Protein AF-0000000080408851 (afdb_homodimer)

pLDDT: mean 90.51, std 8.47, range [29.48, 98.62]

Solvent-accessible surface area (backbone atoms only — not comparable to full-atom values): 31169 Å² total; per-residue (Å²): 127,78,79,66,82,74,48,71,65,56,51,51,48,35,40,33,38,10,41,21,51,18,46,44,50,17,39,25,28,25,28,37,57,20,35,49,39,61,72,44,28,89,83,41,63,85,49,50,60,51,36,51,45,19,50,50,29,30,42,42,25,24,31,31,23,9,30,24,24,28,48,62,71,68,48,50,56,67,54,14,44,27,22,7,44,11,3,32,53,5,15,56,16,59,42,77,56,96,90,39,43,29,56,69,39,52,38,39,53,49,32,15,50,52,14,22,46,47,21,46,53,48,48,69,63,43,47,78,73,42,58,55,34,30,72,62,47,45,37,38,50,38,29,47,50,27,7,45,52,11,44,58,46,34,68,56,53,52,47,52,48,50,52,54,33,52,56,54,54,59,40,64,74,46,57,49,39,63,22,8,18,52,41,0,31,49,31,30,52,34,40,30,40,61,50,55,39,38,56,31,24,47,75,63,59,32,46,42,39,55,9,21,2,15,10,37,1,28,30,15,28,8,42,18,51,20,62,52,12,44,87,59,33,48,67,28,59,27,50,32,16,35,40,36,42,39,34,57,46,25,44,41,36,74,75,38,61,66,67,43,53,36,26,39,56,31,3,29,53,45,0,27,47,17,28,72,68,57,35,30,27,36,22,66,28,18,40,47,8,50,15,41,41,41,22,52,50,45,30,28,64,67,34,90,74,27,81,34,67,67,49,47,50,49,42,48,38,64,70,42,53,47,35,46,52,37,23,53,50,33,39,57,60,42,47,72,39,90,76,34,58,53,72,62,48,46,74,70,91,124,128,79,79,65,82,73,48,72,65,57,51,52,47,34,40,32,39,11,42,22,51,17,47,45,51,16,39,27,29,25,27,37,55,20,35,49,39,60,71,43,29,90,82,40,65,84,48,52,60,50,36,50,45,17,50,50,30,29,42,41,26,24,31,30,22,10,31,24,24,27,48,62,70,68,46,51,57,66,54,15,44,29,20,7,43,11,3,33,54,4,15,56,16,58,41,78,54,96,88,40,42,30,56,68,40,51,38,41,53,50,32,15,50,52,15,22,48,48,23,47,53,48,47,68,64,43,48,79,73,42,58,54,35,30,72,61,47,46,35,38,50,38,29,46,51,27,8,45,52,11,43,59,47,33,67,57,54,53,46,52,49,51,51,52,32,52,55,54,55,59,40,65,74,45,58,50,39,64,22,8,17,51,40,0,31,50,31,30,50,34,41,29,40,62,50,56,39,38,57,32,24,47,74,63,58,31,44,42,38,55,9,20,3,16,10,38,1,28,31,14,28,9,42,20,51,19,61,51,10,43,87,59,32,48,67,30,59,24,49,31,17,35,40,36,42,39,34,56,46,24,42,42,35,74,75,38,63,66,67,43,52,37,27,40,55,32,4,30,51,45,0,26,48,17,26,71,68,57,34,29,28,36,22,66,27,17,41,47,8,50,16,42,40,41,22,52,50,46,28,30,65,68,36,90,74,27,80,35,68,67,50,47,51,49,42,48,37,65,71,41,52,47,37,47,52,37,22,54,51,33,38,57,60,41,47,72,38,91,75,35,56,52,74,62,48,46,73,70,92,124

InterPro domains:
  IPR003352 Phosphotransferase system, EIIC [PF13303] (13-344)

Secondary structure (DSSP, 8-state):
-------HHHHHHHHHHHHHHHHHHHHHHIIIIIHHHHHHTTT-GGGHHHHHHHHHHHHTHHHHHHHHHHHHTT--HHHHHHHHHHHHHHHT-EEEETTEEEE-SS--HHHHHHHHHHHHHHHHHHHHHHGGGHHHHHHHHHHHHHHHHHHHHHHHHHHHHHHHHHHHHHHTTS-HHHHHHHHHHHHHHHTTSSS-HHHHHHHTT--HHHHHHHHHHHHHHHHHHHHHHTTTS-HHHHHHHHHT-GGGGHHHHHH-GGGGHHHHHHHHHHHHHHHHHT--B-TTGGGTTTGGGHHHHHHHHHSTTTT-HHHHHHHHIIIIIHHHHHHHHHHHHHHTSTT--GGGG-----/-------HHHHHHHHHHHHHHHHHHHHHHIIIIIHHHHHHTTT-GGGHHHHHHHHHHHHTHHHHHHHHHHHHTT--HHHHHHHHHHHHHHHT-EEEETTEEEE-SS--HHHHHHHHHHHHHHHHHHHHHHGGGHHHHHHHHHHHHHHHHHHHHHHHHHHHHHHHHHHHHHHTTS-HHHHHHHHHHHHHHHTTSSS-HHHHHHHTT--HHHHHHHHHHHHHHHHHHHHHHTTTS-HHHHHHHHHT-GGGGHHHHHH-GGGGHHHHHHHHHHHHHHHHHT--B-TTGGGTTTGGGHHHHHHHHHSTTTT-HHHHHHHHIIIIIHHHHHHHHHHHHHHTSTT--GGGG-----

Sequence (700 aa):
MTEEKLTGKQFLMNVLNGLSLAILIALIPSALLGELTKAILPYFPSLQFILDATTIAMRLLPVIIGVAVAMQFGRSALEAGTIGIATQVGSGAIRVEEGTFLMAGIGDVITAGVTAALATFLVMQLSPRLKTYTVLVLPMTVIVVAGGIGAFLLTYISQITTYVGTIIMTMTELQPIVMGMLIAMAFSLIIVSPISTVGIATAISLSGVAAGAANLGVVAAGFGLAIAGWQMNATGTSIAHFLGSPKIQMANFVRRPIMMLPVLANAAILGALAGILRIEGTPISAGFGVSGLIGPVNALHLMPGGFALWNVMLVVVLFGLIPIALGILFYRLFNRTSLIQPDHYRLDFDMTEEKLTGKQFLMNVLNGLSLAILIALIPSALLGELTKAILPYFPSLQFILDATTIAMRLLPVIIGVAVAMQFGRSALEAGTIGIATQVGSGAIRVEEGTFLMAGIGDVITAGVTAALATFLVMQLSPRLKTYTVLVLPMTVIVVAGGIGAFLLTYISQITTYVGTIIMTMTELQPIVMGMLIAMAFSLIIVSPISTVGIATAISLSGVAAGAANLGVVAAGFGLAIAGWQMNATGTSIAHFLGSPKIQMANFVRRPIMMLPVLANAAILGALAGILRIEGTPISAGFGVSGLIGPVNALHLMPGGFALWNVMLVVVLFGLIPIALGILFYRLFNRTSLIQPDHYRLDFD

Radius of gyration: 27.61 Å; Cα contacts (8 Å, |Δi|>4): 1544; chains: 2; bounding box: 53×86×70 Å

Structure (mmCIF, N/CA/C/O backbone):
data_AF-0000000080408851-model_v1
#
loop_
_entity.id
_entity.type
_entity.pdbx_description
1 polymer 'Membrane protein'
#
loop_
_atom_site.group_PDB
_atom_site.id
_atom_site.type_symbol
_atom_site.label_atom_id
_atom_site.label_alt_id
_atom_site.label_comp_id
_atom_site.label_asym_id
_atom_site.label_entity_id
_atom_site.label_seq_id
_atom_site.pdbx_PDB_ins_code
_atom_site.Cartn_x
_atom_site.Cartn_y
_atom_site.Cartn_z
_atom_site.occupancy
_atom_site.B_iso_or_equiv
_atom_site.auth_seq_id
_atom_site.auth_comp_id
_atom_site.auth_asym_id
_atom_site.auth_atom_id
_atom_site.pdbx_PDB_model_num
ATOM 1 N N . MET A 1 1 ? 20.5 -7.258 19.922 1 29.8 1 MET A N 1
ATOM 2 C CA . MET A 1 1 ? 20.828 -8.398 19.078 1 29.8 1 MET A CA 1
ATOM 3 C C . MET A 1 1 ? 21.953 -8.055 18.109 1 29.8 1 MET A C 1
ATOM 5 O O . MET A 1 1 ? 21.875 -7.055 17.391 1 29.8 1 MET A O 1
ATOM 9 N N . THR A 1 2 ? 23.016 -8.477 18.172 1 34.62 2 THR A N 1
ATOM 10 C CA . THR A 1 2 ? 24.172 -8.336 17.297 1 34.62 2 THR A CA 1
ATOM 11 C C . THR A 1 2 ? 23.781 -8.547 15.844 1 34.62 2 THR A C 1
ATOM 13 O O . THR A 1 2 ? 23.156 -9.555 15.5 1 34.62 2 THR A O 1
ATOM 16 N N . GLU A 1 3 ? 23.594 -7.461 15.102 1 45.28 3 GLU A N 1
ATOM 17 C CA . GLU A 1 3 ? 23.328 -7.582 13.672 1 45.28 3 GLU A CA 1
ATOM 18 C C . GLU A 1 3 ? 24.156 -8.711 13.047 1 45.28 3 GLU A C 1
ATOM 20 O O . GLU A 1 3 ? 25.359 -8.578 12.883 1 45.28 3 GLU A O 1
ATOM 25 N N . GLU A 1 4 ? 24.172 -9.805 13.609 1 48.09 4 GLU A N 1
ATOM 26 C CA . GLU A 1 4 ? 24.844 -10.883 12.875 1 48.09 4 GLU A CA 1
ATOM 27 C C . GLU A 1 4 ? 24.734 -10.664 11.367 1 48.09 4 GLU A C 1
ATOM 29 O O . GLU A 1 4 ? 23.656 -10.344 10.859 1 48.09 4 GLU A O 1
ATOM 34 N N . LYS A 1 5 ? 25.875 -10.359 10.789 1 61.88 5 LYS A N 1
ATOM 35 C CA . LYS A 1 5 ? 26.125 -10.117 9.367 1 61.88 5 LYS A CA 1
ATOM 36 C C . LYS A 1 5 ? 25.344 -11.086 8.492 1 61.88 5 LYS A C 1
ATOM 38 O O . LYS A 1 5 ? 25.578 -12.297 8.531 1 61.88 5 LYS A O 1
ATOM 43 N N . LEU A 1 6 ? 24.031 -10.719 8.023 1 80.94 6 LEU A N 1
ATOM 44 C CA . LEU A 1 6 ? 23.219 -11.508 7.105 1 80.94 6 LEU A CA 1
ATOM 45 C C . LEU A 1 6 ? 24.047 -11.945 5.898 1 80.94 6 LEU A C 1
ATOM 47 O O . LEU A 1 6 ? 24.734 -11.133 5.281 1 80.94 6 LEU A O 1
ATOM 51 N N . THR A 1 7 ? 24.188 -13.227 5.676 1 86 7 THR A N 1
ATOM 52 C CA . THR A 1 7 ? 24.844 -13.711 4.461 1 86 7 THR A CA 1
ATOM 53 C C . THR A 1 7 ? 24.016 -13.344 3.227 1 86 7 THR A C 1
ATOM 55 O O . THR A 1 7 ? 22.828 -13.031 3.332 1 86 7 THR A O 1
ATOM 58 N N . GLY A 1 8 ? 24.625 -13.219 2.146 1 87.69 8 GLY A N 1
ATOM 59 C CA . GLY A 1 8 ? 23.938 -12.938 0.896 1 87.69 8 GLY A CA 1
ATOM 60 C C . GLY A 1 8 ? 22.797 -13.883 0.616 1 87.69 8 GLY A C 1
ATOM 61 O O . GLY A 1 8 ? 21.734 -13.469 0.162 1 87.69 8 GLY A O 1
ATOM 62 N N . LYS A 1 9 ? 23.016 -15.094 0.896 1 84.38 9 LYS A N 1
ATOM 63 C CA . LYS A 1 9 ? 22 -16.109 0.692 1 84.38 9 LYS A CA 1
ATOM 64 C C . LYS A 1 9 ? 20.797 -15.883 1.601 1 84.38 9 LYS A C 1
ATOM 66 O O . LYS A 1 9 ? 19.641 -16 1.164 1 84.38 9 LYS A O 1
ATOM 71 N N . GLN A 1 10 ? 21.062 -15.617 2.816 1 87.5 10 GLN A N 1
ATOM 72 C CA . GLN A 1 10 ? 19.984 -15.359 3.758 1 87.5 10 GLN A CA 1
ATOM 73 C C . GLN A 1 10 ? 19.188 -14.109 3.363 1 87.5 10 GLN A C 1
ATOM 75 O O . GLN A 1 10 ? 17.969 -14.07 3.502 1 87.5 10 GLN A O 1
ATOM 80 N N . PHE A 1 11 ? 19.953 -13.125 2.949 1 92.81 11 PHE A N 1
ATOM 81 C CA . PHE A 1 11 ? 19.312 -11.898 2.488 1 92.81 11 PHE A CA 1
ATOM 82 C C . PHE A 1 11 ? 18.359 -12.18 1.344 1 92.81 11 PHE A C 1
ATOM 84 O O . PHE A 1 11 ? 17.203 -11.742 1.369 1 92.81 11 PHE A O 1
ATOM 91 N N . LEU A 1 12 ? 18.797 -12.945 0.408 1 88.88 12 LEU A N 1
ATOM 92 C CA . LEU A 1 12 ? 17.984 -13.281 -0.755 1 88.88 12 LEU A CA 1
ATOM 93 C C . LEU A 1 12 ? 16.766 -14.102 -0.346 1 88.88 12 LEU A C 1
ATOM 95 O O . LEU A 1 12 ? 15.664 -13.883 -0.854 1 88.88 12 LEU A O 1
ATOM 99 N N . MET A 1 13 ? 16.938 -15 0.567 1 85.62 13 MET A N 1
ATOM 100 C CA . MET A 1 13 ? 15.828 -15.844 1.001 1 85.62 13 MET A CA 1
ATOM 101 C C . MET A 1 13 ? 14.766 -15.023 1.729 1 85.62 13 MET A C 1
ATOM 103 O O . MET A 1 13 ? 13.57 -15.266 1.565 1 85.62 13 MET A O 1
ATOM 107 N N . ASN A 1 14 ? 15.227 -14.086 2.51 1 91.5 14 ASN A N 1
ATOM 108 C CA . ASN A 1 14 ? 14.273 -13.219 3.197 1 91.5 14 ASN A CA 1
ATOM 109 C C . ASN A 1 14 ? 13.43 -12.414 2.209 1 91.5 14 ASN A C 1
ATOM 111 O O . ASN A 1 14 ? 12.227 -12.25 2.406 1 91.5 14 ASN A O 1
ATOM 115 N N . VAL A 1 15 ? 14.094 -11.961 1.21 1 92.62 15 VAL A N 1
ATOM 116 C CA . VAL A 1 15 ? 13.398 -11.188 0.186 1 92.62 15 VAL A CA 1
ATOM 117 C C . VAL A 1 15 ? 12.383 -12.078 -0.526 1 92.62 15 VAL A C 1
ATOM 119 O O . VAL A 1 15 ? 11.227 -11.688 -0.703 1 92.62 15 VAL A O 1
ATOM 122 N N . LEU A 1 16 ? 12.812 -13.273 -0.844 1 86.44 16 LEU A N 1
ATOM 123 C CA . LEU A 1 16 ? 11.945 -14.188 -1.578 1 86.44 16 LEU A CA 1
ATOM 124 C C . LEU A 1 16 ? 10.773 -14.641 -0.713 1 86.44 16 LEU A C 1
ATOM 126 O O . LEU A 1 16 ? 9.648 -14.781 -1.204 1 86.44 16 LEU A O 1
ATOM 130 N N . ASN A 1 17 ? 10.992 -14.852 0.534 1 86.56 17 ASN A N 1
ATOM 131 C CA . ASN A 1 17 ? 9.922 -15.242 1.447 1 86.56 17 ASN A CA 1
ATOM 132 C C . ASN A 1 17 ? 8.891 -14.125 1.595 1 86.56 17 ASN A C 1
ATOM 134 O O . ASN A 1 17 ? 7.684 -14.398 1.641 1 86.56 17 ASN A O 1
ATOM 138 N N . GLY A 1 18 ? 9.406 -12.938 1.699 1 92.12 18 GLY A N 1
ATOM 139 C CA . GLY A 1 18 ? 8.5 -11.805 1.731 1 92.12 18 GLY A CA 1
ATOM 140 C C . GLY A 1 18 ? 7.652 -11.68 0.478 1 92.12 18 GLY A C 1
ATOM 141 O O . GLY A 1 18 ? 6.453 -11.398 0.556 1 92.12 18 GLY A O 1
ATOM 142 N N . LEU A 1 19 ? 8.32 -11.898 -0.604 1 89.19 19 LEU A N 1
ATOM 143 C CA . LEU A 1 19 ? 7.645 -11.844 -1.896 1 89.19 19 LEU A CA 1
ATOM 144 C C . LEU A 1 19 ? 6.543 -12.891 -1.979 1 89.19 19 LEU A C 1
ATOM 146 O O . LEU A 1 19 ? 5.422 -12.594 -2.4 1 89.19 19 LEU A O 1
ATOM 150 N N . SER A 1 20 ? 6.812 -14.086 -1.538 1 83.19 20 SER A N 1
ATOM 151 C CA . SER A 1 20 ? 5.848 -15.188 -1.572 1 83.19 20 SER A CA 1
ATOM 152 C C . SER A 1 20 ? 4.637 -14.883 -0.695 1 83.19 20 SER A C 1
ATOM 154 O O . SER A 1 20 ? 3.498 -15.133 -1.093 1 83.19 20 SER A O 1
ATOM 156 N N . LEU A 1 21 ? 4.926 -14.383 0.418 1 88.75 21 LEU A N 1
ATOM 157 C CA . LEU A 1 21 ? 3.844 -14.055 1.342 1 88.75 21 LEU A CA 1
ATOM 158 C C . LEU A 1 21 ? 2.951 -12.961 0.768 1 88.75 21 LEU A C 1
ATOM 160 O O . LEU A 1 21 ? 1.727 -13.016 0.899 1 88.75 21 LEU A O 1
ATOM 164 N N . ALA A 1 22 ? 3.57 -11.961 0.173 1 92.62 22 ALA A N 1
ATOM 165 C CA . ALA A 1 22 ? 2.82 -10.859 -0.422 1 92.62 22 ALA A CA 1
ATOM 166 C C . ALA A 1 22 ? 1.885 -11.359 -1.52 1 92.62 22 ALA A C 1
ATOM 168 O O . ALA A 1 22 ? 0.777 -10.844 -1.685 1 92.62 22 ALA A O 1
ATOM 169 N N . ILE A 1 23 ? 2.324 -12.305 -2.227 1 84 23 ILE A N 1
ATOM 170 C CA . ILE A 1 23 ? 1.522 -12.883 -3.301 1 84 23 ILE A CA 1
ATOM 171 C C . ILE A 1 23 ? 0.276 -13.547 -2.719 1 84 23 ILE A C 1
ATOM 173 O O . ILE A 1 23 ? -0.825 -13.383 -3.25 1 84 23 ILE A O 1
ATOM 177 N N . LEU A 1 24 ? 0.43 -14.188 -1.629 1 83.25 24 LEU A N 1
ATOM 178 C CA . LEU A 1 24 ? -0.711 -14.812 -0.971 1 83.25 24 LEU A CA 1
ATOM 179 C C . LEU A 1 24 ? -1.714 -13.766 -0.504 1 83.25 24 LEU A C 1
ATOM 181 O O . LEU A 1 24 ? -2.92 -13.922 -0.706 1 83.25 24 LEU A O 1
ATOM 185 N N . ILE A 1 25 ? -1.226 -12.758 0.026 1 91.44 25 ILE A N 1
ATOM 186 C CA . ILE A 1 25 ? -2.059 -11.727 0.64 1 91.44 25 ILE A CA 1
ATOM 187 C C . ILE A 1 25 ? -2.84 -10.984 -0.44 1 91.44 25 ILE A C 1
ATOM 189 O O . ILE A 1 25 ? -4.043 -10.758 -0.3 1 91.44 25 ILE A O 1
ATOM 193 N N . ALA A 1 26 ? -2.137 -10.625 -1.531 1 91.44 26 ALA A N 1
ATOM 194 C CA . ALA A 1 26 ? -2.697 -9.68 -2.486 1 91.44 26 ALA A CA 1
ATOM 195 C C . ALA A 1 26 ? -3.426 -10.398 -3.615 1 91.44 26 ALA A C 1
ATOM 197 O O . ALA A 1 26 ? -4.398 -9.883 -4.168 1 91.44 26 ALA A O 1
ATOM 198 N N . LEU A 1 27 ? -3.037 -11.609 -3.92 1 83.5 27 LEU A N 1
ATOM 199 C CA . LEU A 1 27 ? -3.551 -12.234 -5.137 1 83.5 27 LEU A CA 1
ATOM 200 C C . LEU A 1 27 ? -4.652 -13.234 -4.812 1 83.5 27 LEU A C 1
ATOM 202 O O . LEU A 1 27 ? -5.547 -13.469 -5.633 1 83.5 27 LEU A O 1
ATOM 206 N N . ILE A 1 28 ? -4.688 -13.805 -3.676 1 83.81 28 ILE A N 1
ATOM 207 C CA . ILE A 1 28 ? -5.66 -14.844 -3.348 1 83.81 28 ILE A CA 1
ATOM 208 C C . ILE A 1 28 ? -7.07 -14.258 -3.377 1 83.81 28 ILE A C 1
ATOM 210 O O . ILE A 1 28 ? -7.984 -14.852 -3.943 1 83.81 28 ILE A O 1
ATOM 214 N N . PRO A 1 29 ? -7.309 -13.117 -2.74 1 90.06 29 PRO A N 1
ATOM 215 C CA . PRO A 1 29 ? -8.664 -12.562 -2.76 1 90.06 29 PRO A CA 1
ATOM 216 C C . PRO A 1 29 ? -9.211 -12.391 -4.176 1 90.06 29 PRO A C 1
ATOM 218 O O . PRO A 1 29 ? -10.375 -12.695 -4.434 1 90.06 29 PRO A O 1
ATOM 221 N N . SER A 1 30 ? -8.43 -11.883 -5.074 1 86.06 30 SER A N 1
ATOM 222 C CA . SER A 1 30 ? -8.867 -11.688 -6.449 1 86.06 30 SER A CA 1
ATOM 223 C C . SER A 1 30 ? -9.047 -13.023 -7.168 1 86.06 30 SER A C 1
ATOM 225 O O . SER A 1 30 ? -10.016 -13.219 -7.895 1 86.06 30 SER A O 1
ATOM 227 N N . ALA A 1 31 ? -8.125 -13.898 -6.922 1 76.88 31 ALA A N 1
ATOM 228 C CA . ALA A 1 31 ? -8.133 -15.188 -7.617 1 76.88 31 ALA A CA 1
ATOM 229 C C . ALA A 1 31 ? -9.328 -16.031 -7.195 1 76.88 31 ALA A C 1
ATOM 231 O O . ALA A 1 31 ? -9.875 -16.781 -8 1 76.88 31 ALA A O 1
ATOM 232 N N . LEU A 1 32 ? -9.727 -15.914 -5.98 1 82.44 32 LEU A N 1
ATOM 233 C CA . LEU A 1 32 ? -10.805 -16.75 -5.473 1 82.44 32 LEU A CA 1
ATOM 234 C C . LEU A 1 32 ? -12.125 -15.992 -5.473 1 82.44 32 LEU A C 1
ATOM 236 O O . LEU A 1 32 ? -13.016 -16.281 -6.277 1 82.44 32 LEU A O 1
ATOM 240 N N . LEU A 1 33 ? -12.172 -15.008 -4.668 1 86.31 33 LEU A N 1
ATOM 241 C CA . LEU A 1 33 ? -13.414 -14.266 -4.492 1 86.31 33 LEU A CA 1
ATOM 242 C C . LEU A 1 33 ? -13.703 -13.391 -5.711 1 86.31 33 LEU A C 1
ATOM 244 O O . LEU A 1 33 ? -14.852 -13.266 -6.133 1 86.31 33 LEU A O 1
ATOM 248 N N . GLY A 1 34 ? -12.695 -12.758 -6.246 1 86.38 34 GLY A N 1
ATOM 249 C CA . GLY A 1 34 ? -12.867 -11.914 -7.418 1 86.38 34 GLY A CA 1
ATOM 250 C C . GLY A 1 34 ? -13.422 -12.664 -8.617 1 86.38 34 GLY A C 1
ATOM 251 O O . GLY A 1 34 ? -14.367 -12.211 -9.258 1 86.38 34 GLY A O 1
ATOM 252 N N . GLU A 1 35 ? -12.836 -13.781 -8.805 1 74.25 35 GLU A N 1
ATOM 253 C CA . GLU A 1 35 ? -13.266 -14.57 -9.961 1 74.25 35 GLU A CA 1
ATOM 254 C C . GLU A 1 35 ? -14.656 -15.148 -9.75 1 74.25 35 GLU A C 1
ATOM 256 O O . GLU A 1 35 ? -15.461 -15.211 -10.688 1 74.25 35 GLU A O 1
ATOM 261 N N . LEU A 1 36 ? -14.914 -15.625 -8.578 1 77.62 36 LEU A N 1
ATOM 262 C CA . LEU A 1 36 ? -16.25 -16.109 -8.266 1 77.62 36 LEU A CA 1
ATOM 263 C C . LEU A 1 36 ? -17.281 -15 -8.438 1 77.62 36 LEU A C 1
ATOM 265 O O . LEU A 1 36 ? -18.375 -15.234 -8.953 1 77.62 36 LEU A O 1
ATOM 269 N N . THR A 1 37 ? -16.969 -13.898 -7.996 1 86.69 37 THR A N 1
ATOM 270 C CA . THR A 1 37 ? -17.875 -12.758 -8.094 1 86.69 37 THR A CA 1
ATOM 271 C C . THR A 1 37 ? -18.109 -12.375 -9.555 1 86.69 37 THR A C 1
ATOM 273 O O . THR A 1 37 ? -19.219 -12.016 -9.938 1 86.69 37 THR A O 1
ATOM 276 N N . LYS A 1 38 ? -17.078 -12.406 -10.359 1 79.62 38 LYS A N 1
ATOM 277 C CA . LYS A 1 38 ? -17.203 -12.109 -11.781 1 79.62 38 LYS A CA 1
ATOM 278 C C . LYS A 1 38 ? -18.203 -13.039 -12.445 1 79.62 38 LYS A C 1
ATOM 280 O O . LYS A 1 38 ? -18.969 -12.609 -13.312 1 79.62 38 LYS A O 1
ATOM 285 N N . ALA A 1 39 ? -18.203 -14.242 -11.992 1 72.88 39 ALA A N 1
ATOM 286 C CA . ALA A 1 39 ? -19.109 -15.242 -12.57 1 72.88 39 ALA A CA 1
ATOM 287 C C . ALA A 1 39 ? -20.547 -14.984 -12.156 1 72.88 39 ALA A C 1
ATOM 289 O O . ALA A 1 39 ? -21.484 -15.266 -12.922 1 72.88 39 ALA A O 1
ATOM 290 N N . ILE A 1 40 ? -20.703 -14.406 -11.047 1 82 40 ILE A N 1
ATOM 291 C CA . ILE A 1 40 ? -22.047 -14.266 -10.516 1 82 40 ILE A CA 1
ATOM 292 C C . ILE A 1 40 ? -22.547 -12.844 -10.75 1 82 40 ILE A C 1
ATOM 294 O O . ILE A 1 40 ? -23.75 -12.57 -10.641 1 82 40 ILE A O 1
ATOM 298 N N . LEU A 1 41 ? -21.703 -11.992 -11.148 1 83.88 41 LEU A N 1
ATOM 299 C CA . LEU A 1 41 ? -21.969 -10.562 -11.242 1 83.88 41 LEU A CA 1
ATOM 300 C C . LEU A 1 41 ? -23.141 -10.297 -12.18 1 83.88 41 LEU A C 1
ATOM 302 O O . LEU A 1 41 ? -23.969 -9.43 -11.906 1 83.88 41 LEU A O 1
ATOM 306 N N . PRO A 1 42 ? -23.297 -11 -13.336 1 82.12 42 PRO A N 1
ATOM 307 C CA . PRO A 1 42 ? -24.422 -10.75 -14.227 1 82.12 42 PRO A CA 1
ATOM 308 C C . PRO A 1 42 ? -25.766 -10.969 -13.539 1 82.12 42 PRO A C 1
ATOM 310 O O . PRO A 1 42 ? -26.766 -10.328 -13.891 1 82.12 42 PRO A O 1
ATOM 313 N N . TYR A 1 43 ? -25.828 -11.766 -12.555 1 86.56 43 TYR A N 1
ATOM 314 C CA . TYR A 1 43 ? -27.062 -12.078 -11.844 1 86.56 43 TYR A CA 1
ATOM 315 C C . TYR A 1 43 ? -27.234 -11.188 -10.617 1 86.56 43 TYR A C 1
ATOM 317 O O . TYR A 1 43 ? -28.359 -10.906 -10.188 1 86.56 43 TYR A O 1
ATOM 325 N N . PHE A 1 44 ? -26.094 -10.742 -10 1 90.06 44 PHE A N 1
ATOM 326 C CA . PHE A 1 44 ? -26.109 -9.914 -8.797 1 90.06 44 PHE A CA 1
ATOM 327 C C . PHE A 1 44 ? -25.156 -8.727 -8.953 1 90.06 44 PHE A C 1
ATOM 329 O O . PHE A 1 44 ? -24.094 -8.695 -8.344 1 90.06 44 PHE A O 1
ATOM 336 N N . PRO A 1 45 ? -25.562 -7.668 -9.516 1 86 45 PRO A N 1
ATOM 337 C CA . PRO A 1 45 ? -24.703 -6.512 -9.797 1 86 45 PRO A CA 1
ATOM 338 C C . PRO A 1 45 ? -24.25 -5.805 -8.523 1 86 45 PRO A C 1
ATOM 340 O O . PRO A 1 45 ? -23.234 -5.09 -8.539 1 86 45 PRO A O 1
ATOM 343 N N . SER A 1 46 ? -24.938 -5.996 -7.457 1 87.44 46 SER A N 1
ATOM 344 C CA . SER A 1 46 ? -24.609 -5.352 -6.191 1 87.44 46 SER A CA 1
ATOM 345 C C . SER A 1 46 ? -23.266 -5.848 -5.652 1 87.44 46 SER A C 1
ATOM 347 O O . SER A 1 46 ? -22.672 -5.207 -4.785 1 87.44 46 SER A O 1
ATOM 349 N N . LEU A 1 47 ? -22.766 -6.887 -6.254 1 91.75 47 LEU A N 1
ATOM 350 C CA . LEU A 1 47 ? -21.516 -7.48 -5.762 1 91.75 47 LEU A CA 1
ATOM 351 C C . LEU A 1 47 ? -20.312 -6.859 -6.449 1 91.75 47 LEU A C 1
ATOM 353 O O . LEU A 1 47 ? -19.188 -7.32 -6.266 1 91.75 47 LEU A O 1
ATOM 357 N N . GLN A 1 48 ? -20.531 -5.809 -7.211 1 92.38 48 GLN A N 1
ATOM 358 C CA . GLN A 1 48 ? -19.469 -5.133 -7.93 1 92.38 48 GLN A CA 1
ATOM 359 C C . GLN A 1 48 ? -18.375 -4.645 -6.973 1 92.38 48 GLN A C 1
ATOM 361 O O . GLN A 1 48 ? -17.203 -4.645 -7.316 1 92.38 48 GLN A O 1
ATOM 366 N N . PHE A 1 49 ? -18.812 -4.223 -5.832 1 94.25 49 PHE A N 1
ATOM 367 C CA . PHE A 1 49 ? -17.844 -3.754 -4.844 1 94.25 49 PHE A CA 1
ATOM 368 C C . PHE A 1 49 ? -16.812 -4.836 -4.539 1 94.25 49 PHE A C 1
ATOM 370 O O . PHE A 1 49 ? -15.633 -4.539 -4.355 1 94.25 49 PHE A O 1
ATOM 377 N N . ILE A 1 50 ? -17.25 -6.051 -4.43 1 94.81 50 ILE A N 1
ATOM 378 C CA . ILE A 1 50 ? -16.359 -7.156 -4.098 1 94.81 50 ILE A CA 1
ATOM 379 C C . ILE A 1 50 ? -15.305 -7.32 -5.195 1 94.81 50 ILE A C 1
ATOM 381 O O . ILE A 1 50 ? -14.125 -7.508 -4.906 1 94.81 50 ILE A O 1
ATOM 385 N N . LEU A 1 51 ? -15.742 -7.25 -6.402 1 92.12 51 LEU A N 1
ATOM 386 C CA . LEU A 1 51 ? -14.812 -7.355 -7.523 1 92.12 51 LEU A CA 1
ATOM 387 C C . LEU A 1 51 ? -13.812 -6.203 -7.508 1 92.12 51 LEU A C 1
ATOM 389 O O . LEU A 1 51 ? -12.617 -6.41 -7.746 1 92.12 51 LEU A O 1
ATOM 393 N N . ASP A 1 52 ? -14.266 -5.023 -7.266 1 94.5 52 ASP A N 1
ATOM 394 C CA . ASP A 1 52 ? -13.383 -3.859 -7.203 1 94.5 52 ASP A CA 1
ATOM 395 C C . ASP A 1 52 ? -12.383 -3.99 -6.062 1 94.5 52 ASP A C 1
ATOM 397 O O . ASP A 1 52 ? -11.188 -3.717 -6.242 1 94.5 52 ASP A O 1
ATOM 401 N N . ALA A 1 53 ? -12.867 -4.363 -4.914 1 95.94 53 ALA A N 1
ATOM 402 C CA . ALA A 1 53 ? -12.016 -4.492 -3.732 1 95.94 53 ALA A CA 1
ATOM 403 C C . ALA A 1 53 ? -10.922 -5.531 -3.959 1 95.94 53 ALA A C 1
ATOM 405 O O . ALA A 1 53 ? -9.766 -5.312 -3.59 1 95.94 53 ALA A O 1
ATOM 406 N N . THR A 1 54 ? -11.281 -6.617 -4.531 1 93.5 54 THR A N 1
ATOM 407 C CA . THR A 1 54 ? -10.312 -7.68 -4.766 1 93.5 54 THR A CA 1
ATOM 408 C C . THR A 1 54 ? -9.32 -7.273 -5.855 1 93.5 54 THR A C 1
ATOM 410 O O . THR A 1 54 ? -8.148 -7.66 -5.816 1 93.5 54 THR A O 1
ATOM 413 N N . THR A 1 55 ? -9.758 -6.5 -6.867 1 91.06 55 THR A N 1
ATOM 414 C CA . THR A 1 55 ? -8.867 -5.984 -7.898 1 91.06 55 THR A CA 1
ATOM 415 C C . THR A 1 55 ? -7.871 -4.992 -7.309 1 91.06 55 THR A C 1
ATOM 417 O O . THR A 1 55 ? -6.688 -5 -7.664 1 91.06 55 THR A O 1
ATOM 420 N N . ILE A 1 56 ? -8.344 -4.172 -6.41 1 95.38 56 ILE A N 1
ATOM 421 C CA . ILE A 1 56 ? -7.469 -3.229 -5.723 1 95.38 56 ILE A CA 1
ATOM 422 C C . ILE A 1 56 ? -6.41 -3.992 -4.926 1 95.38 56 ILE A C 1
ATOM 424 O O . ILE A 1 56 ? -5.238 -3.611 -4.918 1 95.38 56 ILE A O 1
ATOM 428 N N . ALA A 1 57 ? -6.848 -5.035 -4.285 1 95.31 57 ALA A N 1
ATOM 429 C CA . ALA A 1 57 ? -5.922 -5.863 -3.521 1 95.31 57 ALA A CA 1
ATOM 430 C C . ALA A 1 57 ? -4.777 -6.363 -4.402 1 95.31 57 ALA A C 1
ATOM 432 O O . ALA A 1 57 ? -3.609 -6.285 -4.02 1 95.31 57 ALA A O 1
ATOM 433 N N . MET A 1 58 ? -5.129 -6.809 -5.527 1 90.75 58 MET A N 1
ATOM 434 C CA . MET A 1 58 ? -4.145 -7.348 -6.461 1 90.75 58 MET A CA 1
ATOM 435 C C . MET A 1 58 ? -3.188 -6.254 -6.93 1 90.75 58 MET A C 1
ATOM 437 O O . MET A 1 58 ? -1.985 -6.492 -7.059 1 90.75 58 MET A O 1
ATOM 441 N N . ARG A 1 59 ? -3.641 -5.113 -7.16 1 92.88 59 ARG A N 1
ATOM 442 C CA . ARG A 1 59 ? -2.848 -4.023 -7.719 1 92.88 59 ARG A CA 1
ATOM 443 C C . ARG A 1 59 ? -1.954 -3.395 -6.656 1 92.88 59 ARG A C 1
ATOM 445 O O . ARG A 1 59 ? -1.021 -2.656 -6.98 1 92.88 59 ARG A O 1
ATOM 452 N N . LEU A 1 60 ? -2.178 -3.723 -5.383 1 96.81 60 LEU A N 1
ATOM 453 C CA . LEU A 1 60 ? -1.338 -3.258 -4.285 1 96.81 60 LEU A CA 1
ATOM 454 C C . LEU A 1 60 ? -0.245 -4.273 -3.971 1 96.81 60 LEU A C 1
ATOM 456 O O . LEU A 1 60 ? 0.464 -4.141 -2.971 1 96.81 60 LEU A O 1
ATOM 460 N N . LEU A 1 61 ? -0.068 -5.277 -4.809 1 93.88 61 LEU A N 1
ATOM 461 C CA . LEU A 1 61 ? 0.902 -6.344 -4.59 1 93.88 61 LEU A CA 1
ATOM 462 C C . LEU A 1 61 ? 2.293 -5.773 -4.344 1 93.88 61 LEU A C 1
ATOM 464 O O . LEU A 1 61 ? 2.971 -6.164 -3.391 1 93.88 61 LEU A O 1
ATOM 468 N N . PRO A 1 62 ? 2.775 -4.797 -5.125 1 96.38 62 PRO A N 1
ATOM 469 C CA . PRO A 1 62 ? 4.152 -4.34 -4.934 1 96.38 62 PRO A CA 1
ATOM 470 C C . PRO A 1 62 ? 4.375 -3.693 -3.566 1 96.38 62 PRO A C 1
ATOM 472 O O . PRO A 1 62 ? 5.395 -3.947 -2.92 1 96.38 62 PRO A O 1
ATOM 475 N N . VAL A 1 63 ? 3.422 -2.83 -3.119 1 98.25 63 VAL A N 1
ATOM 476 C CA . VAL A 1 63 ? 3.584 -2.213 -1.807 1 98.25 63 VAL A CA 1
ATOM 477 C C . VAL A 1 63 ? 3.596 -3.293 -0.727 1 98.25 63 VAL A C 1
ATOM 479 O O . VAL A 1 63 ? 4.379 -3.221 0.223 1 98.25 63 VAL A O 1
ATOM 482 N N . ILE A 1 64 ? 2.777 -4.32 -0.869 1 97.69 64 ILE A N 1
ATOM 483 C CA . ILE A 1 64 ? 2.701 -5.398 0.113 1 97.69 64 ILE A CA 1
ATOM 484 C C . ILE A 1 64 ? 3.979 -6.234 0.061 1 97.69 64 ILE A C 1
ATOM 486 O O . ILE A 1 64 ? 4.449 -6.723 1.091 1 97.69 64 ILE A O 1
ATOM 490 N N . ILE A 1 65 ? 4.57 -6.414 -1.154 1 95.75 65 ILE A N 1
ATOM 491 C CA . ILE A 1 65 ? 5.863 -7.078 -1.272 1 95.75 65 ILE A CA 1
ATOM 492 C C . ILE A 1 65 ? 6.902 -6.328 -0.44 1 95.75 65 ILE A C 1
ATOM 494 O O . ILE A 1 65 ? 7.613 -6.934 0.368 1 95.75 65 ILE A O 1
ATOM 498 N N . GLY A 1 66 ? 6.965 -5.043 -0.614 1 98.44 66 GLY A N 1
ATOM 499 C CA . GLY A 1 66 ? 7.914 -4.246 0.153 1 98.44 66 GLY A CA 1
ATOM 500 C C . GLY A 1 66 ? 7.723 -4.375 1.652 1 98.44 66 GLY A C 1
ATOM 501 O O . GLY A 1 66 ? 8.688 -4.559 2.393 1 98.44 66 GLY A O 1
ATOM 502 N N . VAL A 1 67 ? 6.484 -4.297 2.102 1 98.25 67 VAL A N 1
ATOM 503 C CA . VAL A 1 67 ? 6.16 -4.367 3.523 1 98.25 67 VAL A CA 1
ATOM 504 C C . VAL A 1 67 ? 6.52 -5.75 4.066 1 98.25 67 VAL A C 1
ATOM 506 O O . VAL A 1 67 ? 7.133 -5.867 5.129 1 98.25 67 VAL A O 1
ATOM 509 N N . ALA A 1 68 ? 6.098 -6.781 3.346 1 96.5 68 ALA A N 1
ATOM 510 C CA . ALA A 1 68 ? 6.371 -8.148 3.785 1 96.5 68 ALA A CA 1
ATOM 511 C C . ALA A 1 68 ? 7.871 -8.414 3.846 1 96.5 68 ALA A C 1
ATOM 513 O O . ALA A 1 68 ? 8.352 -9.07 4.773 1 96.5 68 ALA A O 1
ATOM 514 N N . VAL A 1 69 ? 8.602 -7.973 2.859 1 96.44 69 VAL A N 1
ATOM 515 C CA . VAL A 1 69 ? 10.055 -8.133 2.855 1 96.44 69 VAL A CA 1
ATOM 516 C C . VAL A 1 69 ? 10.656 -7.406 4.055 1 96.44 69 VAL A C 1
ATOM 518 O O . VAL A 1 69 ? 11.508 -7.957 4.758 1 96.44 69 VAL A O 1
ATOM 521 N N . ALA A 1 70 ? 10.242 -6.156 4.297 1 97.88 70 ALA A N 1
ATOM 522 C CA . ALA A 1 70 ? 10.742 -5.391 5.434 1 97.88 70 ALA A CA 1
ATOM 523 C C . ALA A 1 70 ? 10.508 -6.137 6.742 1 97.88 70 ALA A C 1
ATOM 525 O O . ALA A 1 70 ? 11.375 -6.156 7.617 1 97.88 70 ALA A O 1
ATOM 526 N N . MET A 1 71 ? 9.359 -6.719 6.836 1 96.25 71 MET A N 1
ATOM 527 C CA . MET A 1 71 ? 9 -7.395 8.078 1 96.25 71 MET A CA 1
ATOM 528 C C . MET A 1 71 ? 9.797 -8.688 8.25 1 96.25 71 MET A C 1
ATOM 530 O O . MET A 1 71 ? 10.055 -9.117 9.375 1 96.25 71 MET A O 1
ATOM 534 N N . GLN A 1 72 ? 10.25 -9.336 7.121 1 93.94 72 GLN A N 1
ATOM 535 C CA . GLN A 1 72 ? 11.141 -10.484 7.199 1 93.94 72 GLN A CA 1
ATOM 536 C C . GLN A 1 72 ? 12.484 -10.094 7.816 1 93.94 72 GLN A C 1
ATOM 538 O O . GLN A 1 72 ? 13.172 -10.938 8.398 1 93.94 72 GLN A O 1
ATOM 543 N N . PHE A 1 73 ? 12.836 -8.859 7.699 1 95.81 73 PHE A N 1
ATOM 544 C CA . PHE A 1 73 ? 14.094 -8.359 8.234 1 95.81 73 PHE A CA 1
ATOM 545 C C . PHE A 1 73 ? 13.898 -7.727 9.602 1 95.81 73 PHE A C 1
ATOM 547 O O . PHE A 1 73 ? 14.82 -7.125 10.156 1 95.81 73 PHE A O 1
ATOM 554 N N . GLY A 1 74 ? 12.656 -7.773 10.109 1 94.56 74 GLY A N 1
ATOM 555 C CA . GLY A 1 74 ? 12.367 -7.219 11.422 1 94.56 74 GLY A CA 1
ATOM 556 C C . GLY A 1 74 ? 12.477 -5.707 11.469 1 94.56 74 GLY A C 1
ATOM 557 O O . GLY A 1 74 ? 12.938 -5.141 12.461 1 94.56 74 GLY A O 1
ATOM 558 N N . ARG A 1 75 ? 12.094 -5.082 10.406 1 94.81 75 ARG A N 1
ATOM 559 C CA . ARG A 1 75 ? 12.227 -3.631 10.336 1 94.81 75 ARG A CA 1
ATOM 560 C C . ARG A 1 75 ? 11.047 -2.939 11.008 1 94.81 75 ARG A C 1
ATOM 562 O O . ARG A 1 75 ? 9.992 -3.545 11.203 1 94.81 75 ARG A O 1
ATOM 569 N N . SER A 1 76 ? 11.227 -1.751 11.398 1 94.94 76 SER A N 1
ATOM 570 C CA . SER A 1 76 ? 10.195 -0.956 12.062 1 94.94 76 SER A CA 1
ATOM 571 C C . SER A 1 76 ? 9.102 -0.545 11.086 1 94.94 76 SER A C 1
ATOM 573 O O . SER A 1 76 ? 9.25 -0.713 9.867 1 94.94 76 SER A O 1
ATOM 575 N N . ALA A 1 77 ? 8.039 -0.001 11.672 1 95.38 77 ALA A N 1
ATOM 576 C CA . ALA A 1 77 ? 6.91 0.435 10.859 1 95.38 77 ALA A CA 1
ATOM 577 C C . ALA A 1 77 ? 7.324 1.545 9.898 1 95.38 77 ALA A C 1
ATOM 579 O O . ALA A 1 77 ? 6.879 1.579 8.75 1 95.38 77 ALA A O 1
ATOM 580 N N . LEU A 1 78 ? 8.156 2.42 10.375 1 94.38 78 LEU A N 1
ATOM 581 C CA . LEU A 1 78 ? 8.672 3.502 9.539 1 94.38 78 LEU A CA 1
ATOM 582 C C . LEU A 1 78 ? 9.422 2.949 8.336 1 94.38 78 LEU A C 1
ATOM 584 O O . LEU A 1 78 ? 9.188 3.375 7.199 1 94.38 78 LEU A O 1
ATOM 588 N N . GLU A 1 79 ? 10.234 2.018 8.594 1 97.12 79 GLU A N 1
ATOM 589 C CA . GLU A 1 79 ? 11.055 1.433 7.543 1 97.12 79 GLU A CA 1
ATOM 590 C C . GLU A 1 79 ? 10.227 0.562 6.609 1 97.12 79 GLU A C 1
ATOM 592 O O . GLU A 1 79 ? 10.422 0.577 5.391 1 97.12 79 GLU A O 1
ATOM 597 N N . ALA A 1 80 ? 9.273 -0.172 7.156 1 98.12 80 ALA A N 1
ATOM 598 C CA . ALA A 1 80 ? 8.414 -1.042 6.359 1 98.12 80 ALA A CA 1
ATOM 599 C C . ALA A 1 80 ? 7.547 -0.227 5.402 1 98.12 80 ALA A C 1
ATOM 601 O O . ALA A 1 80 ? 7.402 -0.581 4.23 1 98.12 80 ALA A O 1
ATOM 602 N N . GLY A 1 81 ? 6.988 0.808 5.957 1 98 81 GLY A N 1
ATOM 603 C CA . GLY A 1 81 ? 6.203 1.682 5.102 1 98 81 GLY A CA 1
ATOM 604 C C . GLY A 1 81 ? 7.02 2.314 3.988 1 98 81 GLY A C 1
ATOM 605 O O . GLY A 1 81 ? 6.559 2.408 2.85 1 98 81 GLY A O 1
ATOM 606 N N . THR A 1 82 ? 8.227 2.736 4.301 1 98 82 THR A N 1
ATOM 607 C CA . THR A 1 82 ? 9.125 3.365 3.342 1 98 82 THR A CA 1
ATOM 608 C C . THR A 1 82 ? 9.5 2.389 2.232 1 98 82 THR A C 1
ATOM 610 O O . THR A 1 82 ? 9.438 2.73 1.05 1 98 82 THR A O 1
ATOM 613 N N . ILE A 1 83 ? 9.836 1.192 2.621 1 98.62 83 ILE A N 1
ATOM 614 C CA . ILE A 1 83 ? 10.227 0.162 1.662 1 98.62 83 ILE A CA 1
ATOM 615 C C . ILE A 1 83 ? 9.023 -0.206 0.792 1 98.62 83 ILE A C 1
ATOM 617 O O . ILE A 1 83 ? 9.164 -0.425 -0.413 1 98.62 83 ILE A O 1
ATOM 621 N N . GLY A 1 84 ? 7.855 -0.31 1.418 1 98.62 84 GLY A N 1
ATOM 622 C CA . GLY A 1 84 ? 6.641 -0.583 0.668 1 98.62 84 GLY A CA 1
ATOM 623 C C . GLY A 1 84 ? 6.367 0.435 -0.423 1 98.62 84 GLY A C 1
ATOM 624 O O . GLY A 1 84 ? 6.129 0.069 -1.576 1 98.62 84 GLY A O 1
ATOM 625 N N . ILE A 1 85 ? 6.461 1.698 -0.069 1 98.5 85 ILE A N 1
ATOM 626 C CA . ILE A 1 85 ? 6.195 2.768 -1.025 1 98.5 85 ILE A CA 1
ATOM 627 C C . ILE A 1 85 ? 7.227 2.725 -2.15 1 98.5 85 ILE A C 1
ATOM 629 O O . ILE A 1 85 ? 6.875 2.832 -3.328 1 98.5 85 ILE A O 1
ATOM 633 N N . ALA A 1 86 ? 8.484 2.592 -1.785 1 98.56 86 ALA A N 1
ATOM 634 C CA . ALA A 1 86 ? 9.547 2.533 -2.785 1 98.56 86 ALA A CA 1
ATOM 635 C C . ALA A 1 86 ? 9.305 1.403 -3.781 1 98.56 86 ALA A C 1
ATOM 637 O O . ALA A 1 86 ? 9.531 1.564 -4.98 1 98.56 86 ALA A O 1
ATOM 638 N N . THR A 1 87 ? 8.867 0.299 -3.248 1 98.38 87 THR A N 1
ATOM 639 C CA . THR A 1 87 ? 8.633 -0.873 -4.086 1 98.38 87 THR A CA 1
ATOM 640 C C . THR A 1 87 ? 7.492 -0.617 -5.066 1 98.38 87 THR A C 1
ATOM 642 O O . THR A 1 87 ? 7.566 -1.02 -6.23 1 98.38 87 THR A O 1
ATOM 645 N N . GLN A 1 88 ? 6.441 -0.002 -4.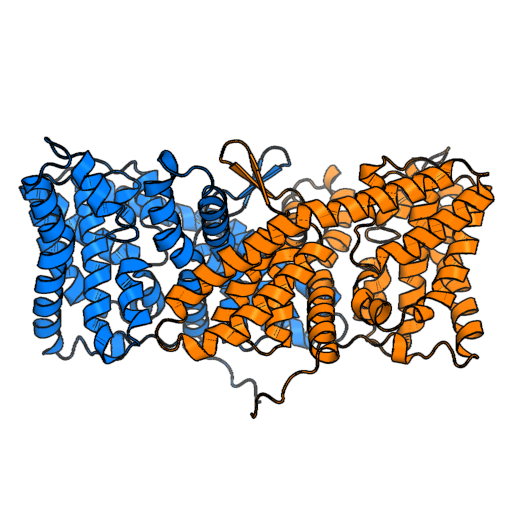59 1 97.81 88 GLN A N 1
ATOM 646 C CA . GLN A 1 88 ? 5.336 0.351 -5.473 1 97.81 88 GLN A CA 1
ATOM 647 C C . GLN A 1 88 ? 5.793 1.301 -6.574 1 97.81 88 GLN A C 1
ATOM 649 O O . GLN A 1 88 ? 5.402 1.145 -7.734 1 97.81 88 GLN A O 1
ATOM 654 N N . VAL A 1 89 ? 6.59 2.242 -6.25 1 97.12 89 VAL A N 1
ATOM 655 C CA . VAL A 1 89 ? 7.086 3.254 -7.18 1 97.12 89 VAL A CA 1
ATOM 656 C C . VAL A 1 89 ? 7.926 2.59 -8.266 1 97.12 89 VAL A C 1
ATOM 658 O O . VAL A 1 89 ? 7.82 2.945 -9.445 1 97.12 89 VAL A O 1
ATOM 661 N N . GLY A 1 90 ? 8.711 1.657 -7.891 1 96.38 90 GLY A N 1
ATOM 662 C CA . GLY A 1 90 ? 9.656 1.056 -8.82 1 96.38 90 GLY A CA 1
ATOM 663 C C . GLY A 1 90 ? 9.062 -0.099 -9.602 1 96.38 90 GLY A C 1
ATOM 664 O O . GLY A 1 90 ? 9.648 -0.543 -10.602 1 96.38 90 GLY A O 1
ATOM 665 N N . SER A 1 91 ? 7.918 -0.553 -9.25 1 93.75 91 SER A N 1
ATOM 666 C CA . SER A 1 91 ? 7.391 -1.811 -9.766 1 93.75 91 SER A CA 1
ATOM 667 C C . SER A 1 91 ? 6.762 -1.62 -11.148 1 93.75 91 SER A C 1
ATOM 669 O O . SER A 1 91 ? 6.578 -2.586 -11.891 1 93.75 91 SER A O 1
ATOM 671 N N . GLY A 1 92 ? 6.297 -0.4 -11.469 1 90.94 92 GLY A N 1
ATOM 672 C CA . GLY A 1 92 ? 5.59 -0.154 -12.719 1 90.94 92 GLY A CA 1
ATOM 673 C C . GLY A 1 92 ? 4.098 -0.394 -12.617 1 90.94 92 GLY A C 1
ATOM 674 O O . GLY A 1 92 ? 3.385 -0.343 -13.625 1 90.94 92 GLY A O 1
ATOM 675 N N . ALA A 1 93 ? 3.641 -0.6 -11.422 1 91.94 93 ALA A N 1
ATOM 676 C CA . ALA A 1 93 ? 2.219 -0.86 -11.219 1 91.94 93 ALA A CA 1
ATOM 677 C C . ALA A 1 93 ? 1.397 0.413 -11.398 1 91.94 93 ALA A C 1
ATOM 679 O O . ALA A 1 93 ? 0.181 0.352 -11.594 1 91.94 93 ALA A O 1
ATOM 680 N N . ILE A 1 94 ? 2.057 1.541 -11.266 1 94.62 94 ILE A N 1
ATOM 681 C CA . ILE A 1 94 ? 1.394 2.83 -11.43 1 94.62 94 ILE A CA 1
ATOM 682 C C . ILE A 1 94 ? 1.86 3.484 -12.727 1 94.62 94 ILE A C 1
ATOM 684 O O . ILE A 1 94 ? 3.062 3.592 -12.977 1 94.62 94 ILE A O 1
ATOM 688 N N . ARG A 1 95 ? 0.938 3.852 -13.609 1 92.19 95 ARG A N 1
ATOM 689 C CA . ARG A 1 95 ? 1.236 4.594 -14.828 1 92.19 95 ARG A CA 1
ATOM 690 C C . ARG A 1 95 ? 0.709 6.023 -14.742 1 92.19 95 ARG A C 1
ATOM 692 O O . ARG A 1 95 ? -0.407 6.25 -14.273 1 92.19 95 ARG A O 1
ATOM 699 N N . VAL A 1 96 ? 1.557 6.895 -15.07 1 91.81 96 VAL A N 1
ATOM 700 C CA . VAL A 1 96 ? 1.161 8.297 -15.039 1 91.81 96 VAL A CA 1
ATOM 701 C C . VAL A 1 96 ? 0.849 8.781 -16.453 1 91.81 96 VAL A C 1
ATOM 703 O O . VAL A 1 96 ? 1.723 8.773 -17.328 1 91.81 96 VAL A O 1
ATOM 706 N N . GLU A 1 97 ? -0.418 9.055 -16.703 1 90.12 97 GLU A N 1
ATOM 707 C CA . GLU A 1 97 ? -0.863 9.555 -18 1 90.12 97 GLU A CA 1
ATOM 708 C C . GLU A 1 97 ? -1.558 10.906 -17.859 1 90.12 97 GLU A C 1
ATOM 710 O O . GLU A 1 97 ? -2.619 11.008 -17.25 1 90.12 97 GLU A O 1
ATOM 715 N N . GLU A 1 98 ? -1.053 11.93 -18.5 1 85.12 98 GLU A N 1
ATOM 716 C CA . GLU A 1 98 ? -1.621 13.273 -18.484 1 85.12 98 GLU A CA 1
ATOM 717 C C . GLU A 1 98 ? -1.928 13.742 -17.078 1 85.12 98 GLU A C 1
ATOM 719 O O . GLU A 1 98 ? -3.039 14.195 -16.781 1 85.12 98 GLU A O 1
ATOM 724 N N . GLY A 1 99 ? -1.1 13.422 -16.156 1 83.38 99 GLY A N 1
ATOM 725 C CA . GLY A 1 99 ? -1.231 13.914 -14.797 1 83.38 99 GLY A CA 1
ATOM 726 C C . GLY A 1 99 ? -2.088 13.023 -13.914 1 83.38 99 GLY A C 1
ATOM 727 O O . GLY A 1 99 ? -2.201 13.258 -12.711 1 83.38 99 GLY A O 1
ATOM 728 N N . THR A 1 100 ? -2.656 12.031 -14.516 1 88.81 100 THR A N 1
ATOM 729 C CA . THR A 1 100 ? -3.482 11.102 -13.75 1 88.81 100 THR A CA 1
ATOM 730 C C . THR A 1 100 ? -2.693 9.844 -13.398 1 88.81 100 THR A C 1
ATOM 732 O O . THR A 1 100 ? -1.927 9.328 -14.219 1 88.81 100 THR A O 1
ATOM 735 N N . PHE A 1 101 ? -2.818 9.414 -12.203 1 94.12 101 PHE A N 1
ATOM 736 C CA . PHE A 1 101 ? -2.135 8.227 -11.719 1 94.12 101 PHE A CA 1
ATOM 737 C C . PHE A 1 101 ? -3.047 7.004 -11.797 1 94.12 101 PHE A C 1
ATOM 739 O O . PHE A 1 101 ? -4.004 6.887 -11.031 1 94.12 101 PHE A O 1
ATOM 746 N N . LEU A 1 102 ? -2.73 6.148 -12.695 1 94.25 102 LEU A N 1
ATOM 747 C CA . LEU A 1 102 ? -3.549 4.969 -12.969 1 94.25 102 LEU A CA 1
ATOM 748 C C . LEU A 1 102 ? -2.924 3.723 -12.352 1 94.25 102 LEU A C 1
ATOM 750 O O . LEU A 1 102 ? -1.722 3.488 -12.5 1 94.25 102 LEU A O 1
ATOM 754 N N . MET A 1 103 ? -3.74 2.982 -11.617 1 93.44 103 MET A N 1
ATOM 755 C CA . MET A 1 103 ? -3.301 1.643 -11.242 1 93.44 103 MET A CA 1
ATOM 756 C C . MET A 1 103 ? -3.393 0.686 -12.422 1 93.44 103 MET A C 1
ATOM 758 O O . MET A 1 103 ? -4.465 0.147 -12.711 1 93.44 103 MET A O 1
ATOM 762 N N . ALA A 1 104 ? -2.244 0.38 -13.117 1 84.94 104 ALA A N 1
ATOM 763 C CA . ALA A 1 104 ? -2.221 -0.27 -14.422 1 84.94 104 ALA A CA 1
ATOM 764 C C . ALA A 1 104 ? -1.894 -1.755 -14.289 1 84.94 104 ALA A C 1
ATOM 766 O O . ALA A 1 104 ? -1.374 -2.367 -15.227 1 84.94 104 ALA A O 1
ATOM 767 N N . GLY A 1 105 ? -2.209 -2.379 -13.203 1 82.25 105 GLY A N 1
ATOM 768 C CA . GLY A 1 105 ? -1.93 -3.799 -13.055 1 82.25 105 GLY A CA 1
ATOM 769 C C . GLY A 1 105 ? -1.171 -4.133 -11.789 1 82.25 105 GLY A C 1
ATOM 770 O O . GLY A 1 105 ? -1.258 -3.402 -10.797 1 82.25 105 GLY A O 1
ATOM 771 N N . ILE A 1 106 ? -0.522 -5.281 -11.844 1 84.06 106 ILE A N 1
ATOM 772 C CA . ILE A 1 106 ? 0.123 -5.773 -10.633 1 84.06 106 ILE A CA 1
ATOM 773 C C . ILE A 1 106 ? 1.593 -5.359 -10.625 1 84.06 106 ILE A C 1
ATOM 775 O O . ILE A 1 106 ? 2.318 -5.633 -9.664 1 84.06 106 ILE A O 1
ATOM 779 N N . GLY A 1 107 ? 2.062 -4.652 -11.68 1 84.06 107 GLY A N 1
ATOM 780 C CA . GLY A 1 107 ? 3.479 -4.344 -11.812 1 84.06 107 GLY A CA 1
ATOM 781 C C . GLY A 1 107 ? 4.32 -5.559 -12.156 1 84.06 107 GLY A C 1
ATOM 782 O O . GLY A 1 107 ? 3.787 -6.641 -12.398 1 84.06 107 GLY A O 1
ATOM 783 N N . ASP A 1 108 ? 5.605 -5.344 -12.289 1 85.38 108 ASP A N 1
ATOM 784 C CA . ASP A 1 108 ? 6.559 -6.418 -12.539 1 85.38 108 ASP A CA 1
ATOM 785 C C . ASP A 1 108 ? 7.102 -6.988 -11.234 1 85.38 108 ASP A C 1
ATOM 787 O O . ASP A 1 108 ? 7.801 -6.297 -10.492 1 85.38 108 ASP A O 1
ATOM 791 N N . VAL A 1 109 ? 6.773 -8.258 -11.023 1 85.44 109 VAL A N 1
ATOM 792 C CA . VAL A 1 109 ? 7.074 -8.891 -9.742 1 85.44 109 VAL A CA 1
ATOM 793 C C . VAL A 1 109 ? 8.586 -8.961 -9.547 1 85.44 109 VAL A C 1
ATOM 795 O O . VAL A 1 109 ? 9.078 -8.82 -8.422 1 85.44 109 VAL A O 1
ATOM 798 N N . ILE A 1 110 ? 9.328 -9.18 -10.578 1 87.81 110 ILE A N 1
ATOM 799 C CA . ILE A 1 110 ? 10.789 -9.234 -10.484 1 87.81 110 ILE A CA 1
ATOM 800 C C . ILE A 1 110 ? 11.328 -7.863 -10.07 1 87.81 110 ILE A C 1
ATOM 802 O O . ILE A 1 110 ? 12.141 -7.762 -9.148 1 87.81 110 ILE A O 1
ATOM 806 N N . THR A 1 111 ? 10.875 -6.879 -10.805 1 92.5 111 THR A N 1
ATOM 807 C CA . THR A 1 111 ? 11.336 -5.527 -10.492 1 92.5 111 THR A CA 1
ATOM 808 C C . THR A 1 111 ? 10.93 -5.129 -9.078 1 92.5 111 THR A C 1
ATOM 810 O O . THR A 1 111 ? 11.688 -4.469 -8.375 1 92.5 111 THR A O 1
ATOM 813 N N . ALA A 1 112 ? 9.695 -5.535 -8.688 1 94 112 ALA A N 1
ATOM 814 C CA . ALA A 1 112 ? 9.242 -5.254 -7.332 1 94 112 ALA A CA 1
ATOM 815 C C . ALA A 1 112 ? 10.148 -5.914 -6.297 1 94 112 ALA A C 1
ATOM 817 O O . ALA A 1 112 ? 10.516 -5.297 -5.293 1 94 112 ALA A O 1
ATOM 818 N N . GLY A 1 113 ? 10.508 -7.172 -6.531 1 93.38 113 GLY A N 1
ATOM 819 C CA . GLY A 1 113 ? 11.406 -7.879 -5.629 1 93.38 113 GLY A CA 1
ATOM 820 C C . GLY A 1 113 ? 12.781 -7.246 -5.527 1 93.38 113 GLY A C 1
ATOM 821 O O . GLY A 1 113 ? 13.312 -7.082 -4.43 1 93.38 113 GLY A O 1
ATOM 822 N N . VAL A 1 114 ? 13.305 -6.902 -6.641 1 94.81 114 VAL A N 1
ATOM 823 C CA . VAL A 1 114 ? 14.625 -6.277 -6.68 1 94.81 114 VAL A CA 1
ATOM 824 C C . VAL A 1 114 ? 14.57 -4.914 -5.988 1 94.81 114 VAL A C 1
ATOM 826 O O . VAL A 1 114 ? 15.477 -4.559 -5.234 1 94.81 114 VAL A O 1
ATOM 829 N N . THR A 1 115 ? 13.57 -4.141 -6.27 1 97.62 115 THR A N 1
ATOM 830 C CA . THR A 1 115 ? 13.414 -2.832 -5.641 1 97.62 115 THR A CA 1
ATOM 831 C C . THR A 1 115 ? 13.266 -2.969 -4.129 1 97.62 115 THR A C 1
ATOM 833 O O . THR A 1 115 ? 13.852 -2.195 -3.371 1 97.62 115 THR A O 1
ATOM 836 N N . ALA A 1 116 ? 12.43 -3.938 -3.709 1 97.94 116 ALA A N 1
ATOM 837 C CA . ALA A 1 116 ? 12.273 -4.18 -2.277 1 97.94 116 ALA A CA 1
ATOM 838 C C . ALA A 1 116 ? 13.602 -4.543 -1.631 1 97.94 116 ALA A C 1
ATOM 840 O O . ALA A 1 116 ? 13.906 -4.086 -0.526 1 97.94 116 ALA A O 1
ATOM 841 N N . ALA A 1 117 ? 14.375 -5.375 -2.293 1 97.38 117 ALA A N 1
ATOM 842 C CA . ALA A 1 117 ? 15.688 -5.766 -1.795 1 97.38 117 ALA A CA 1
ATOM 843 C C . ALA A 1 117 ? 16.609 -4.555 -1.68 1 97.38 117 ALA A C 1
ATOM 845 O O . ALA A 1 117 ? 17.281 -4.375 -0.663 1 97.38 117 ALA A O 1
ATOM 846 N N . LEU A 1 118 ? 16.641 -3.793 -2.705 1 97.94 118 LEU A N 1
ATOM 847 C CA . LEU A 1 118 ? 17.484 -2.605 -2.717 1 97.94 118 LEU A CA 1
ATOM 848 C C . LEU A 1 118 ? 17.062 -1.622 -1.633 1 97.94 118 LEU A C 1
ATOM 850 O O . LEU A 1 118 ? 17.906 -1.049 -0.938 1 97.94 118 LEU A O 1
ATOM 854 N N . ALA A 1 119 ? 15.766 -1.363 -1.559 1 98.56 119 ALA A N 1
ATOM 855 C CA . ALA A 1 119 ? 15.234 -0.462 -0.538 1 98.56 119 ALA A CA 1
ATOM 856 C C . ALA A 1 119 ? 15.602 -0.945 0.863 1 98.56 1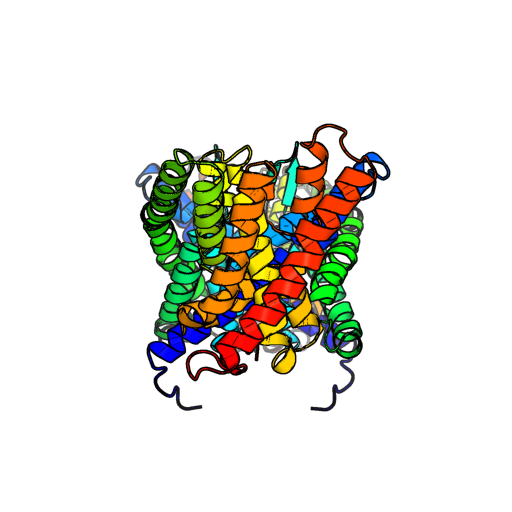19 ALA A C 1
ATOM 858 O O . ALA A 1 119 ? 15.977 -0.145 1.726 1 98.56 119 ALA A O 1
ATOM 859 N N . THR A 1 120 ? 15.461 -2.232 1.075 1 98 120 THR A N 1
ATOM 860 C CA . THR A 1 120 ? 15.805 -2.805 2.371 1 98 120 THR A CA 1
ATOM 861 C C . THR A 1 120 ? 17.297 -2.611 2.666 1 98 120 THR A C 1
ATOM 863 O O . THR A 1 120 ? 17.672 -2.246 3.783 1 98 120 THR A O 1
ATOM 866 N N . PHE A 1 121 ? 18.109 -2.875 1.711 1 97.19 121 PHE A N 1
ATOM 867 C CA . PHE A 1 121 ? 19.547 -2.684 1.856 1 97.19 121 PHE A CA 1
ATOM 868 C C . PHE A 1 121 ? 19.875 -1.236 2.209 1 97.19 121 PHE A C 1
ATOM 870 O O . PHE A 1 121 ? 20.656 -0.973 3.117 1 97.19 121 PHE A O 1
ATOM 877 N N . LEU A 1 122 ? 19.25 -0.31 1.516 1 97.38 122 LEU A N 1
ATOM 878 C CA . LEU A 1 122 ? 19.484 1.11 1.763 1 97.38 122 LEU A CA 1
ATOM 879 C C . LEU A 1 122 ? 19.031 1.496 3.168 1 97.38 122 LEU A C 1
ATOM 881 O O . LEU A 1 122 ? 19.719 2.258 3.854 1 97.38 122 LEU A O 1
ATOM 885 N N . VAL A 1 123 ? 17.859 1.04 3.527 1 96.81 123 VAL A N 1
ATOM 886 C CA . VAL A 1 123 ? 17.344 1.335 4.855 1 96.81 123 VAL A CA 1
ATOM 887 C C . VAL A 1 123 ? 18.297 0.807 5.922 1 96.81 123 VAL A C 1
ATOM 889 O O . VAL A 1 123 ? 18.562 1.485 6.918 1 96.81 123 VAL A O 1
ATOM 892 N N . MET A 1 124 ? 18.797 -0.379 5.762 1 95.38 124 MET A N 1
ATOM 893 C CA . MET A 1 124 ? 19.719 -0.989 6.727 1 95.38 124 MET A CA 1
ATOM 894 C C . MET A 1 124 ? 21.016 -0.193 6.828 1 95.38 124 MET A C 1
ATOM 896 O O . MET A 1 124 ? 21.609 -0.114 7.902 1 95.38 124 MET A O 1
ATOM 900 N N . GLN A 1 125 ? 21.438 0.442 5.789 1 95.19 125 GLN A N 1
ATOM 901 C CA . GLN A 1 125 ? 22.672 1.208 5.762 1 95.19 125 GLN A CA 1
ATOM 902 C C . GLN A 1 125 ? 22.469 2.623 6.289 1 95.19 125 GLN A C 1
ATOM 904 O O . GLN A 1 125 ? 23.344 3.182 6.957 1 95.19 125 GLN A O 1
ATOM 909 N N . LEU A 1 126 ? 21.312 3.203 6.004 1 95.12 126 LEU A N 1
ATOM 910 C CA . LEU A 1 126 ? 21.109 4.629 6.242 1 95.12 126 LEU A CA 1
ATOM 911 C C . LEU A 1 126 ? 20.484 4.867 7.613 1 95.12 126 LEU A C 1
ATOM 913 O O . LEU A 1 126 ? 20.766 5.879 8.258 1 95.12 126 LEU A O 1
ATOM 917 N N . SER A 1 127 ? 19.594 3.998 7.984 1 91.5 127 SER A N 1
ATOM 918 C CA . SER A 1 127 ? 18.797 4.219 9.188 1 91.5 127 SER A CA 1
ATOM 919 C C . SER A 1 127 ? 19.672 4.473 10.398 1 91.5 127 SER A C 1
ATOM 921 O O . SER A 1 127 ? 19.453 5.434 11.141 1 91.5 127 SER A O 1
ATOM 923 N N . PRO A 1 128 ? 20.75 3.619 10.648 1 90.19 128 PRO A N 1
ATOM 924 C CA . PRO A 1 128 ? 21.594 3.852 11.82 1 90.19 128 PRO A CA 1
ATOM 925 C C . PRO A 1 128 ? 22.391 5.152 11.727 1 90.19 128 PRO A C 1
ATOM 927 O O . PRO A 1 128 ? 22.781 5.719 12.75 1 90.19 128 PRO A O 1
ATOM 930 N N . ARG A 1 129 ? 22.609 5.688 10.586 1 91.44 129 ARG A N 1
ATOM 931 C CA . ARG A 1 129 ? 23.438 6.871 10.367 1 91.44 129 ARG A CA 1
ATOM 932 C C . ARG A 1 129 ? 22.625 8.148 10.516 1 91.44 129 ARG A C 1
ATOM 934 O O . ARG A 1 129 ? 23.156 9.203 10.867 1 91.44 129 ARG A O 1
ATOM 941 N N . LEU A 1 130 ? 21.328 8.102 10.258 1 89.31 130 LEU A N 1
ATOM 942 C CA . LEU A 1 130 ? 20.5 9.297 10.227 1 89.31 130 LEU A CA 1
ATOM 943 C C . LEU A 1 130 ? 20.031 9.672 11.625 1 89.31 130 LEU A C 1
ATOM 945 O O . LEU A 1 130 ? 19.781 10.844 11.906 1 89.31 130 LEU A O 1
ATOM 949 N N . LYS A 1 131 ? 19.906 8.719 12.508 1 83.75 131 LYS A N 1
ATOM 950 C CA . LYS A 1 131 ? 19.547 8.953 13.898 1 83.75 131 LYS A CA 1
ATOM 951 C C . LYS A 1 131 ? 18.234 9.734 14.008 1 83.75 131 LYS A C 1
ATOM 953 O O . LYS A 1 131 ? 17.203 9.312 13.477 1 83.75 131 LYS A O 1
ATOM 958 N N . THR A 1 132 ? 18.344 11.039 14.445 1 80 132 THR A N 1
ATOM 959 C CA . THR A 1 132 ? 17.156 11.836 14.727 1 80 132 THR A CA 1
ATOM 960 C C . THR A 1 132 ? 16.531 12.336 13.438 1 80 132 THR A C 1
ATOM 962 O O . THR A 1 132 ? 15.375 12.766 13.43 1 80 132 THR A O 1
ATOM 965 N N . TYR A 1 133 ? 17.172 12.195 12.375 1 85.62 133 TYR A N 1
ATOM 966 C CA . TYR A 1 133 ? 16.656 12.695 11.109 1 85.62 133 TYR A CA 1
ATOM 967 C C . TYR A 1 133 ? 16.062 11.57 10.273 1 85.62 133 TYR A C 1
ATOM 969 O O . TYR A 1 133 ? 15.641 11.781 9.141 1 85.62 133 TYR A O 1
ATOM 977 N N . THR A 1 134 ? 15.984 10.43 10.828 1 86.94 134 THR A N 1
ATOM 978 C CA . THR A 1 134 ? 15.508 9.242 10.133 1 86.94 134 THR A CA 1
ATOM 979 C C . THR A 1 134 ? 14.102 9.469 9.578 1 86.94 134 THR A C 1
ATOM 981 O O . THR A 1 134 ? 13.82 9.148 8.422 1 86.94 134 THR A O 1
ATOM 984 N N . VAL A 1 135 ? 13.281 10.094 10.336 1 84.19 135 VAL A N 1
ATOM 985 C CA . VAL A 1 135 ? 11.883 10.25 9.969 1 84.19 135 VAL A CA 1
ATOM 986 C C . VAL A 1 135 ? 11.766 11.203 8.773 1 84.19 135 VAL A C 1
ATOM 988 O O . VAL A 1 135 ? 10.875 11.039 7.93 1 84.19 135 VAL A O 1
ATOM 991 N N . LEU A 1 136 ? 12.688 12.094 8.664 1 84.88 136 LEU A N 1
ATOM 992 C CA . LEU A 1 136 ? 12.609 13.125 7.637 1 84.88 136 LEU A CA 1
ATOM 993 C C . LEU A 1 136 ? 13.312 12.68 6.359 1 84.88 136 LEU A C 1
ATOM 995 O O . LEU A 1 136 ? 12.805 12.891 5.258 1 84.88 136 LEU A O 1
ATOM 999 N N . VAL A 1 137 ? 14.422 12.055 6.504 1 90.38 137 VAL A N 1
ATOM 1000 C CA . VAL A 1 137 ? 15.312 11.875 5.367 1 90.38 137 VAL A CA 1
ATOM 1001 C C . VAL A 1 137 ? 15.125 10.477 4.773 1 90.38 137 VAL A C 1
ATOM 1003 O O . VAL A 1 137 ? 15.211 10.297 3.559 1 90.38 137 VAL A O 1
ATOM 1006 N N . LEU A 1 138 ? 14.836 9.562 5.598 1 93.94 138 LEU A N 1
ATOM 1007 C CA . LEU A 1 138 ? 14.852 8.164 5.172 1 93.94 138 LEU A CA 1
ATOM 1008 C C . LEU A 1 138 ? 13.781 7.906 4.109 1 93.94 138 LEU A C 1
ATOM 1010 O O . LEU A 1 138 ? 14.086 7.391 3.033 1 93.94 138 LEU A O 1
ATOM 1014 N N . PRO A 1 139 ? 12.5 8.289 4.363 1 94.62 139 PRO A N 1
ATOM 1015 C CA . PRO A 1 139 ? 11.484 7.996 3.348 1 94.62 139 PRO A CA 1
ATOM 1016 C C . PRO A 1 139 ? 11.766 8.695 2.02 1 94.62 139 PRO A C 1
ATOM 1018 O O . PRO A 1 139 ? 11.633 8.086 0.956 1 94.62 139 PRO A O 1
ATOM 1021 N N . MET A 1 140 ? 12.188 9.891 2.113 1 94.06 140 MET A N 1
ATOM 1022 C CA . MET A 1 140 ? 12.43 10.664 0.899 1 94.06 140 MET A CA 1
ATOM 1023 C C . MET A 1 140 ? 13.555 10.039 0.076 1 94.06 140 MET A C 1
ATOM 1025 O O . MET A 1 140 ? 13.422 9.875 -1.138 1 94.06 140 MET A O 1
ATOM 1029 N N . THR A 1 141 ? 14.609 9.68 0.726 1 95.81 141 THR A N 1
ATOM 1030 C CA . THR A 1 141 ? 15.789 9.164 0.046 1 95.81 141 THR A CA 1
ATOM 1031 C C . THR A 1 141 ? 15.523 7.766 -0.515 1 95.81 141 THR A C 1
ATOM 1033 O O . THR A 1 141 ? 15.82 7.492 -1.681 1 95.81 141 THR A O 1
ATOM 1036 N N . VAL A 1 142 ? 14.922 6.91 0.253 1 97.75 142 VAL A N 1
ATOM 1037 C CA . VAL A 1 142 ? 14.734 5.52 -0.146 1 97.75 142 VAL A CA 1
ATOM 1038 C C . VAL A 1 142 ? 13.695 5.438 -1.259 1 97.75 142 VAL A C 1
ATOM 1040 O O . VAL A 1 142 ? 13.859 4.676 -2.217 1 97.75 142 VAL A O 1
ATOM 1043 N N . ILE A 1 143 ? 12.602 6.184 -1.168 1 97.75 143 ILE A N 1
ATOM 1044 C CA . ILE A 1 143 ? 11.539 6.164 -2.164 1 97.75 143 ILE A CA 1
ATOM 1045 C C . ILE A 1 143 ? 12.086 6.637 -3.51 1 97.75 143 ILE A C 1
ATOM 1047 O O . ILE A 1 143 ? 11.836 6.012 -4.543 1 97.75 143 ILE A O 1
ATOM 1051 N N . VAL A 1 144 ? 12.906 7.668 -3.455 1 96.75 144 VAL A N 1
ATOM 1052 C CA . VAL A 1 144 ? 13.383 8.258 -4.699 1 96.75 144 VAL A CA 1
ATOM 1053 C C . VAL A 1 144 ? 14.523 7.414 -5.262 1 96.75 144 VAL A C 1
ATOM 1055 O O . VAL A 1 144 ? 14.555 7.113 -6.457 1 96.75 144 VAL A O 1
ATOM 1058 N N . VAL A 1 145 ? 15.453 7 -4.449 1 97.44 145 VAL A N 1
ATOM 1059 C CA . VAL A 1 145 ? 16.641 6.309 -4.938 1 97.44 145 VAL A CA 1
ATOM 1060 C C . VAL A 1 145 ? 16.281 4.867 -5.293 1 97.44 145 VAL A C 1
ATOM 1062 O O . VAL A 1 145 ? 16.484 4.441 -6.434 1 97.44 145 VAL A O 1
ATOM 1065 N N . ALA A 1 146 ? 15.781 4.121 -4.336 1 98.06 146 ALA A N 1
ATOM 1066 C CA . ALA A 1 146 ? 15.438 2.729 -4.617 1 98.06 146 ALA A CA 1
ATOM 1067 C C . ALA A 1 146 ? 14.297 2.641 -5.629 1 98.06 146 ALA A C 1
ATOM 1069 O O . ALA A 1 146 ? 14.32 1.792 -6.523 1 98.06 146 ALA A O 1
ATOM 1070 N N . GLY A 1 147 ? 13.242 3.475 -5.441 1 97.5 147 GLY A N 1
ATOM 1071 C CA . GLY A 1 147 ? 12.172 3.518 -6.426 1 97.5 147 GLY A CA 1
ATOM 1072 C C . GLY A 1 147 ? 12.656 3.893 -7.816 1 97.5 147 GLY A C 1
ATOM 1073 O O . GLY A 1 147 ? 12.195 3.326 -8.812 1 97.5 147 GLY A O 1
ATOM 1074 N N . GLY A 1 148 ? 13.531 4.836 -7.816 1 96.75 148 GLY A N 1
ATOM 1075 C CA . GLY A 1 148 ? 14.086 5.254 -9.094 1 96.75 148 GLY A CA 1
ATOM 1076 C C . GLY A 1 148 ? 14.906 4.172 -9.773 1 96.75 148 GLY A C 1
ATOM 1077 O O . GLY A 1 148 ? 14.781 3.961 -10.984 1 96.75 148 GLY A O 1
ATOM 1078 N N . ILE A 1 149 ? 15.766 3.51 -9.047 1 97.25 149 ILE A N 1
ATOM 1079 C CA . ILE A 1 149 ? 16.562 2.414 -9.594 1 97.25 149 ILE A CA 1
ATOM 1080 C C . ILE A 1 149 ? 15.625 1.303 -10.078 1 97.25 149 ILE A C 1
ATOM 1082 O O . ILE A 1 149 ? 15.852 0.719 -11.141 1 97.25 149 ILE A O 1
ATOM 1086 N N . GLY A 1 150 ? 14.617 1.02 -9.281 1 95.94 150 GLY A N 1
ATOM 1087 C CA . GLY A 1 150 ? 13.633 0.043 -9.719 1 95.94 150 GLY A CA 1
ATOM 1088 C C . GLY A 1 150 ? 12.961 0.419 -11.031 1 95.94 150 GLY A C 1
ATOM 1089 O O . GLY A 1 150 ? 12.836 -0.413 -11.93 1 95.94 150 GLY A O 1
ATOM 1090 N N . ALA A 1 151 ? 12.555 1.682 -11.062 1 94.31 151 ALA A N 1
ATOM 1091 C CA . ALA A 1 151 ? 11.898 2.17 -12.273 1 94.31 151 ALA A CA 1
ATOM 1092 C C . ALA A 1 151 ? 12.836 2.066 -13.477 1 94.31 151 ALA A C 1
ATOM 1094 O O . ALA A 1 151 ? 12.391 1.768 -14.586 1 94.31 151 ALA A O 1
ATOM 1095 N N . PHE A 1 152 ? 14.047 2.33 -13.25 1 94.62 152 PHE A N 1
ATOM 1096 C CA . PHE A 1 152 ? 15.047 2.225 -14.312 1 94.62 152 PHE A CA 1
ATOM 1097 C C . PHE A 1 152 ? 15.234 0.772 -14.734 1 94.62 152 PHE A C 1
ATOM 1099 O O . PHE A 1 152 ? 15.312 0.472 -15.93 1 94.62 152 PHE A O 1
ATOM 1106 N N . LEU A 1 153 ? 15.305 -0.13 -13.773 1 93.81 153 LEU A N 1
ATOM 1107 C CA . LEU A 1 153 ? 15.531 -1.546 -14.047 1 93.81 153 LEU A CA 1
ATOM 1108 C C . LEU A 1 153 ? 14.32 -2.166 -14.742 1 93.81 153 LEU A C 1
ATOM 1110 O O . LEU A 1 153 ? 14.445 -3.172 -15.438 1 93.81 153 LEU A O 1
ATOM 1114 N N . LEU A 1 154 ? 13.188 -1.593 -14.492 1 90.94 154 LEU A N 1
ATOM 1115 C CA . LEU A 1 154 ? 11.945 -2.094 -15.07 1 90.94 154 LEU A CA 1
ATOM 1116 C C . LEU A 1 154 ? 12.055 -2.176 -16.594 1 90.94 154 LEU A C 1
ATOM 1118 O O . LEU A 1 154 ? 11.555 -3.121 -17.203 1 90.94 154 LEU A O 1
ATOM 1122 N N . THR A 1 155 ? 12.727 -1.214 -17.266 1 87.88 155 THR A N 1
ATOM 1123 C CA . THR A 1 155 ? 12.859 -1.168 -18.719 1 87.88 155 THR A CA 1
ATOM 1124 C C . THR A 1 155 ? 13.648 -2.373 -19.219 1 87.88 155 THR A C 1
ATOM 1126 O O . THR A 1 155 ? 13.359 -2.895 -20.297 1 87.88 155 THR A O 1
ATOM 1129 N N . TYR A 1 156 ? 14.508 -2.852 -18.422 1 87.19 156 TYR A N 1
ATOM 1130 C CA . TYR A 1 156 ? 15.328 -3.988 -18.812 1 87.19 156 TYR A CA 1
ATOM 1131 C C . TYR A 1 156 ? 14.656 -5.305 -18.438 1 87.19 156 TYR A C 1
ATOM 1133 O O . TYR A 1 156 ? 14.68 -6.262 -19.219 1 87.19 156 TYR A O 1
ATOM 1141 N N . ILE A 1 157 ? 14.094 -5.309 -17.297 1 85.44 157 ILE A N 1
ATOM 1142 C CA . ILE A 1 157 ? 13.492 -6.539 -16.812 1 85.44 157 ILE A CA 1
ATOM 1143 C C . ILE A 1 157 ? 12.266 -6.887 -17.641 1 85.44 157 ILE A C 1
ATOM 1145 O O . ILE A 1 157 ? 11.992 -8.062 -17.906 1 85.44 157 ILE A O 1
ATOM 1149 N N . SER A 1 158 ? 11.539 -5.852 -18.016 1 79.75 158 SER A N 1
ATOM 1150 C CA . SER A 1 158 ? 10.375 -6.086 -18.875 1 79.75 158 SER A CA 1
ATOM 1151 C C . SER A 1 158 ? 10.773 -6.723 -20.188 1 79.75 158 SER A C 1
ATOM 1153 O O . SER A 1 158 ? 10 -7.488 -20.781 1 79.75 158 SER A O 1
ATOM 1155 N N . GLN A 1 159 ? 11.961 -6.449 -20.641 1 82.69 159 GLN A N 1
ATOM 1156 C CA . GLN A 1 159 ? 12.469 -7.047 -21.875 1 82.69 159 GLN A CA 1
ATOM 1157 C C . GLN A 1 159 ? 12.68 -8.547 -21.703 1 82.69 159 GLN A C 1
ATOM 1159 O O . GLN A 1 159 ? 12.539 -9.305 -22.672 1 82.69 159 GLN A O 1
ATOM 1164 N N . ILE A 1 160 ? 13.008 -8.906 -20.5 1 82.38 160 ILE A N 1
ATOM 1165 C CA . ILE A 1 160 ? 13.18 -10.328 -20.234 1 82.38 160 ILE A CA 1
ATOM 1166 C C . ILE A 1 160 ? 11.859 -11.062 -20.438 1 82.38 160 ILE A C 1
ATOM 1168 O O . ILE A 1 160 ? 11.82 -12.133 -21.062 1 82.38 160 ILE A O 1
ATOM 1172 N N . THR A 1 161 ? 10.828 -10.469 -20.031 1 77.88 161 THR A N 1
ATOM 1173 C CA . THR A 1 161 ? 9.5 -11.055 -20.172 1 77.88 161 THR A CA 1
ATOM 1174 C C . THR A 1 161 ? 9.125 -11.164 -21.656 1 77.88 161 THR A C 1
ATOM 1176 O O . THR A 1 161 ? 8.547 -12.164 -22.078 1 77.88 161 THR A O 1
ATOM 1179 N N . THR A 1 162 ? 9.484 -10.141 -22.312 1 78.75 162 THR A N 1
ATOM 1180 C CA . THR A 1 162 ? 9.211 -10.141 -23.75 1 78.75 162 THR A CA 1
ATOM 1181 C C . THR A 1 162 ? 9.992 -11.242 -24.453 1 78.75 162 THR A C 1
ATOM 1183 O O . THR A 1 162 ? 9.469 -11.914 -25.344 1 78.75 162 THR A O 1
ATOM 1186 N N . TYR A 1 163 ? 11.18 -11.414 -24.078 1 87 163 TYR A N 1
ATOM 1187 C CA . TYR A 1 163 ? 12.016 -12.445 -24.672 1 87 163 TYR A CA 1
ATOM 1188 C C . TYR A 1 163 ? 11.461 -13.836 -24.391 1 87 163 TYR A C 1
ATOM 1190 O O . TYR A 1 163 ? 11.445 -14.695 -25.266 1 87 163 TYR A O 1
ATOM 1198 N N . VAL A 1 164 ? 11.039 -14.023 -23.203 1 89 164 VAL A N 1
ATOM 1199 C CA . VAL A 1 164 ? 10.43 -15.305 -22.844 1 89 164 VAL A CA 1
ATOM 1200 C C . VAL A 1 164 ? 9.18 -15.531 -23.688 1 89 164 VAL A C 1
ATOM 1202 O O . VAL A 1 164 ? 8.945 -16.641 -24.172 1 89 164 VAL A O 1
ATOM 1205 N N . GLY A 1 165 ? 8.461 -14.484 -23.859 1 86.75 165 GLY A N 1
ATOM 1206 C CA . GLY A 1 165 ? 7.277 -14.562 -24.703 1 86.75 165 GLY A CA 1
ATOM 1207 C C . GLY A 1 165 ? 7.59 -14.977 -26.125 1 86.75 165 GLY A C 1
ATOM 1208 O O . GLY A 1 165 ? 6.863 -15.773 -26.719 1 86.75 165 GLY A O 1
ATOM 1209 N N . THR A 1 166 ? 8.664 -14.484 -26.641 1 88.44 166 THR A N 1
ATOM 1210 C CA . THR A 1 166 ? 9.055 -14.805 -28.016 1 88.44 166 THR A CA 1
ATOM 1211 C C . THR A 1 166 ? 9.445 -16.281 -28.125 1 88.44 166 THR A C 1
ATOM 1213 O O . THR A 1 166 ? 9.156 -16.922 -29.141 1 88.44 166 THR A O 1
ATOM 1216 N N . ILE A 1 167 ? 10.07 -16.766 -27.125 1 91.94 167 ILE A N 1
ATOM 1217 C CA . ILE A 1 167 ? 10.445 -18.188 -27.125 1 91.94 167 ILE A CA 1
ATOM 1218 C C . ILE A 1 167 ? 9.188 -19.047 -27.125 1 91.94 167 ILE A C 1
ATOM 1220 O O . ILE A 1 167 ? 9.117 -20.047 -27.859 1 91.94 167 ILE A O 1
ATOM 1224 N N . ILE A 1 168 ? 8.242 -18.672 -26.344 1 92.62 168 ILE A N 1
ATOM 1225 C CA . ILE A 1 168 ? 6.992 -19.422 -26.297 1 92.62 168 ILE A CA 1
ATOM 1226 C C . ILE A 1 168 ? 6.305 -19.375 -27.656 1 92.62 168 ILE A C 1
ATOM 1228 O O . ILE A 1 168 ? 5.746 -20.375 -28.109 1 92.62 168 ILE A O 1
ATOM 1232 N N . MET A 1 169 ? 6.375 -18.25 -28.312 1 91.12 169 MET A N 1
ATOM 1233 C CA . MET A 1 169 ? 5.73 -18.078 -29.609 1 91.12 169 MET A CA 1
ATOM 1234 C C . MET A 1 169 ? 6.305 -19.031 -30.641 1 91.12 169 MET A C 1
ATOM 1236 O O . MET A 1 169 ? 5.586 -19.516 -31.516 1 91.12 169 MET A O 1
ATOM 1240 N N . THR A 1 170 ? 7.566 -19.281 -30.547 1 92.69 170 THR A N 1
ATOM 1241 C CA . THR A 1 170 ? 8.195 -20.203 -31.484 1 92.69 170 THR A CA 1
ATOM 1242 C C . THR A 1 170 ? 7.668 -21.609 -31.281 1 92.69 170 THR A C 1
ATOM 1244 O O . THR A 1 170 ? 7.609 -22.406 -32.219 1 92.69 170 THR A O 1
ATOM 1247 N N . MET A 1 171 ? 7.262 -21.938 -30.109 1 93.81 171 MET A N 1
ATOM 1248 C CA . MET A 1 171 ? 6.742 -23.281 -29.812 1 93.81 171 MET A CA 1
ATOM 1249 C C . MET A 1 171 ? 5.367 -23.484 -30.438 1 93.81 171 MET A C 1
ATOM 1251 O O . MET A 1 171 ? 4.965 -24.609 -30.703 1 93.81 171 MET A O 1
ATOM 1255 N N . THR A 1 172 ? 4.676 -22.422 -30.609 1 92.75 172 THR A N 1
ATOM 1256 C CA . THR A 1 172 ? 3.32 -22.5 -31.156 1 92.75 172 THR A CA 1
ATOM 1257 C C . THR A 1 172 ? 3.336 -22.969 -32.594 1 92.75 172 THR A C 1
ATOM 1259 O O . THR A 1 172 ? 2.305 -23.391 -33.125 1 92.75 172 THR A O 1
ATOM 1262 N N . GLU A 1 173 ? 4.5 -22.906 -33.219 1 92.94 173 GLU A N 1
ATOM 1263 C CA . GLU A 1 173 ? 4.637 -23.297 -34.625 1 92.94 173 GLU A CA 1
ATOM 1264 C C . GLU A 1 173 ? 4.781 -24.812 -34.75 1 92.94 173 GLU A C 1
ATOM 1266 O O . GLU A 1 173 ? 4.645 -25.375 -35.844 1 92.94 173 GLU A O 1
ATOM 1271 N N . LEU A 1 174 ? 4.879 -25.516 -33.719 1 94.75 174 LEU A N 1
ATOM 1272 C CA . LEU A 1 174 ? 5.078 -26.969 -33.719 1 94.75 174 LEU A CA 1
ATOM 1273 C C . LEU A 1 174 ? 3.748 -27.703 -33.844 1 94.75 174 LEU A C 1
ATOM 1275 O O . LEU A 1 174 ? 2.686 -27.078 -33.844 1 94.75 174 LEU A O 1
ATOM 1279 N N . GLN A 1 175 ? 3.939 -29.016 -33.969 1 95.31 175 GLN A N 1
ATOM 1280 C CA . GLN A 1 175 ? 2.736 -29.844 -34 1 95.31 175 GLN A CA 1
ATOM 1281 C C . GLN A 1 175 ? 2.02 -29.797 -32.656 1 95.31 175 GLN A C 1
ATOM 1283 O O . GLN A 1 175 ? 2.662 -29.719 -31.594 1 95.31 175 GLN A O 1
ATOM 1288 N N . PRO A 1 176 ? 0.726 -29.906 -32.688 1 94.94 176 PRO A N 1
ATOM 1289 C CA . PRO A 1 176 ? -0.101 -29.625 -31.5 1 94.94 176 PRO A CA 1
ATOM 1290 C C . PRO A 1 176 ? 0.323 -30.438 -30.281 1 94.94 176 PRO A C 1
ATOM 1292 O O . PRO A 1 176 ? 0.326 -29.922 -29.172 1 94.94 176 PRO A O 1
ATOM 1295 N N . ILE A 1 177 ? 0.65 -31.625 -30.422 1 97.25 177 ILE A N 1
ATOM 1296 C CA . ILE A 1 177 ? 0.997 -32.469 -29.281 1 97.25 177 ILE A CA 1
ATOM 1297 C C . ILE A 1 177 ? 2.311 -32 -28.672 1 97.25 177 ILE A C 1
ATOM 1299 O O . ILE A 1 177 ? 2.4 -31.797 -27.453 1 97.25 177 ILE A O 1
ATOM 1303 N N . VAL A 1 178 ? 3.346 -31.812 -29.5 1 97.5 178 VAL A N 1
ATOM 1304 C CA . VAL A 1 178 ? 4.652 -31.359 -29.031 1 97.5 178 VAL A CA 1
ATOM 1305 C C . VAL A 1 178 ? 4.551 -29.922 -28.547 1 97.5 178 VAL A C 1
ATOM 1307 O O . VAL A 1 178 ? 5.152 -29.562 -27.516 1 97.5 178 VAL A O 1
ATOM 1310 N N . MET A 1 179 ? 3.781 -29.156 -29.297 1 96.81 179 MET A N 1
ATOM 1311 C CA . MET A 1 179 ? 3.521 -27.781 -28.875 1 96.81 179 MET A CA 1
ATOM 1312 C C . MET A 1 179 ? 2.914 -27.734 -27.484 1 96.81 179 MET A C 1
ATOM 1314 O O . MET A 1 179 ? 3.387 -27 -26.609 1 96.81 179 MET A O 1
ATOM 1318 N N . GLY A 1 180 ? 1.925 -28.562 -27.297 1 97.62 180 GLY A N 1
ATOM 1319 C CA . GLY A 1 180 ? 1.245 -28.594 -26.016 1 97.62 180 GLY A CA 1
ATOM 1320 C C . GLY A 1 180 ? 2.15 -29.031 -24.875 1 97.62 180 GLY A C 1
ATOM 1321 O O . GLY A 1 180 ? 2.113 -28.438 -23.781 1 97.62 180 GLY A O 1
ATOM 1322 N N . MET A 1 181 ? 2.951 -30 -25.156 1 98.12 181 MET A N 1
ATOM 1323 C CA . MET A 1 181 ? 3.875 -30.516 -24.141 1 98.12 181 MET A CA 1
ATOM 1324 C C . MET A 1 181 ? 4.848 -29.422 -23.703 1 98.12 181 MET A C 1
ATOM 1326 O O . MET A 1 181 ? 4.988 -29.156 -22.5 1 98.12 181 MET A O 1
ATOM 1330 N N . LEU A 1 182 ? 5.43 -28.766 -24.609 1 97.94 182 LEU A N 1
ATOM 1331 C CA . LEU A 1 182 ? 6.484 -27.797 -24.328 1 97.94 182 LEU A CA 1
ATOM 1332 C C . LEU A 1 182 ? 5.91 -26.547 -23.688 1 97.94 182 LEU A C 1
ATOM 1334 O O . LEU A 1 182 ? 6.484 -26 -22.734 1 97.94 182 LEU A O 1
ATOM 1338 N N . ILE A 1 183 ? 4.797 -26.094 -24.203 1 97.38 183 ILE A N 1
ATOM 1339 C CA . ILE A 1 183 ? 4.188 -24.875 -23.688 1 97.38 183 ILE A CA 1
ATOM 1340 C C . ILE A 1 183 ? 3.686 -25.125 -22.266 1 97.38 183 ILE A C 1
ATOM 1342 O O . ILE A 1 183 ? 3.854 -24.266 -21.391 1 97.38 183 ILE A O 1
ATOM 1346 N N . ALA A 1 184 ? 3.111 -26.281 -22.062 1 98.19 184 ALA A N 1
ATOM 1347 C CA . ALA A 1 184 ? 2.645 -26.609 -20.719 1 98.19 184 ALA A CA 1
ATOM 1348 C C . ALA A 1 184 ? 3.811 -26.672 -19.734 1 98.19 184 ALA A C 1
ATOM 1350 O O . ALA A 1 184 ? 3.707 -26.172 -18.609 1 98.19 184 ALA A O 1
ATOM 1351 N N . MET A 1 185 ? 4.879 -27.266 -20.141 1 98.06 185 MET A N 1
ATOM 1352 C CA . MET A 1 185 ? 6.066 -27.328 -19.297 1 98.06 185 MET A CA 1
ATOM 1353 C C . MET A 1 185 ? 6.617 -25.938 -19.016 1 98.06 185 MET A C 1
ATOM 1355 O O . MET A 1 185 ? 6.953 -25.609 -17.875 1 98.06 185 MET A O 1
ATOM 1359 N N . ALA A 1 186 ? 6.672 -25.172 -20.016 1 97.19 186 ALA A N 1
ATOM 1360 C CA . ALA A 1 186 ? 7.191 -23.812 -19.859 1 97.19 186 ALA A CA 1
ATOM 1361 C C . ALA A 1 186 ? 6.328 -23 -18.891 1 97.19 186 ALA A C 1
ATOM 1363 O O . ALA A 1 186 ? 6.852 -22.344 -18 1 97.19 186 ALA A O 1
ATOM 1364 N N . PHE A 1 187 ? 5.027 -23.094 -19.047 1 96.75 187 PHE A N 1
ATOM 1365 C CA . PHE A 1 187 ? 4.125 -22.297 -18.219 1 96.75 187 PHE A CA 1
ATOM 1366 C C . PHE A 1 187 ? 4.09 -22.828 -16.797 1 96.75 187 PHE A C 1
ATOM 1368 O O . PHE A 1 187 ? 3.848 -22.062 -15.852 1 96.75 187 PHE A O 1
ATOM 1375 N N . SER A 1 188 ? 4.367 -24.125 -16.641 1 97.31 188 SER A N 1
ATOM 1376 C CA . SER A 1 188 ? 4.469 -24.641 -15.281 1 97.31 188 SER A CA 1
ATOM 1377 C C . SER A 1 188 ? 5.688 -24.078 -14.555 1 97.31 188 SER A C 1
ATOM 1379 O O . SER A 1 188 ? 5.664 -23.906 -13.336 1 97.31 188 SER A O 1
ATOM 1381 N N . LEU A 1 189 ? 6.734 -23.766 -15.312 1 95.75 189 LEU A N 1
ATOM 1382 C CA . LEU A 1 189 ? 7.934 -23.172 -14.734 1 95.75 189 LEU A CA 1
ATOM 1383 C C . LEU A 1 189 ? 7.746 -21.672 -14.531 1 95.75 189 LEU A C 1
ATOM 1385 O O . LEU A 1 189 ? 8.125 -21.125 -13.492 1 95.75 189 LEU A O 1
ATOM 1389 N N . ILE A 1 190 ? 7.148 -21.047 -15.461 1 93.12 190 ILE A N 1
ATOM 1390 C CA . ILE A 1 190 ? 6.984 -19.594 -15.43 1 93.12 190 ILE A CA 1
ATOM 1391 C C . ILE A 1 190 ? 6.066 -19.203 -14.273 1 93.12 190 ILE A C 1
ATOM 1393 O O . ILE A 1 190 ? 6.328 -18.219 -13.57 1 93.12 190 ILE A O 1
ATOM 1397 N N . ILE A 1 191 ? 5.055 -19.969 -13.992 1 92.69 191 ILE A N 1
ATOM 1398 C CA . ILE A 1 191 ? 4.059 -19.625 -12.984 1 92.69 191 ILE A CA 1
ATOM 1399 C C . ILE A 1 191 ? 4.703 -19.609 -11.602 1 92.69 191 ILE A C 1
ATOM 1401 O O . ILE A 1 191 ? 4.262 -18.891 -10.711 1 92.69 191 ILE A O 1
ATOM 1405 N N . VAL A 1 192 ? 5.734 -20.406 -11.43 1 93.19 192 VAL A N 1
ATOM 1406 C CA . VAL A 1 192 ? 6.395 -20.453 -10.133 1 93.19 192 VAL A CA 1
ATOM 1407 C C . VAL A 1 192 ? 7.59 -19.5 -10.117 1 93.19 192 VAL A C 1
ATOM 1409 O O . VAL A 1 192 ? 8.234 -19.328 -9.086 1 93.19 192 VAL A O 1
ATOM 1412 N N . SER A 1 193 ? 7.879 -18.844 -11.203 1 87.88 193 SER A N 1
ATOM 1413 C CA . SER A 1 193 ? 8.93 -17.828 -11.312 1 87.88 193 SER A CA 1
ATOM 1414 C C . SER A 1 193 ? 8.383 -16.438 -11.047 1 87.88 193 SER A C 1
ATOM 1416 O O . SER A 1 193 ? 7.176 -16.25 -10.883 1 87.88 193 SER A O 1
ATOM 1418 N N . PRO A 1 194 ? 9.242 -15.469 -10.961 1 85 194 PRO A N 1
ATOM 1419 C CA . PRO A 1 194 ? 8.781 -14.094 -10.766 1 85 194 PRO A CA 1
ATOM 1420 C C . PRO A 1 194 ? 8.195 -13.484 -12.039 1 85 194 PRO A C 1
ATOM 1422 O O . PRO A 1 194 ? 7.75 -12.336 -12.023 1 85 194 PRO A O 1
ATOM 1425 N N . ILE A 1 195 ? 8.109 -14.203 -13.031 1 84.88 195 ILE A N 1
ATOM 1426 C CA . ILE A 1 195 ? 7.566 -13.742 -14.305 1 84.88 195 ILE A CA 1
ATOM 1427 C C . ILE A 1 195 ? 6.062 -14.008 -14.344 1 84.88 195 ILE A C 1
ATOM 1429 O O . ILE A 1 195 ? 5.598 -15.062 -13.922 1 84.88 195 ILE A O 1
ATOM 1433 N N . SER A 1 196 ? 5.332 -13.055 -14.867 1 80.06 196 SER A N 1
ATOM 1434 C CA . SER A 1 196 ? 3.881 -13.195 -14.945 1 80.06 196 SER A CA 1
ATOM 1435 C C . SER A 1 196 ? 3.467 -14.07 -16.125 1 80.06 196 SER A C 1
ATOM 1437 O O . SER A 1 196 ? 3.738 -13.734 -17.281 1 80.06 196 SER A O 1
ATOM 1439 N N . THR A 1 197 ? 2.801 -15.094 -15.758 1 87.5 197 THR A N 1
ATOM 1440 C CA . THR A 1 197 ? 2.283 -15.961 -16.812 1 87.5 197 THR A CA 1
ATOM 1441 C C . THR A 1 197 ? 1.203 -15.242 -17.625 1 87.5 197 THR A C 1
ATOM 1443 O O . THR A 1 197 ? 1.183 -15.32 -18.844 1 87.5 197 THR A O 1
ATOM 1446 N N . VAL A 1 198 ? 0.336 -14.555 -16.938 1 78.94 198 VAL A N 1
ATOM 1447 C CA . VAL A 1 198 ? -0.718 -13.797 -17.594 1 78.94 198 VAL A CA 1
ATOM 1448 C C . VAL A 1 198 ? -0.101 -12.672 -18.422 1 78.94 198 VAL A C 1
ATOM 1450 O O . VAL A 1 198 ? -0.557 -12.391 -19.531 1 78.94 198 VAL A O 1
ATOM 1453 N N . GLY A 1 199 ? 0.904 -12.07 -17.906 1 77.75 199 GLY A N 1
ATOM 1454 C CA . GLY A 1 199 ? 1.615 -11.039 -18.641 1 77.75 199 GLY A CA 1
ATOM 1455 C C . GLY A 1 199 ? 2.186 -11.531 -19.953 1 77.75 199 GLY A C 1
ATOM 1456 O O . GLY A 1 199 ? 2.016 -10.883 -20.984 1 77.75 199 GLY A O 1
ATOM 1457 N N . ILE A 1 200 ? 2.795 -12.641 -19.891 1 85.12 200 ILE A N 1
ATOM 1458 C CA . ILE A 1 200 ? 3.404 -13.211 -21.094 1 85.12 200 ILE A CA 1
ATOM 1459 C C . ILE A 1 200 ? 2.314 -13.609 -22.078 1 85.12 200 ILE A C 1
ATOM 1461 O O . ILE A 1 200 ? 2.391 -13.273 -23.266 1 85.12 200 ILE A O 1
ATOM 1465 N N . ALA A 1 201 ? 1.339 -14.297 -21.594 1 87.88 201 ALA A N 1
ATOM 1466 C CA . ALA A 1 201 ? 0.271 -14.781 -22.469 1 87.88 201 ALA A CA 1
ATOM 1467 C C . ALA A 1 201 ? -0.448 -13.625 -23.156 1 87.88 201 ALA A C 1
ATOM 1469 O O . ALA A 1 201 ? -0.782 -13.711 -24.344 1 87.88 201 ALA A O 1
ATOM 1470 N N . THR A 1 202 ? -0.643 -12.602 -22.469 1 78.38 202 THR A N 1
ATOM 1471 C CA . THR A 1 202 ? -1.319 -11.43 -23.016 1 78.38 202 THR A CA 1
ATOM 1472 C C . THR A 1 202 ? -0.399 -10.68 -23.984 1 78.38 202 THR A C 1
ATOM 1474 O O . THR A 1 202 ? -0.842 -10.203 -25.031 1 78.38 202 THR A O 1
ATOM 1477 N N . ALA A 1 203 ? 0.785 -10.523 -23.641 1 76.19 203 ALA A N 1
ATOM 1478 C CA . ALA A 1 203 ? 1.747 -9.805 -24.469 1 76.19 203 ALA A CA 1
ATOM 1479 C C . ALA A 1 203 ? 1.875 -10.438 -25.844 1 76.19 203 ALA A C 1
ATOM 1481 O O . ALA A 1 203 ? 2.035 -9.734 -26.859 1 76.19 203 ALA A O 1
ATOM 1482 N N . ILE A 1 204 ? 1.771 -11.703 -25.875 1 83.94 204 ILE A N 1
ATOM 1483 C CA . ILE A 1 204 ? 1.95 -12.383 -27.156 1 83.94 204 ILE A CA 1
ATOM 1484 C C . ILE A 1 204 ? 0.594 -12.828 -27.688 1 83.94 204 ILE A C 1
ATOM 1486 O O . ILE A 1 204 ? 0.525 -13.586 -28.672 1 83.94 204 ILE A O 1
ATOM 1490 N N . SER A 1 205 ? -0.426 -12.469 -27.062 1 83.25 205 SER A N 1
ATOM 1491 C CA . SER A 1 205 ? -1.79 -12.82 -27.438 1 83.25 205 SER A CA 1
ATOM 1492 C C . SER A 1 205 ? -1.931 -14.328 -27.656 1 83.25 205 SER A C 1
ATOM 1494 O O . SER A 1 205 ? -2.432 -14.766 -28.688 1 83.25 205 SER A O 1
ATOM 1496 N N . LEU A 1 206 ? -1.449 -15.055 -26.703 1 89.62 206 LEU A N 1
ATOM 1497 C CA . LEU A 1 206 ? -1.506 -16.5 -26.781 1 89.62 206 LEU A CA 1
ATOM 1498 C C . LEU A 1 206 ? -2.951 -17 -26.781 1 89.62 206 LEU A C 1
ATOM 1500 O O . LEU A 1 206 ? -3.705 -16.719 -25.844 1 89.62 206 LEU A O 1
ATOM 1504 N N . SER A 1 207 ? -3.32 -17.688 -27.891 1 89.94 207 SER A N 1
ATOM 1505 C CA . SER A 1 207 ? -4.699 -18.156 -28 1 89.94 207 SER A CA 1
ATOM 1506 C C . SER A 1 207 ? -4.762 -19.562 -28.578 1 89.94 207 SER A C 1
ATOM 1508 O O . SER A 1 207 ? -3.729 -20.188 -28.812 1 89.94 207 SER A O 1
ATOM 1510 N N . GLY A 1 208 ? -5.977 -20.109 -28.547 1 92.31 208 GLY A N 1
ATOM 1511 C CA . GLY A 1 208 ? -6.18 -21.422 -29.125 1 92.31 208 GLY A CA 1
ATOM 1512 C C . GLY A 1 208 ? -5.641 -22.547 -28.266 1 92.31 208 GLY A C 1
ATOM 1513 O O . GLY A 1 208 ? -5.734 -22.484 -27.031 1 92.31 208 GLY A O 1
ATOM 1514 N N . VAL A 1 209 ? -5.121 -23.531 -28.906 1 95.12 209 VAL A N 1
ATOM 1515 C CA . VAL A 1 209 ? -4.656 -24.734 -28.219 1 95.12 209 VAL A CA 1
ATOM 1516 C C . VAL A 1 209 ? -3.414 -24.422 -27.391 1 95.12 209 VAL A C 1
ATOM 1518 O O . VAL A 1 209 ? -3.211 -24.984 -26.312 1 95.12 209 VAL A O 1
ATOM 1521 N N . ALA A 1 210 ? -2.686 -23.469 -27.891 1 96.25 210 ALA A N 1
ATOM 1522 C CA . ALA A 1 210 ? -1.497 -23.047 -27.156 1 96.25 210 ALA A CA 1
ATOM 1523 C C . ALA A 1 210 ? -1.869 -22.484 -25.781 1 96.25 210 ALA A C 1
ATOM 1525 O O . ALA A 1 210 ? -1.232 -22.812 -24.781 1 96.25 210 ALA A O 1
ATOM 1526 N N . ALA A 1 211 ? -2.893 -21.688 -25.734 1 95.06 211 ALA A N 1
ATOM 1527 C CA . ALA A 1 211 ? -3.363 -21.109 -24.484 1 95.06 211 ALA A CA 1
ATOM 1528 C C . ALA A 1 211 ? -3.955 -22.172 -23.578 1 95.06 211 ALA A C 1
ATOM 1530 O O . ALA A 1 211 ? -3.807 -22.109 -22.344 1 95.06 211 ALA A O 1
ATOM 1531 N N . GLY A 1 212 ? -4.625 -23.047 -24.219 1 95.94 212 GLY A N 1
ATOM 1532 C CA . GLY A 1 212 ? -5.152 -24.156 -23.438 1 95.94 212 GLY A CA 1
ATOM 1533 C C . GLY A 1 212 ? -4.066 -25.016 -22.812 1 95.94 212 GLY A C 1
ATOM 1534 O O . GLY A 1 212 ? -4.184 -25.422 -21.656 1 95.94 212 GLY A O 1
ATOM 1535 N N . ALA A 1 213 ? -3.045 -25.281 -23.578 1 97.25 213 ALA A N 1
ATOM 1536 C CA . ALA A 1 213 ? -1.904 -26.047 -23.078 1 97.25 213 ALA A CA 1
ATOM 1537 C C . ALA A 1 213 ? -1.191 -25.297 -21.953 1 97.25 213 ALA A C 1
ATOM 1539 O O . ALA A 1 213 ? -0.786 -25.891 -20.953 1 97.25 213 ALA A O 1
ATOM 1540 N N . ALA A 1 214 ? -1.033 -24.031 -22.141 1 97.19 214 ALA A N 1
ATOM 1541 C CA . ALA A 1 214 ? -0.417 -23.188 -21.125 1 97.19 214 ALA A CA 1
ATOM 1542 C C . ALA A 1 214 ? -1.193 -23.266 -19.812 1 97.19 214 ALA A C 1
ATOM 1544 O O . ALA A 1 214 ? -0.602 -23.406 -18.734 1 97.19 214 ALA A O 1
ATOM 1545 N N . ASN A 1 215 ? -2.465 -23.188 -19.906 1 96.44 215 ASN A N 1
ATOM 1546 C CA . ASN A 1 215 ? -3.324 -23.25 -18.734 1 96.44 215 ASN A CA 1
ATOM 1547 C C . ASN A 1 215 ? -3.152 -24.578 -18 1 96.44 215 ASN A C 1
ATOM 1549 O O . ASN A 1 215 ? -3.055 -24.609 -16.766 1 96.44 215 ASN A O 1
ATOM 1553 N N . LEU A 1 216 ? -3.158 -25.625 -18.797 1 97.25 216 LEU A N 1
ATOM 1554 C CA . LEU A 1 216 ? -3.025 -26.953 -18.188 1 97.25 216 LEU A CA 1
ATOM 1555 C C . LEU A 1 216 ? -1.652 -27.109 -17.547 1 97.25 216 LEU A C 1
ATOM 1557 O O . LEU A 1 216 ? -1.504 -27.859 -16.578 1 97.25 216 LEU A O 1
ATOM 1561 N N . GLY A 1 217 ? -0.652 -26.453 -18.094 1 97.81 217 GLY A N 1
ATOM 1562 C CA . GLY A 1 217 ? 0.636 -26.391 -17.422 1 97.81 217 GLY A CA 1
ATOM 1563 C C . GLY A 1 217 ? 0.564 -25.75 -16.047 1 97.81 217 GLY A C 1
ATOM 1564 O O . GLY A 1 217 ? 1.183 -26.219 -15.102 1 97.81 217 GLY A O 1
ATOM 1565 N N . VAL A 1 218 ? -0.159 -24.672 -16 1 96.31 218 VAL A N 1
ATOM 1566 C CA . VAL A 1 218 ? -0.343 -23.969 -14.734 1 96.31 218 VAL A CA 1
ATOM 1567 C C . VAL A 1 218 ? -1.142 -24.844 -13.766 1 96.31 218 VAL A C 1
ATOM 1569 O O . VAL A 1 218 ? -0.872 -24.844 -12.562 1 96.31 218 VAL A O 1
ATOM 1572 N N . VAL A 1 219 ? -2.098 -25.578 -14.289 1 96.94 219 VAL A N 1
ATOM 1573 C CA . VAL A 1 219 ? -2.873 -26.516 -13.484 1 96.94 219 VAL A CA 1
ATOM 1574 C C . VAL A 1 219 ? -1.945 -27.578 -12.883 1 96.94 219 VAL A C 1
ATOM 1576 O O . VAL A 1 219 ? -2.043 -27.891 -11.695 1 96.94 219 VAL A O 1
ATOM 1579 N N . ALA A 1 220 ? -1.088 -28.078 -13.727 1 97.69 220 ALA A N 1
ATOM 1580 C CA . ALA A 1 220 ? -0.124 -29.062 -13.266 1 97.69 220 ALA A CA 1
ATOM 1581 C C . ALA A 1 220 ? 0.741 -28.516 -12.133 1 97.69 220 ALA A C 1
ATOM 1583 O O . ALA A 1 220 ? 1.038 -29.219 -11.172 1 97.69 220 ALA A O 1
ATOM 1584 N N . ALA A 1 221 ? 1.139 -27.312 -12.289 1 97.44 221 ALA A N 1
ATOM 1585 C CA . ALA A 1 221 ? 1.949 -26.672 -11.25 1 97.44 221 ALA A CA 1
ATOM 1586 C C . ALA A 1 221 ? 1.158 -26.531 -9.953 1 97.44 221 ALA A C 1
ATOM 1588 O O . ALA A 1 221 ? 1.669 -26.812 -8.875 1 97.44 221 ALA A O 1
ATOM 1589 N N . GLY A 1 222 ? -0.04 -26.062 -10.023 1 95.88 222 GLY A N 1
ATOM 1590 C CA . GLY A 1 222 ? -0.868 -25.875 -8.844 1 95.88 222 GLY A CA 1
ATOM 1591 C C . GLY A 1 222 ? -1.108 -27.156 -8.062 1 95.88 222 GLY A C 1
ATOM 1592 O O . GLY A 1 222 ? -0.766 -27.234 -6.883 1 95.88 222 GLY A O 1
ATOM 1593 N N . PHE A 1 223 ? -1.634 -28.172 -8.719 1 96.5 223 PHE A N 1
ATOM 1594 C CA . PHE A 1 223 ? -1.929 -29.438 -8.062 1 96.5 223 PHE A CA 1
ATOM 1595 C C . PHE A 1 223 ? -0.643 -30.156 -7.684 1 96.5 223 PHE A C 1
ATOM 1597 O O . PHE A 1 223 ? -0.551 -30.75 -6.605 1 96.5 223 PHE A O 1
ATOM 1604 N N . GLY A 1 224 ? 0.278 -30.125 -8.547 1 96.75 224 GLY A N 1
ATOM 1605 C CA . GLY A 1 224 ? 1.533 -30.812 -8.289 1 96.75 224 GLY A CA 1
ATOM 1606 C C . GLY A 1 224 ? 2.248 -30.312 -7.051 1 96.75 224 GLY A C 1
ATOM 1607 O O . GLY A 1 224 ? 2.699 -31.109 -6.223 1 96.75 224 GLY A O 1
ATOM 1608 N N . LEU A 1 225 ? 2.342 -29.031 -6.965 1 96.25 225 LEU A N 1
ATOM 1609 C CA . LEU A 1 225 ? 3.035 -28.438 -5.824 1 96.25 225 LEU A CA 1
ATOM 1610 C C . LEU A 1 225 ? 2.23 -28.625 -4.543 1 96.25 225 LEU A C 1
ATOM 1612 O O . LEU A 1 225 ? 2.803 -28.812 -3.465 1 96.25 225 LEU A O 1
ATOM 1616 N N . ALA A 1 226 ? 0.939 -28.547 -4.652 1 95.56 226 ALA A N 1
ATOM 1617 C CA . ALA A 1 226 ? 0.083 -28.812 -3.5 1 95.56 226 ALA A CA 1
ATOM 1618 C C . ALA A 1 226 ? 0.297 -30.234 -2.973 1 95.56 226 ALA A C 1
ATOM 1620 O O . ALA A 1 226 ? 0.419 -30.438 -1.763 1 95.56 226 ALA A O 1
ATOM 1621 N N . ILE A 1 227 ? 0.358 -31.141 -3.861 1 96 227 ILE A N 1
ATOM 1622 C CA . ILE A 1 227 ? 0.517 -32.531 -3.506 1 96 227 ILE A CA 1
ATOM 1623 C C . ILE A 1 227 ? 1.907 -32.781 -2.916 1 96 227 ILE A C 1
ATOM 1625 O O . ILE A 1 227 ? 2.051 -33.438 -1.886 1 96 227 ILE A O 1
ATOM 1629 N N . ALA A 1 228 ? 2.879 -32.219 -3.553 1 94.94 228 ALA A N 1
ATOM 1630 C CA . ALA A 1 228 ? 4.258 -32.406 -3.117 1 94.94 228 ALA A CA 1
ATOM 1631 C C . ALA A 1 228 ? 4.504 -31.781 -1.756 1 94.94 228 ALA A C 1
ATOM 1633 O O . ALA A 1 228 ? 5.277 -32.312 -0.948 1 94.94 228 ALA A O 1
ATOM 1634 N N . GLY A 1 229 ? 3.842 -30.703 -1.492 1 92.75 229 GLY A N 1
ATOM 1635 C CA . GLY A 1 229 ? 4.055 -29.984 -0.245 1 92.75 229 GLY A CA 1
ATOM 1636 C C . GLY A 1 229 ? 3.037 -30.328 0.825 1 92.75 229 GLY A C 1
ATOM 1637 O O . GLY A 1 229 ? 3.096 -29.812 1.939 1 92.75 229 GLY A O 1
ATOM 1638 N N . TRP A 1 230 ? 2.158 -31.266 0.586 1 92.5 230 TRP A N 1
ATOM 1639 C CA . TRP A 1 230 ? 0.992 -31.5 1.428 1 92.5 230 TRP A CA 1
ATOM 1640 C C . TRP A 1 230 ? 1.412 -31.938 2.826 1 92.5 230 TRP A C 1
ATOM 1642 O O . TRP A 1 230 ? 0.779 -31.578 3.816 1 92.5 230 TRP A O 1
ATOM 1652 N N . GLN A 1 231 ? 2.496 -32.625 2.936 1 90.06 231 GLN A N 1
ATOM 1653 C CA . GLN A 1 231 ? 2.943 -33.188 4.207 1 90.06 231 GLN A CA 1
ATOM 1654 C C . GLN A 1 231 ? 3.672 -32.156 5.043 1 90.06 231 GLN A C 1
ATOM 1656 O O . GLN A 1 231 ? 3.725 -32.25 6.27 1 90.06 231 GLN A O 1
ATOM 1661 N N . MET A 1 232 ? 4.152 -31.172 4.406 1 91.56 232 MET A N 1
ATOM 1662 C CA . MET A 1 232 ? 5.023 -30.234 5.102 1 91.56 232 MET A CA 1
ATOM 1663 C C . MET A 1 232 ? 4.301 -28.906 5.355 1 91.56 232 MET A C 1
ATOM 1665 O O . MET A 1 232 ? 4.73 -28.109 6.184 1 91.56 232 MET A O 1
ATOM 1669 N N . ASN A 1 233 ? 3.197 -28.703 4.648 1 91.44 233 ASN A N 1
ATOM 1670 C CA . ASN A 1 233 ? 2.49 -27.438 4.746 1 91.44 233 ASN A CA 1
ATOM 1671 C C . ASN A 1 233 ? 1.098 -27.609 5.34 1 91.44 233 ASN A C 1
ATOM 1673 O O . ASN A 1 233 ? 0.53 -28.703 5.293 1 91.44 233 ASN A O 1
ATOM 1677 N N . ALA A 1 234 ? 0.544 -26.531 5.918 1 89 234 ALA A N 1
ATOM 1678 C CA . ALA A 1 234 ? -0.826 -26.547 6.426 1 89 234 ALA A CA 1
ATOM 1679 C C . ALA A 1 234 ? -1.825 -26.75 5.289 1 89 234 ALA A C 1
ATOM 1681 O O . ALA A 1 234 ? -1.53 -26.453 4.133 1 89 234 ALA A O 1
ATOM 1682 N N . THR A 1 235 ? -2.951 -27.266 5.641 1 89.25 235 THR A N 1
ATOM 1683 C CA . THR A 1 235 ? -3.977 -27.578 4.652 1 89.25 235 THR A CA 1
ATOM 1684 C C . THR A 1 235 ? -4.355 -26.328 3.855 1 89.25 235 THR A C 1
ATOM 1686 O O . THR A 1 235 ? -4.469 -26.391 2.629 1 89.25 235 THR A O 1
ATOM 1689 N N . GLY A 1 236 ? -4.523 -25.25 4.496 1 85.56 236 GLY A N 1
ATOM 1690 C CA . GLY A 1 236 ? -4.867 -24.016 3.811 1 85.56 236 GLY A CA 1
ATOM 1691 C C . GLY A 1 236 ? -3.803 -23.562 2.826 1 85.56 236 GLY A C 1
ATOM 1692 O O . GLY A 1 236 ? -4.121 -23.109 1.722 1 85.56 236 GLY A O 1
ATOM 1693 N N . THR A 1 237 ? -2.613 -23.719 3.27 1 86.69 237 THR A N 1
ATOM 1694 C CA . THR A 1 237 ? -1.492 -23.328 2.418 1 86.69 237 THR A CA 1
ATOM 1695 C C . THR A 1 237 ? -1.391 -24.25 1.208 1 86.69 237 THR A C 1
ATOM 1697 O O . THR A 1 237 ? -1.045 -23.812 0.111 1 86.69 237 THR A O 1
ATOM 1700 N N . SER A 1 238 ? -1.69 -25.453 1.443 1 91.69 238 SER A N 1
ATOM 1701 C CA . SER A 1 238 ? -1.654 -26.422 0.351 1 91.69 238 SER A CA 1
ATOM 1702 C C . SER A 1 238 ? -2.74 -26.125 -0.68 1 91.69 238 SER A C 1
ATOM 1704 O O . SER A 1 238 ? -2.486 -26.172 -1.886 1 91.69 238 SER A O 1
ATOM 1706 N N . ILE A 1 239 ? -3.852 -25.797 -0.199 1 90.5 239 ILE A N 1
ATOM 1707 C CA . ILE A 1 239 ? -4.973 -25.484 -1.082 1 90.5 239 ILE A CA 1
ATOM 1708 C C . ILE A 1 239 ? -4.691 -24.188 -1.837 1 90.5 239 ILE A C 1
ATOM 1710 O O . ILE A 1 239 ? -5.078 -24.047 -2.998 1 90.5 239 ILE A O 1
ATOM 1714 N N . ALA A 1 240 ? -3.92 -23.359 -1.259 1 88.19 240 ALA A N 1
ATOM 1715 C CA . ALA A 1 240 ? -3.594 -22.062 -1.848 1 88.19 240 ALA A CA 1
ATOM 1716 C C . ALA A 1 240 ? -2.736 -22.234 -3.1 1 88.19 240 ALA A C 1
ATOM 1718 O O . ALA A 1 240 ? -2.68 -21.344 -3.945 1 88.19 240 ALA A O 1
ATOM 1719 N N . HIS A 1 241 ? -2.145 -23.406 -3.248 1 91.62 241 HIS A N 1
ATOM 1720 C CA . HIS A 1 241 ? -1.315 -23.641 -4.426 1 91.62 241 HIS A CA 1
ATOM 1721 C C . HIS A 1 241 ? -2.152 -23.625 -5.699 1 91.62 241 HIS A C 1
ATOM 1723 O O . HIS A 1 241 ? -1.683 -23.188 -6.754 1 91.62 241 HIS A O 1
ATOM 1729 N N . PHE A 1 242 ? -3.41 -24.125 -5.551 1 90.5 242 PHE A N 1
ATOM 1730 C CA . PHE A 1 242 ? -4.168 -24.25 -6.793 1 90.5 242 PHE A CA 1
ATOM 1731 C C . PHE A 1 242 ? -5.379 -23.328 -6.773 1 90.5 242 PHE A C 1
ATOM 1733 O O . PHE A 1 242 ? -5.93 -22.984 -7.824 1 90.5 242 PHE A O 1
ATOM 1740 N N . LEU A 1 243 ? -5.793 -22.844 -5.664 1 86.56 243 LEU A N 1
ATOM 1741 C CA . LEU A 1 243 ? -6.887 -21.891 -5.621 1 86.56 243 LEU A CA 1
ATOM 1742 C C . LEU A 1 243 ? -6.352 -20.453 -5.629 1 86.56 243 LEU A C 1
ATOM 1744 O O . LEU A 1 243 ? -7.062 -19.531 -6.016 1 86.56 243 LEU A O 1
ATOM 1748 N N . GLY A 1 244 ? -5.191 -20.266 -5.129 1 85.19 244 GLY A N 1
ATOM 1749 C CA . GLY A 1 244 ? -4.504 -19 -5.176 1 85.19 244 GLY A CA 1
ATOM 1750 C C . GLY A 1 244 ? -3.492 -18.906 -6.301 1 85.19 244 GLY A C 1
ATOM 1751 O O . GLY A 1 244 ? -3.846 -18.562 -7.434 1 85.19 244 GLY A O 1
ATOM 1752 N N . SER A 1 245 ? -2.215 -19.297 -5.977 1 85.44 245 SER A N 1
ATOM 1753 C CA . SER A 1 245 ? -1.164 -19.281 -6.992 1 85.44 245 SER A CA 1
ATOM 1754 C C . SER A 1 245 ? 0.011 -20.156 -6.582 1 85.44 245 SER A C 1
ATOM 1756 O O . SER A 1 245 ? 0.471 -20.094 -5.441 1 85.44 245 SER A O 1
ATOM 1758 N N . PRO A 1 246 ? 0.362 -20.938 -7.566 1 91.88 246 PRO A N 1
ATOM 1759 C CA . PRO A 1 246 ? 1.559 -21.75 -7.293 1 91.88 246 PRO A CA 1
ATOM 1760 C C . PRO A 1 246 ? 2.793 -20.891 -7.031 1 91.88 246 PRO A C 1
ATOM 1762 O O . PRO A 1 246 ? 3.818 -21.391 -6.566 1 91.88 246 PRO A O 1
ATOM 1765 N N . LYS A 1 247 ? 2.695 -19.594 -7.25 1 87.06 247 LYS A N 1
ATOM 1766 C CA . LYS A 1 247 ? 3.799 -18.656 -7.062 1 87.06 247 LYS A CA 1
ATOM 1767 C C . LYS A 1 247 ? 4.242 -18.609 -5.605 1 87.06 247 LYS A C 1
ATOM 1769 O O . LYS A 1 247 ? 5.336 -18.125 -5.297 1 87.06 247 LYS A O 1
ATOM 1774 N N . ILE A 1 248 ? 3.404 -19.156 -4.738 1 86.12 248 ILE A N 1
ATOM 1775 C CA . ILE A 1 248 ? 3.736 -19.156 -3.318 1 86.12 248 ILE A CA 1
ATOM 1776 C C . ILE A 1 248 ? 5.004 -19.984 -3.088 1 86.12 248 ILE A C 1
ATOM 1778 O O . ILE A 1 248 ? 5.68 -19.812 -2.07 1 86.12 248 ILE A O 1
ATOM 1782 N N . GLN A 1 249 ? 5.359 -20.859 -4.09 1 90.62 249 GLN A N 1
ATOM 1783 C CA . GLN A 1 249 ? 6.547 -21.703 -3.979 1 90.62 249 GLN A CA 1
ATOM 1784 C C . GLN A 1 249 ? 7.75 -21.062 -4.656 1 90.62 249 GLN A C 1
ATOM 1786 O O . GLN A 1 249 ? 8.797 -21.688 -4.82 1 90.62 249 GLN A O 1
ATOM 1791 N N . MET A 1 250 ? 7.633 -19.812 -5.008 1 87.94 250 MET A N 1
ATOM 1792 C CA . MET A 1 250 ? 8.672 -19.141 -5.789 1 87.94 250 MET A CA 1
ATOM 1793 C C . MET A 1 250 ? 10.016 -19.203 -5.07 1 87.94 250 MET A C 1
ATOM 1795 O O . MET A 1 250 ? 11.039 -19.484 -5.688 1 87.94 250 MET A O 1
ATOM 1799 N N . ALA A 1 251 ? 10.039 -18.953 -3.779 1 86.75 251 ALA A N 1
ATOM 1800 C CA . ALA A 1 251 ? 11.289 -18.969 -3.016 1 86.75 251 ALA A CA 1
ATOM 1801 C C . ALA A 1 251 ? 11.961 -20.328 -3.066 1 86.75 251 ALA A C 1
ATOM 1803 O O . ALA A 1 251 ? 13.172 -20.422 -3.281 1 86.75 251 ALA A O 1
ATOM 1804 N N . ASN A 1 252 ? 11.195 -21.344 -2.887 1 90.31 252 ASN A N 1
ATOM 1805 C CA . ASN A 1 252 ? 11.734 -22.703 -2.916 1 90.31 252 ASN A CA 1
ATOM 1806 C C . ASN A 1 252 ? 12.234 -23.078 -4.309 1 90.31 252 ASN A C 1
ATOM 1808 O O . ASN A 1 252 ? 13.258 -23.75 -4.441 1 90.31 252 ASN A O 1
ATOM 1812 N N . PHE A 1 253 ? 11.523 -22.609 -5.23 1 92.44 253 PHE A N 1
ATOM 1813 C CA . PHE A 1 253 ? 11.914 -22.906 -6.605 1 92.44 253 PHE A CA 1
ATOM 1814 C C . PHE A 1 253 ? 13.25 -22.25 -6.945 1 92.44 253 PHE A C 1
ATOM 1816 O O . PHE A 1 253 ? 14.117 -22.891 -7.547 1 92.44 253 PHE A O 1
ATOM 1823 N N . VAL A 1 254 ? 13.352 -21 -6.602 1 87.38 254 VAL A N 1
ATOM 1824 C CA . VAL A 1 254 ? 14.594 -20.297 -6.895 1 87.38 254 VAL A CA 1
ATOM 1825 C C . VAL A 1 254 ? 15.75 -20.969 -6.156 1 87.38 254 VAL A C 1
ATOM 1827 O O . VAL A 1 254 ? 16.859 -21.047 -6.684 1 87.38 254 VAL A O 1
ATOM 1830 N N . ARG A 1 255 ? 15.516 -21.516 -5.012 1 87.06 255 ARG A N 1
ATOM 1831 C CA . ARG A 1 255 ? 16.531 -22.172 -4.207 1 87.06 255 ARG A CA 1
ATOM 1832 C C . ARG A 1 255 ? 16.859 -23.562 -4.766 1 87.06 255 ARG A C 1
ATOM 1834 O O . ARG A 1 255 ? 18.016 -23.984 -4.727 1 87.06 255 ARG A O 1
ATOM 1841 N N . ARG A 1 256 ? 15.797 -24.219 -5.238 1 92.56 256 ARG A N 1
ATOM 1842 C CA . ARG A 1 256 ? 15.961 -25.594 -5.703 1 92.56 256 ARG A CA 1
ATOM 1843 C C . ARG A 1 256 ? 15.062 -25.875 -6.906 1 92.56 256 ARG A C 1
ATOM 1845 O O . ARG A 1 256 ? 14.094 -26.625 -6.805 1 92.56 256 ARG A O 1
ATOM 1852 N N . PRO A 1 257 ? 15.555 -25.5 -8.062 1 94.31 257 PRO A N 1
ATOM 1853 C CA . PRO A 1 257 ? 14.719 -25.641 -9.258 1 94.31 257 PRO A CA 1
ATOM 1854 C C . PRO A 1 257 ? 14.383 -27.109 -9.57 1 94.31 257 PRO A C 1
ATOM 1856 O O . PRO A 1 257 ? 13.367 -27.391 -10.203 1 94.31 257 PRO A O 1
ATOM 1859 N N . ILE A 1 258 ? 15.102 -28.047 -9.039 1 95.12 258 ILE A N 1
ATOM 1860 C CA . ILE A 1 258 ? 14.922 -29.469 -9.32 1 95.12 258 ILE A CA 1
ATOM 1861 C C . ILE A 1 258 ? 13.609 -29.953 -8.727 1 95.12 258 ILE A C 1
ATOM 1863 O O . ILE A 1 258 ? 13.07 -30.969 -9.141 1 95.12 258 ILE A O 1
ATOM 1867 N N . MET A 1 259 ? 13.047 -29.156 -7.852 1 95.44 259 MET A N 1
ATOM 1868 C CA . MET A 1 259 ? 11.812 -29.562 -7.176 1 95.44 259 MET A CA 1
ATOM 1869 C C . MET A 1 259 ? 10.648 -29.625 -8.164 1 95.44 259 MET A C 1
ATOM 1871 O O . MET A 1 259 ? 9.609 -30.203 -7.863 1 95.44 259 MET A O 1
ATOM 1875 N N . MET A 1 260 ? 10.914 -29.062 -9.398 1 97 260 MET A N 1
ATOM 1876 C CA . MET A 1 260 ? 9.836 -28.969 -10.367 1 97 260 MET A CA 1
ATOM 1877 C C . MET A 1 260 ? 9.781 -30.203 -11.258 1 97 260 MET A C 1
ATOM 1879 O O . MET A 1 260 ? 8.867 -30.344 -12.07 1 97 260 MET A O 1
ATOM 1883 N N . LEU A 1 261 ? 10.562 -31.156 -11.07 1 96.88 261 LEU A N 1
ATOM 1884 C CA . LEU A 1 261 ? 10.664 -32.312 -11.961 1 96.88 261 LEU A CA 1
ATOM 1885 C C . LEU A 1 261 ? 9.336 -33.062 -12.023 1 96.88 261 LEU A C 1
ATOM 1887 O O . LEU A 1 261 ? 8.836 -33.344 -13.117 1 96.88 261 LEU A O 1
ATOM 1891 N N . PRO A 1 262 ? 8.766 -33.406 -10.836 1 97.19 262 PRO A N 1
ATOM 1892 C CA . PRO A 1 262 ? 7.48 -34.094 -10.922 1 97.19 262 PRO A CA 1
ATOM 1893 C C . PRO A 1 262 ? 6.395 -33.25 -11.586 1 97.19 262 PRO A C 1
ATOM 1895 O O . PRO A 1 262 ? 5.547 -33.781 -12.305 1 97.19 262 PRO A O 1
ATOM 1898 N N . VAL A 1 263 ? 6.422 -31.984 -11.336 1 97.81 263 VAL A N 1
ATOM 1899 C CA . VAL A 1 263 ? 5.438 -31.062 -11.891 1 97.81 263 VAL A CA 1
ATOM 1900 C C . VAL A 1 263 ? 5.602 -30.984 -13.406 1 97.81 263 VAL A C 1
ATOM 1902 O O . VAL A 1 263 ? 4.613 -30.969 -14.148 1 97.81 263 VAL A O 1
ATOM 1905 N N . LEU A 1 264 ? 6.863 -30.984 -13.867 1 98.12 264 LEU A N 1
ATOM 1906 C CA . LEU A 1 264 ? 7.156 -30.922 -15.297 1 98.12 264 LEU A CA 1
ATOM 1907 C C . LEU A 1 264 ? 6.656 -32.156 -16.016 1 98.12 264 LEU A C 1
ATOM 1909 O O . LEU A 1 264 ? 6.141 -32.094 -17.125 1 98.12 264 LEU A O 1
ATOM 1913 N N . ALA A 1 265 ? 6.828 -33.281 -15.391 1 98.06 265 ALA A N 1
ATOM 1914 C CA . ALA A 1 265 ? 6.332 -34.531 -15.969 1 98.06 265 ALA A CA 1
ATOM 1915 C C . ALA A 1 265 ? 4.812 -34.531 -16.094 1 98.06 265 ALA A C 1
ATOM 1917 O O . ALA A 1 265 ? 4.266 -34.938 -17.109 1 98.06 265 ALA A O 1
ATOM 1918 N N . ASN A 1 266 ? 4.16 -34.062 -15.047 1 98.25 266 ASN A N 1
ATOM 1919 C CA . ASN A 1 266 ? 2.713 -33.906 -15.062 1 98.25 266 ASN A CA 1
ATOM 1920 C C . ASN A 1 266 ? 2.279 -32.938 -16.172 1 98.25 266 ASN A C 1
ATOM 1922 O O . ASN A 1 266 ? 1.378 -33.25 -16.953 1 98.25 266 ASN A O 1
ATOM 1926 N N . ALA A 1 267 ? 2.988 -31.797 -16.297 1 98.56 267 ALA A N 1
ATOM 1927 C CA . ALA A 1 267 ? 2.676 -30.766 -17.281 1 98.56 267 ALA A CA 1
ATOM 1928 C C . ALA A 1 267 ? 2.865 -31.297 -18.703 1 98.56 267 ALA A C 1
ATOM 1930 O O . ALA A 1 267 ? 2.088 -30.953 -19.609 1 98.56 267 ALA A O 1
ATOM 1931 N N . ALA A 1 268 ? 3.887 -32.062 -18.891 1 98.44 268 ALA A N 1
ATOM 1932 C CA . ALA A 1 268 ? 4.16 -32.625 -20.203 1 98.44 268 ALA A CA 1
ATOM 1933 C C . ALA A 1 268 ? 2.992 -33.469 -20.703 1 98.44 268 ALA A C 1
ATOM 1935 O O . ALA A 1 268 ? 2.572 -33.344 -21.859 1 98.44 268 ALA A O 1
ATOM 1936 N N . ILE A 1 269 ? 2.48 -34.281 -19.844 1 98.5 269 ILE A N 1
ATOM 1937 C CA . ILE A 1 269 ? 1.389 -35.188 -20.234 1 98.5 269 ILE A CA 1
ATOM 1938 C C . ILE A 1 269 ? 0.112 -34.375 -20.438 1 98.5 269 ILE A C 1
ATOM 1940 O O . ILE A 1 269 ? -0.6 -34.562 -21.422 1 98.5 269 ILE A O 1
ATOM 1944 N N . LEU A 1 270 ? -0.175 -33.5 -19.531 1 98.19 270 LEU A N 1
ATOM 1945 C CA . LEU A 1 270 ? -1.369 -32.656 -19.641 1 98.19 270 LEU A CA 1
ATOM 1946 C C . LEU A 1 270 ? -1.312 -31.797 -20.906 1 98.19 270 LEU A C 1
ATOM 1948 O O . LEU A 1 270 ? -2.326 -31.609 -21.578 1 98.19 270 LEU A O 1
ATOM 1952 N N . GLY A 1 271 ? -0.106 -31.234 -21.141 1 98.06 271 GLY A N 1
ATOM 1953 C CA . GLY A 1 271 ? 0.067 -30.469 -22.344 1 98.06 271 GLY A CA 1
ATOM 1954 C C . GLY A 1 271 ? -0.162 -31.266 -23.609 1 98.06 271 GLY A C 1
ATOM 1955 O O . GLY A 1 271 ? -0.777 -30.781 -24.562 1 98.06 271 GLY A O 1
ATOM 1956 N N . ALA A 1 272 ? 0.329 -32.5 -23.672 1 98.06 272 ALA A N 1
ATOM 1957 C CA . ALA A 1 272 ? 0.1 -33.375 -24.812 1 98.06 272 ALA A CA 1
ATOM 1958 C C . ALA A 1 272 ? -1.388 -33.656 -25 1 98.06 272 ALA A C 1
ATOM 1960 O O . ALA A 1 272 ? -1.882 -33.688 -26.125 1 98.06 272 ALA A O 1
ATOM 1961 N N . LEU A 1 273 ? -2.031 -33.875 -23.906 1 97.75 273 LEU A N 1
ATOM 1962 C CA . LEU A 1 273 ? -3.469 -34.125 -23.969 1 97.75 273 LEU A CA 1
ATOM 1963 C C . LEU A 1 273 ? -4.211 -32.906 -24.5 1 97.75 273 LEU A C 1
ATOM 1965 O O . LEU A 1 273 ? -5.203 -33.031 -25.219 1 97.75 273 LEU A O 1
ATOM 1969 N N . ALA A 1 274 ? -3.736 -31.734 -24.062 1 96.81 274 ALA A N 1
ATOM 1970 C CA . ALA A 1 274 ? -4.34 -30.531 -24.594 1 96.81 274 ALA A CA 1
ATOM 1971 C C . ALA A 1 274 ? -4.191 -30.469 -26.109 1 96.81 274 ALA A C 1
ATOM 1973 O O . ALA A 1 274 ? -5.105 -30.031 -26.812 1 96.81 274 ALA A O 1
ATOM 1974 N N . GLY A 1 275 ? -3.023 -30.828 -26.578 1 96.19 275 GLY A N 1
ATOM 1975 C CA . GLY A 1 275 ? -2.787 -30.859 -28.016 1 96.19 275 GLY A CA 1
ATOM 1976 C C . GLY A 1 275 ? -3.658 -31.875 -28.734 1 96.19 275 GLY A C 1
ATOM 1977 O O . GLY A 1 275 ? -4.184 -31.594 -29.812 1 96.19 275 GLY A O 1
ATOM 1978 N N . ILE A 1 276 ? -3.834 -33.031 -28.156 1 96.75 276 ILE A N 1
ATOM 1979 C CA . ILE A 1 276 ? -4.594 -34.125 -28.766 1 96.75 276 ILE A CA 1
ATOM 1980 C C . ILE A 1 276 ? -6.074 -33.75 -28.797 1 96.75 276 ILE A C 1
ATOM 1982 O O . ILE A 1 276 ? -6.742 -33.969 -29.812 1 96.75 276 ILE A O 1
ATOM 1986 N N . LEU A 1 277 ? -6.555 -33.219 -27.734 1 95.81 277 LEU A N 1
ATOM 1987 C CA . LEU A 1 277 ? -7.984 -32.969 -27.578 1 95.81 277 LEU A CA 1
ATOM 1988 C C . LEU A 1 277 ? -8.344 -31.562 -28.062 1 95.81 277 LEU A C 1
ATOM 1990 O O . LEU A 1 277 ? -9.516 -31.188 -28.047 1 95.81 277 LEU A O 1
ATOM 1994 N N . ARG A 1 278 ? -7.371 -30.812 -28.406 1 94.62 278 ARG A N 1
ATOM 1995 C CA . ARG A 1 278 ? -7.539 -29.453 -28.938 1 94.62 278 ARG A CA 1
ATOM 1996 C C . ARG A 1 278 ? -8.273 -28.578 -27.922 1 94.62 278 ARG A C 1
ATOM 1998 O O . ARG A 1 278 ? -9.266 -27.938 -28.266 1 94.62 278 ARG A O 1
ATOM 2005 N N . ILE A 1 279 ? -7.797 -28.688 -26.734 1 94.94 279 ILE A N 1
ATOM 2006 C CA . ILE A 1 279 ? -8.328 -27.812 -25.688 1 94.94 279 ILE A CA 1
ATOM 2007 C C . ILE A 1 279 ? -7.832 -26.391 -25.891 1 94.94 279 ILE A C 1
ATOM 2009 O O . ILE A 1 279 ? -6.625 -26.141 -25.969 1 94.94 279 ILE A O 1
ATOM 2013 N N . GLU A 1 280 ? -8.781 -25.484 -25.953 1 94.31 280 GLU A N 1
ATOM 2014 C CA . GLU A 1 280 ? -8.414 -24.109 -26.266 1 94.31 280 GLU A CA 1
ATOM 2015 C C . GLU A 1 280 ? -8.547 -23.203 -25.031 1 94.31 280 GLU A C 1
ATOM 2017 O O . GLU A 1 280 ? -9.148 -23.609 -24.031 1 94.31 280 GLU A O 1
ATOM 2022 N N . GLY A 1 281 ? -7.859 -22.062 -25.125 1 92.5 281 GLY A N 1
ATOM 2023 C CA . GLY A 1 281 ? -7.926 -21.047 -24.094 1 92.5 281 GLY A CA 1
ATOM 2024 C C . GLY A 1 281 ? -7.746 -19.625 -24.625 1 92.5 281 GLY A C 1
ATOM 2025 O O . GLY A 1 281 ? -7.781 -19.406 -25.844 1 92.5 281 GLY A O 1
ATOM 2026 N N . THR A 1 282 ? -7.746 -18.703 -23.734 1 87.56 282 THR A N 1
ATOM 2027 C CA . THR A 1 282 ? -7.512 -17.297 -24.016 1 87.56 282 THR A CA 1
ATOM 2028 C C . THR A 1 282 ? -6.219 -16.828 -23.359 1 87.56 282 THR A C 1
ATOM 2030 O O . THR A 1 282 ? -5.656 -17.516 -22.5 1 87.56 282 THR A O 1
ATOM 2033 N N . PRO A 1 283 ? -5.766 -15.703 -23.812 1 83.38 283 PRO A N 1
ATOM 2034 C CA . PRO A 1 283 ? -4.562 -15.172 -23.172 1 83.38 283 PRO A CA 1
ATOM 2035 C C . PRO A 1 283 ? -4.719 -15.039 -21.656 1 83.38 283 PRO A C 1
ATOM 2037 O O . PRO A 1 283 ? -3.773 -15.297 -20.906 1 83.38 283 PRO A O 1
ATOM 2040 N N . ILE A 1 284 ? -5.867 -14.758 -21.188 1 74.19 284 ILE A N 1
ATOM 2041 C CA . ILE A 1 284 ? -6.133 -14.586 -19.766 1 74.19 284 ILE A CA 1
ATOM 2042 C C . ILE A 1 284 ? -6.176 -15.953 -19.078 1 74.19 284 ILE A C 1
ATOM 2044 O O . ILE A 1 284 ? -5.551 -16.141 -18.031 1 74.19 284 ILE A O 1
ATOM 2048 N N . SER A 1 285 ? -6.844 -16.875 -19.625 1 84.56 285 SER A N 1
ATOM 2049 C CA . SER A 1 285 ? -7.008 -18.188 -18.984 1 84.56 285 SER A CA 1
ATOM 2050 C C . SER A 1 285 ? -5.695 -18.969 -18.969 1 84.56 285 SER A C 1
ATOM 2052 O O . SER A 1 285 ? -5.488 -19.812 -18.109 1 84.56 285 SER A O 1
ATOM 2054 N N . ALA A 1 286 ? -4.773 -18.594 -19.859 1 89.31 286 ALA A N 1
ATOM 2055 C CA . ALA A 1 286 ? -3.504 -19.297 -20.016 1 89.31 286 ALA A CA 1
ATOM 2056 C C . ALA A 1 286 ? -2.678 -19.219 -18.734 1 89.31 286 ALA A C 1
ATOM 2058 O O . ALA A 1 286 ? -1.908 -20.141 -18.422 1 89.31 286 ALA A O 1
ATOM 2059 N N . GLY A 1 287 ? -2.926 -18.188 -18.016 1 85.56 287 GLY A N 1
ATOM 2060 C CA . GLY A 1 287 ? -2.018 -17.938 -16.922 1 85.56 287 GLY A CA 1
ATOM 2061 C C . GLY A 1 287 ? -2.65 -18.188 -15.555 1 85.56 287 GLY A C 1
ATOM 2062 O O . GLY A 1 287 ? -2.012 -17.984 -14.523 1 85.56 287 GLY A O 1
ATOM 2063 N N . PHE A 1 288 ? -3.809 -18.703 -15.43 1 79.69 288 PHE A N 1
ATOM 2064 C CA . PHE A 1 288 ? -4.504 -18.734 -14.148 1 79.69 288 PHE A CA 1
ATOM 2065 C C . PHE A 1 288 ? -4.617 -20.172 -13.633 1 79.69 288 PHE A C 1
ATOM 2067 O O . PHE A 1 288 ? -4.73 -20.391 -12.422 1 79.69 288 PHE A O 1
ATOM 2074 N N . GLY A 1 289 ? -4.602 -21.156 -14.578 1 88.38 289 GLY A N 1
ATOM 2075 C CA . GLY A 1 289 ? -4.84 -22.531 -14.148 1 88.38 289 GLY A CA 1
ATOM 2076 C C . GLY A 1 289 ? -6.262 -22.781 -13.68 1 88.38 289 GLY A C 1
ATOM 2077 O O . GLY A 1 289 ? -7.215 -22.422 -14.375 1 88.38 289 GLY A O 1
ATOM 2078 N N . VAL A 1 290 ? -6.395 -23.359 -12.547 1 88.38 290 VAL A N 1
ATOM 2079 C CA . VAL A 1 290 ? -7.73 -23.688 -12.047 1 88.38 290 VAL A CA 1
ATOM 2080 C C . VAL A 1 290 ? -8.211 -22.578 -11.117 1 88.38 290 VAL A C 1
ATOM 2082 O O . VAL A 1 290 ? -9.375 -22.578 -10.695 1 88.38 290 VAL A O 1
ATOM 2085 N N . SER A 1 291 ? -7.367 -21.672 -10.812 1 80.94 291 SER A N 1
ATOM 2086 C CA . SER A 1 291 ? -7.707 -20.594 -9.883 1 80.94 291 SER A CA 1
ATOM 2087 C C . SER A 1 291 ? -8.938 -19.828 -10.352 1 80.94 291 SER A C 1
ATOM 2089 O O . SER A 1 291 ? -9.023 -19.438 -11.516 1 80.94 291 SER A O 1
ATOM 2091 N N . GLY A 1 292 ? -9.945 -19.719 -9.445 1 74.19 292 GLY A N 1
ATOM 2092 C CA . GLY A 1 292 ? -11.18 -19.047 -9.805 1 74.19 292 GLY A CA 1
ATOM 2093 C C . GLY A 1 292 ? -11.977 -19.766 -10.875 1 74.19 292 GLY A C 1
ATOM 2094 O O . GLY A 1 292 ? -12.938 -19.219 -11.422 1 74.19 292 GLY A O 1
ATOM 2095 N N . LEU A 1 293 ? -11.516 -20.844 -11.289 1 80.31 293 LEU A N 1
ATOM 2096 C CA . LEU A 1 293 ? -12.125 -21.688 -12.32 1 80.31 293 LEU A CA 1
ATOM 2097 C C . LEU A 1 293 ? -12.047 -21.016 -13.688 1 80.31 293 LEU A C 1
ATOM 2099 O O . LEU A 1 293 ? -12.844 -21.328 -14.578 1 80.31 293 LEU A O 1
ATOM 2103 N N . ILE A 1 294 ? -11.133 -20.109 -13.758 1 77.06 294 ILE A N 1
ATOM 2104 C CA . ILE A 1 294 ? -10.992 -19.359 -14.992 1 77.06 294 ILE A CA 1
ATOM 2105 C C . ILE A 1 294 ? -10.594 -20.297 -16.125 1 77.06 294 ILE A C 1
ATOM 2107 O O . ILE A 1 294 ? -11.156 -20.234 -17.219 1 77.06 294 ILE A O 1
ATOM 2111 N N . GLY A 1 295 ? -9.656 -21.094 -15.836 1 86.12 295 GLY A N 1
ATOM 2112 C CA . GLY A 1 295 ? -9.188 -22.031 -16.844 1 86.12 295 GLY A CA 1
ATOM 2113 C C . GLY A 1 295 ? -10.266 -22.969 -17.344 1 86.12 295 GLY A C 1
ATOM 2114 O O . GLY A 1 295 ? -10.625 -22.938 -18.531 1 86.12 295 GLY A O 1
ATOM 2115 N N . PRO A 1 296 ? -10.875 -23.672 -16.391 1 88.88 296 PRO A N 1
ATOM 2116 C CA . PRO A 1 296 ? -11.914 -24.625 -16.797 1 88.88 296 PRO A CA 1
ATOM 2117 C C . PRO A 1 296 ? -13.109 -23.953 -17.469 1 88.88 296 PRO A C 1
ATOM 2119 O O . PRO A 1 296 ? -13.625 -24.453 -18.469 1 88.88 296 PRO A O 1
ATOM 2122 N N . VAL A 1 297 ? -13.484 -22.891 -17.016 1 83.75 297 VAL A N 1
ATOM 2123 C CA . VAL A 1 297 ? -14.656 -22.219 -17.547 1 83.75 297 VAL A CA 1
ATOM 2124 C C . VAL A 1 297 ? -14.375 -21.703 -18.953 1 83.75 297 VAL A C 1
ATOM 2126 O O . VAL A 1 297 ? -15.211 -21.812 -19.844 1 83.75 297 VAL A O 1
ATOM 2129 N N . ASN A 1 298 ? -13.242 -21.094 -19.141 1 83.88 298 ASN A N 1
ATOM 2130 C CA . ASN A 1 298 ? -12.891 -20.625 -20.469 1 83.88 298 ASN A CA 1
ATOM 2131 C C . ASN A 1 298 ? -12.727 -21.766 -21.469 1 83.88 298 ASN A C 1
ATOM 2133 O O . ASN A 1 298 ? -13.078 -21.641 -22.641 1 83.88 298 ASN A O 1
ATOM 2137 N N . ALA A 1 299 ? -12.125 -22.812 -20.984 1 89.31 299 ALA A N 1
ATOM 2138 C CA . ALA A 1 299 ? -12.008 -23.984 -21.844 1 89.31 299 ALA A CA 1
ATOM 2139 C C . ALA A 1 299 ? -13.383 -24.469 -22.297 1 89.31 299 ALA A C 1
ATOM 2141 O O . ALA A 1 299 ? -13.57 -24.797 -23.469 1 89.31 299 ALA A O 1
ATOM 2142 N N . LEU A 1 300 ? -14.328 -24.469 -21.438 1 88.81 300 LEU A N 1
ATOM 2143 C CA . LEU A 1 300 ? -15.68 -24.922 -21.75 1 88.81 300 LEU A CA 1
ATOM 2144 C C . LEU A 1 300 ? -16.359 -23.969 -22.734 1 88.81 300 LEU A C 1
ATOM 2146 O O . LEU A 1 300 ? -17.062 -24.422 -23.641 1 88.81 300 LEU A O 1
ATOM 2150 N N . HIS A 1 301 ? -16.109 -22.781 -22.547 1 84.31 301 HIS A N 1
ATOM 2151 C CA . HIS A 1 301 ? -16.734 -21.781 -23.422 1 84.31 301 HIS A CA 1
ATOM 2152 C C . HIS A 1 301 ? -16.234 -21.922 -24.844 1 84.31 301 HIS A C 1
ATOM 2154 O O . HIS A 1 301 ? -16.953 -21.609 -25.797 1 84.31 301 HIS A O 1
ATOM 2160 N N . LEU A 1 302 ? -15.07 -22.328 -25.016 1 87.81 302 LEU A N 1
ATOM 2161 C CA . LEU A 1 302 ? -14.453 -22.359 -26.328 1 87.81 302 LEU A CA 1
ATOM 2162 C C . LEU A 1 302 ? -14.641 -23.719 -26.984 1 87.81 302 LEU A C 1
ATOM 2164 O O . LEU A 1 302 ? -14.344 -23.891 -28.172 1 87.81 302 LEU A O 1
ATOM 2168 N N . MET A 1 303 ? -15.148 -24.641 -26.266 1 89.56 303 MET A N 1
ATOM 2169 C CA . MET A 1 303 ? -15.391 -25.969 -26.812 1 89.56 303 MET A CA 1
ATOM 2170 C C . MET A 1 303 ? -16.688 -26 -27.625 1 89.56 303 MET A C 1
ATOM 2172 O O . MET A 1 303 ? -17.656 -25.328 -27.25 1 89.56 303 MET A O 1
ATOM 2176 N N . PRO A 1 304 ? -16.578 -26.734 -28.688 1 87.44 304 PRO A N 1
ATOM 2177 C CA . PRO A 1 304 ? -17.859 -26.922 -29.375 1 87.44 304 PRO A CA 1
ATOM 2178 C C . PRO A 1 304 ? -18.922 -27.547 -28.484 1 87.44 304 PRO A C 1
ATOM 2180 O O . PRO A 1 304 ? -18.656 -28.562 -27.828 1 87.44 304 PRO A O 1
ATOM 2183 N N . GLY A 1 305 ? -20.078 -26.938 -28.375 1 86.44 305 GLY A N 1
ATOM 2184 C CA . GLY A 1 305 ? -21.141 -27.438 -27.516 1 86.44 305 GLY A CA 1
ATOM 2185 C C . GLY A 1 305 ? -21.203 -26.75 -26.172 1 86.44 305 GLY A C 1
ATOM 2186 O O . GLY A 1 305 ? -22.156 -26.938 -25.406 1 86.44 305 GLY A O 1
ATOM 2187 N N . GLY A 1 306 ? -20.156 -26.062 -25.953 1 82.19 306 GLY A N 1
ATOM 2188 C CA . GLY A 1 306 ? -20.141 -25.219 -24.766 1 82.19 306 GLY A CA 1
ATOM 2189 C C . GLY A 1 306 ? -20.203 -26 -23.469 1 82.19 306 GLY A C 1
ATOM 2190 O O . GLY A 1 306 ? -19.391 -26.891 -23.234 1 82.19 306 GLY A O 1
ATOM 2191 N N . PHE A 1 307 ? -21.234 -25.812 -22.688 1 83.88 307 PHE A N 1
ATOM 2192 C CA . PHE A 1 307 ? -21.359 -26.391 -21.359 1 83.88 307 PHE A CA 1
ATOM 2193 C C . PHE A 1 307 ? -22.141 -27.703 -21.406 1 83.88 307 PHE A C 1
ATOM 2195 O O . PHE A 1 307 ? -22.828 -28.062 -20.438 1 83.88 307 PHE A O 1
ATOM 2202 N N . ALA A 1 308 ? -22 -28.359 -22.469 1 86.88 308 ALA A N 1
ATOM 2203 C CA . ALA A 1 308 ? -22.594 -29.688 -22.562 1 86.88 308 ALA A CA 1
ATOM 2204 C C . ALA A 1 308 ? -22.016 -30.625 -21.516 1 86.88 308 ALA A C 1
ATOM 2206 O O . ALA A 1 308 ? -20.859 -30.469 -21.094 1 86.88 308 ALA A O 1
ATOM 2207 N N . LEU A 1 309 ? -22.766 -31.531 -21.047 1 90.25 309 LEU A N 1
ATOM 2208 C CA . LEU A 1 309 ? -22.406 -32.438 -19.969 1 90.25 309 LEU A CA 1
ATOM 2209 C C . LEU A 1 309 ? -21.078 -33.156 -20.266 1 90.25 309 LEU A C 1
ATOM 2211 O O . LEU A 1 309 ? -20.234 -33.25 -19.375 1 90.25 309 LEU A O 1
ATOM 2215 N N . TRP A 1 310 ? -20.969 -33.594 -21.469 1 91.75 310 TRP A N 1
ATOM 2216 C CA . TRP A 1 310 ? -19.75 -34.281 -21.828 1 91.75 310 TRP A CA 1
ATOM 2217 C C . TRP A 1 310 ? -18.531 -33.344 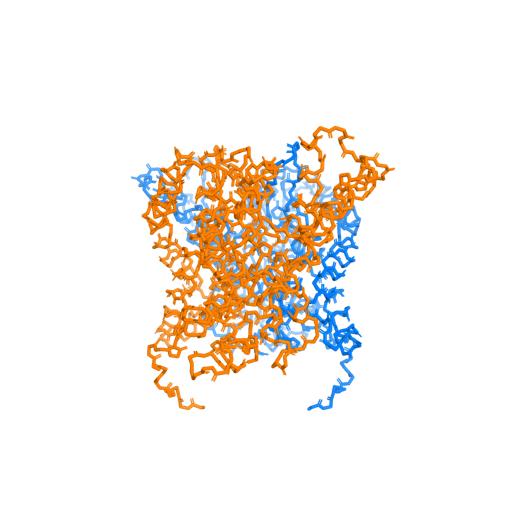-21.75 1 91.75 310 TRP A C 1
ATOM 2219 O O . TRP A 1 310 ? -17.469 -33.75 -21.297 1 91.75 310 TRP A O 1
ATOM 2229 N N . ASN A 1 311 ? -18.734 -32.125 -22.266 1 92 311 ASN A N 1
ATOM 2230 C CA . ASN A 1 311 ? -17.672 -31.141 -22.188 1 92 311 ASN A CA 1
ATOM 2231 C C . ASN A 1 311 ? -17.297 -30.828 -20.75 1 92 311 ASN A C 1
ATOM 2233 O O . ASN A 1 311 ? -16.109 -30.688 -20.422 1 92 311 ASN A O 1
ATOM 2237 N N . VAL A 1 312 ? -18.312 -30.75 -19.906 1 91.62 312 VAL A N 1
ATOM 2238 C CA . VAL A 1 312 ? -18.078 -30.438 -18.5 1 91.62 312 VAL A CA 1
ATOM 2239 C C . VAL A 1 312 ? -17.312 -31.594 -17.844 1 91.62 312 VAL A C 1
ATOM 2241 O O . VAL A 1 312 ? -16.391 -31.359 -17.062 1 91.62 312 VAL A O 1
ATOM 2244 N N . MET A 1 313 ? -17.688 -32.75 -18.109 1 93.56 313 MET A N 1
ATOM 2245 C CA . MET A 1 313 ? -17.016 -33.906 -17.562 1 93.56 313 MET A CA 1
ATOM 2246 C C . MET A 1 313 ? -15.562 -33.969 -18.016 1 93.56 313 MET A C 1
ATOM 2248 O O . MET A 1 313 ? -14.664 -34.25 -17.234 1 93.56 313 MET A O 1
ATOM 2252 N N . LEU A 1 314 ? -15.398 -33.719 -19.266 1 92.88 314 LEU A N 1
ATOM 2253 C CA . LEU A 1 314 ? -14.047 -33.719 -19.828 1 92.88 314 LEU A CA 1
ATOM 2254 C C . LEU A 1 314 ? -13.172 -32.688 -19.141 1 92.88 314 LEU A C 1
ATOM 2256 O O . LEU A 1 314 ? -12.016 -32.969 -18.797 1 92.88 314 LEU A O 1
ATOM 2260 N N . VAL A 1 315 ? -13.727 -31.531 -18.969 1 92.88 315 VAL A N 1
ATOM 2261 C CA . VAL A 1 315 ? -12.969 -30.438 -18.359 1 92.88 315 VAL A CA 1
ATOM 2262 C C . VAL A 1 315 ? -12.672 -30.766 -16.906 1 92.88 315 VAL A C 1
ATOM 2264 O O . VAL A 1 315 ? -11.578 -30.484 -16.406 1 92.88 315 VAL A O 1
ATOM 2267 N N . VAL A 1 316 ? -13.609 -31.344 -16.203 1 94.06 316 VAL A N 1
ATOM 2268 C CA . VAL A 1 316 ? -13.406 -31.734 -14.812 1 94.06 316 VAL A CA 1
ATOM 2269 C C . VAL A 1 316 ? -12.297 -32.781 -14.727 1 94.06 316 VAL A C 1
ATOM 2271 O O . VAL A 1 316 ? -11.453 -32.719 -13.82 1 94.06 316 VAL A O 1
ATOM 2274 N N . VAL A 1 317 ? -12.281 -33.625 -15.641 1 95.81 317 VAL A N 1
ATOM 2275 C CA . VAL A 1 317 ? -11.281 -34.688 -15.648 1 95.81 317 VAL A CA 1
ATOM 2276 C C . VAL A 1 317 ? -9.914 -34.125 -16.016 1 95.81 317 VAL A C 1
ATOM 2278 O O . VAL A 1 317 ? -8.906 -34.438 -15.383 1 95.81 317 VAL A O 1
ATOM 2281 N N . LEU A 1 318 ? -9.859 -33.281 -17.031 1 95.94 318 LEU A N 1
ATOM 2282 C CA . LEU A 1 318 ? -8.609 -32.75 -17.562 1 95.94 318 LEU A CA 1
ATOM 2283 C C . LEU A 1 318 ? -8 -31.703 -16.641 1 95.94 318 LEU A C 1
ATOM 2285 O O . LEU A 1 318 ? -6.777 -31.594 -16.547 1 95.94 318 LEU A O 1
ATOM 2289 N N . PHE A 1 319 ? -8.867 -30.922 -15.961 1 96.5 319 PHE A N 1
ATOM 2290 C CA . PHE A 1 319 ? -8.391 -29.844 -15.117 1 96.5 319 PHE A CA 1
ATOM 2291 C C . PHE A 1 319 ? -8.391 -30.25 -13.648 1 96.5 319 PHE A C 1
ATOM 2293 O O . PHE A 1 319 ? -7.93 -29.5 -12.789 1 96.5 319 PHE A O 1
ATOM 2300 N N . GLY A 1 320 ? -8.852 -31.406 -13.297 1 95.69 320 GLY A N 1
ATOM 2301 C CA . GLY A 1 320 ? -8.953 -31.828 -11.906 1 95.69 320 GLY A CA 1
ATOM 2302 C C . GLY A 1 320 ? -8.406 -33.219 -11.664 1 95.69 320 GLY A C 1
ATOM 2303 O O . GLY A 1 320 ? -7.289 -33.375 -11.164 1 95.69 320 GLY A O 1
ATOM 2304 N N . LEU A 1 321 ? -9.031 -34.25 -12.188 1 96.88 321 LEU A N 1
ATOM 2305 C CA . LEU A 1 321 ? -8.734 -35.625 -11.859 1 96.88 321 LEU A CA 1
ATOM 2306 C C . LEU A 1 321 ? -7.379 -36.031 -12.422 1 96.88 321 LEU A C 1
ATOM 2308 O O . LEU A 1 321 ? -6.566 -36.625 -11.719 1 96.88 321 LEU A O 1
ATOM 2312 N N . ILE A 1 322 ? -7.105 -35.719 -13.656 1 97.56 322 ILE A N 1
ATOM 2313 C CA . ILE A 1 322 ? -5.879 -36.188 -14.297 1 97.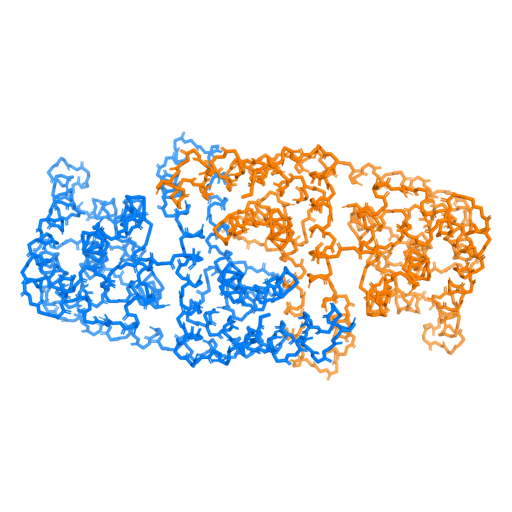56 322 ILE A CA 1
ATOM 2314 C C . ILE A 1 322 ? -4.676 -35.469 -13.664 1 97.56 322 ILE A C 1
ATOM 2316 O O . ILE A 1 322 ? -3.707 -36.125 -13.273 1 97.56 322 ILE A O 1
ATOM 2320 N N . PRO A 1 323 ? -4.758 -34.156 -13.562 1 97.5 323 PRO A N 1
ATOM 2321 C CA . PRO A 1 323 ? -3.613 -33.5 -12.938 1 97.5 323 PRO A CA 1
ATOM 2322 C C . PRO A 1 323 ? -3.359 -34 -11.508 1 97.5 323 PRO A C 1
ATOM 2324 O O . PRO A 1 323 ? -2.207 -34.062 -11.078 1 97.5 323 PRO A O 1
ATOM 2327 N N . ILE A 1 324 ? -4.367 -34.312 -10.758 1 97.5 324 ILE A N 1
ATOM 2328 C CA . ILE A 1 324 ? -4.223 -34.812 -9.398 1 97.5 324 ILE A CA 1
ATOM 2329 C C . ILE A 1 324 ? -3.611 -36.219 -9.43 1 97.5 324 ILE A C 1
ATOM 2331 O O . ILE A 1 324 ? -2.658 -36.5 -8.703 1 97.5 324 ILE A O 1
ATOM 2335 N N . ALA A 1 325 ? -4.121 -37.062 -10.273 1 97.94 325 ALA A N 1
ATOM 2336 C CA . ALA A 1 325 ? -3.623 -38.438 -10.391 1 97.94 325 ALA A CA 1
ATOM 2337 C C . ALA A 1 325 ? -2.168 -38.469 -10.852 1 97.94 325 ALA A C 1
ATOM 2339 O O . ALA A 1 325 ? -1.341 -39.188 -10.289 1 97.94 325 ALA A O 1
ATOM 2340 N N . LEU A 1 326 ? -1.89 -37.719 -11.875 1 97.75 326 LEU A N 1
ATOM 2341 C CA . LEU A 1 326 ? -0.525 -37.625 -12.383 1 97.75 326 LEU A CA 1
ATOM 2342 C C . LEU A 1 326 ? 0.402 -37 -11.359 1 97.75 326 LEU A C 1
ATOM 2344 O O . LEU A 1 326 ? 1.57 -37.375 -11.25 1 97.75 326 LEU A O 1
ATOM 2348 N N . GLY A 1 327 ? -0.151 -35.969 -10.672 1 97 327 GLY A N 1
ATOM 2349 C CA . GLY A 1 327 ? 0.631 -35.344 -9.617 1 97 327 GLY A CA 1
ATOM 2350 C C . GLY A 1 327 ? 1.067 -36.312 -8.539 1 97 327 GLY A C 1
ATOM 2351 O O . GLY A 1 327 ? 2.227 -36.312 -8.117 1 97 327 GLY A O 1
ATOM 2352 N N . ILE A 1 328 ? 0.143 -37.156 -8.133 1 97.06 328 ILE A N 1
ATOM 2353 C CA . ILE A 1 328 ? 0.439 -38.156 -7.125 1 97.06 328 ILE A CA 1
ATOM 2354 C C . ILE A 1 328 ? 1.419 -39.188 -7.688 1 97.06 328 ILE A C 1
ATOM 2356 O O . ILE A 1 328 ? 2.398 -39.531 -7.031 1 97.06 328 ILE A O 1
ATOM 2360 N N . LEU A 1 329 ? 1.22 -39.594 -8.844 1 97.44 329 LEU A N 1
ATOM 2361 C CA . LEU A 1 329 ? 2.045 -40.594 -9.492 1 97.44 329 LEU A CA 1
ATOM 2362 C C . LEU A 1 329 ? 3.488 -40.125 -9.625 1 97.44 329 LEU A C 1
ATOM 2364 O O . LEU A 1 329 ? 4.414 -40.812 -9.188 1 97.44 329 LEU A O 1
ATOM 2368 N N . PHE A 1 330 ? 3.672 -39 -10.188 1 97.06 330 PHE A N 1
ATOM 2369 C CA . PHE A 1 330 ? 5.02 -38.5 -10.469 1 97.06 330 PHE A CA 1
ATOM 2370 C C . PHE A 1 330 ? 5.727 -38.094 -9.188 1 97.06 330 PHE A C 1
ATOM 2372 O O . PHE A 1 330 ? 6.941 -38.25 -9.062 1 97.06 330 PHE A O 1
ATOM 2379 N N . TYR A 1 331 ? 4.941 -37.531 -8.266 1 95.88 331 TYR A N 1
ATOM 2380 C CA . TYR A 1 331 ? 5.574 -37.219 -6.984 1 95.88 331 TYR A CA 1
ATOM 2381 C C . TYR A 1 331 ? 6.105 -38.469 -6.32 1 95.88 331 TYR A C 1
ATOM 2383 O O . TYR A 1 331 ? 7.23 -38.469 -5.809 1 95.88 331 TYR A O 1
ATOM 2391 N N . ARG A 1 332 ? 5.332 -39.531 -6.301 1 95.19 332 ARG A N 1
ATOM 2392 C CA . ARG A 1 332 ? 5.746 -40.781 -5.703 1 95.19 332 ARG A CA 1
ATOM 2393 C C . ARG A 1 332 ? 6.949 -41.375 -6.434 1 95.19 332 ARG A C 1
ATOM 2395 O O . ARG A 1 332 ? 7.855 -41.938 -5.809 1 95.19 332 ARG A O 1
ATOM 2402 N N . LEU A 1 333 ? 6.953 -41.25 -7.676 1 95.62 333 LEU A N 1
ATOM 2403 C CA . LEU A 1 333 ? 8.039 -41.781 -8.484 1 95.62 333 LEU A CA 1
ATOM 2404 C C . LEU A 1 333 ? 9.344 -41.031 -8.219 1 95.62 333 LEU A C 1
ATOM 2406 O O . LEU A 1 333 ? 10.398 -41.656 -8.07 1 95.62 333 LEU A O 1
ATOM 2410 N N . PHE A 1 334 ? 9.266 -39.75 -8.141 1 94.75 334 PHE A N 1
ATOM 2411 C CA . PHE A 1 334 ? 10.477 -38.938 -7.996 1 94.75 334 PHE A CA 1
ATOM 2412 C C . PHE A 1 334 ? 10.922 -38.875 -6.543 1 94.75 334 PHE A C 1
ATOM 2414 O O . PHE A 1 334 ? 12.109 -38.688 -6.258 1 94.75 334 PHE A O 1
ATOM 2421 N N . ASN A 1 335 ? 9.969 -39 -5.676 1 92.56 335 ASN A N 1
ATOM 2422 C CA . ASN A 1 335 ? 10.297 -38.969 -4.254 1 92.56 335 ASN A CA 1
ATOM 2423 C C . ASN A 1 335 ? 11.07 -40.219 -3.846 1 92.56 335 ASN A C 1
ATOM 2425 O O . ASN A 1 335 ? 11.688 -40.25 -2.783 1 92.56 335 ASN A O 1
ATOM 2429 N N . ARG A 1 336 ? 11.047 -41.156 -4.645 1 91.69 336 ARG A N 1
ATOM 2430 C CA . ARG A 1 336 ? 11.852 -42.344 -4.418 1 91.69 336 ARG A CA 1
ATOM 2431 C C . ARG A 1 336 ? 13.328 -42.094 -4.691 1 91.69 336 ARG A C 1
ATOM 2433 O O . ARG A 1 336 ? 14.195 -42.812 -4.211 1 91.69 336 ARG A O 1
ATOM 2440 N N . THR A 1 337 ? 13.523 -41.031 -5.379 1 89.5 337 THR A N 1
ATOM 2441 C CA . THR A 1 337 ? 14.891 -40.625 -5.66 1 89.5 337 THR A CA 1
ATOM 2442 C C . THR A 1 337 ? 15.383 -39.625 -4.637 1 89.5 337 THR A C 1
ATOM 2444 O O . THR A 1 337 ? 14.586 -39.094 -3.854 1 89.5 337 THR A O 1
ATOM 2447 N N . SER A 1 338 ? 16.625 -39.406 -4.543 1 89.38 338 SER A N 1
ATOM 2448 C CA . SER A 1 338 ? 17.188 -38.438 -3.596 1 89.38 338 SER A CA 1
ATOM 2449 C C . SER A 1 338 ? 17.062 -37.031 -4.117 1 89.38 338 SER A C 1
ATOM 2451 O O . SER A 1 338 ? 17.359 -36.062 -3.395 1 89.38 338 SER A O 1
ATOM 2453 N N . LEU A 1 339 ? 16.531 -36.875 -5.254 1 91.12 339 LEU A N 1
ATOM 2454 C CA . LEU A 1 339 ? 16.469 -35.562 -5.887 1 91.12 339 LEU A CA 1
ATOM 2455 C C . LEU A 1 339 ? 15.328 -34.719 -5.316 1 91.12 339 LEU A C 1
ATOM 2457 O O . LEU A 1 339 ? 15.406 -33.5 -5.293 1 91.12 339 LEU A O 1
ATOM 2461 N N . ILE A 1 340 ? 14.25 -35.438 -4.91 1 93.06 340 ILE A N 1
ATOM 2462 C CA . ILE A 1 340 ? 13.047 -34.75 -4.445 1 93.06 340 ILE A CA 1
ATOM 2463 C C . ILE A 1 340 ? 12.727 -35.188 -3.014 1 93.06 340 ILE A C 1
ATOM 2465 O O . ILE A 1 340 ? 12.625 -36.375 -2.729 1 93.06 340 ILE A O 1
ATOM 2469 N N . GLN A 1 341 ? 12.625 -34.219 -2.111 1 93.31 341 GLN A N 1
ATOM 2470 C CA . GLN A 1 341 ? 12.234 -34.438 -0.721 1 93.31 341 GLN A CA 1
ATOM 2471 C C . GLN A 1 341 ? 11.078 -33.5 -0.323 1 93.31 341 GLN A C 1
ATOM 2473 O O . GLN A 1 341 ? 10.984 -32.375 -0.794 1 93.31 341 GLN A O 1
ATOM 2478 N N . PRO A 1 342 ? 10.289 -34.031 0.558 1 91.62 342 PRO A N 1
ATOM 2479 C CA . PRO A 1 342 ? 9.141 -33.219 0.973 1 91.62 342 PRO A CA 1
ATOM 2480 C C . PRO A 1 342 ? 9.547 -31.859 1.539 1 91.62 342 PRO A C 1
ATOM 2482 O O . PRO A 1 342 ? 8.852 -30.859 1.329 1 91.62 342 PRO A O 1
ATOM 2485 N N . ASP A 1 343 ? 10.641 -31.766 2.135 1 92.44 343 ASP A N 1
ATOM 2486 C CA . ASP A 1 343 ? 11.102 -30.547 2.789 1 92.44 343 ASP A CA 1
ATOM 2487 C C . ASP A 1 343 ? 11.406 -29.453 1.767 1 92.44 343 ASP A C 1
ATOM 2489 O O . ASP A 1 343 ? 11.414 -28.266 2.1 1 92.44 343 ASP A O 1
ATOM 2493 N N . HIS A 1 344 ? 11.609 -29.922 0.561 1 92.56 344 HIS A N 1
ATOM 2494 C CA . HIS A 1 344 ? 11.891 -28.969 -0.504 1 92.56 344 HIS A CA 1
ATOM 2495 C C . HIS A 1 344 ? 10.695 -28.047 -0.751 1 92.56 344 HIS A C 1
ATOM 2497 O O . HIS A 1 344 ? 10.844 -26.953 -1.302 1 92.56 344 HIS A O 1
ATOM 2503 N N . TYR A 1 345 ? 9.539 -28.5 -0.312 1 94.31 345 TYR A N 1
ATOM 2504 C CA . TYR A 1 345 ? 8.305 -27.812 -0.658 1 94.31 345 TYR A CA 1
ATOM 2505 C C . TYR A 1 345 ? 7.723 -27.094 0.555 1 94.31 345 TYR A C 1
ATOM 2507 O O . TYR A 1 345 ? 6.621 -26.547 0.489 1 94.31 345 TYR A O 1
ATOM 2515 N N . ARG A 1 346 ? 8.484 -27.109 1.617 1 91.69 346 ARG A N 1
ATOM 2516 C CA . ARG A 1 346 ? 8.023 -26.484 2.85 1 91.69 346 ARG A CA 1
ATOM 2517 C C . ARG A 1 346 ? 8.031 -24.953 2.727 1 91.69 346 ARG A C 1
ATOM 2519 O O . ARG A 1 346 ? 9.023 -24.375 2.287 1 91.69 346 ARG A O 1
ATOM 2526 N N . LEU A 1 347 ? 6.867 -24.422 3.074 1 85.38 347 LEU A N 1
ATOM 2527 C CA . LEU A 1 347 ? 6.75 -22.969 3.057 1 85.38 347 LEU A CA 1
ATOM 2528 C C . LEU A 1 347 ? 6.93 -22.391 4.457 1 85.38 347 LEU A C 1
ATOM 2530 O O . LEU A 1 347 ? 6.352 -22.891 5.422 1 85.38 347 LEU A O 1
ATOM 2534 N N . ASP A 1 348 ? 7.855 -21.453 4.617 1 75.88 348 ASP A N 1
ATOM 2535 C CA . ASP A 1 348 ? 8.125 -20.797 5.895 1 75.88 348 ASP A CA 1
ATOM 2536 C C . ASP A 1 348 ? 7.738 -19.328 5.844 1 75.88 348 ASP A C 1
ATOM 2538 O O . ASP A 1 348 ? 8.406 -18.531 5.184 1 75.88 348 ASP A O 1
ATOM 2542 N N . PHE A 1 349 ? 6.555 -19.016 6.406 1 62.84 349 PHE A N 1
ATOM 2543 C CA . PHE A 1 349 ? 6.129 -17.625 6.395 1 62.84 349 PHE A CA 1
ATOM 2544 C C . PHE A 1 349 ? 6.574 -16.922 7.668 1 62.84 349 PHE A C 1
ATOM 2546 O O . PHE A 1 349 ? 6.32 -15.719 7.84 1 62.84 349 PHE A O 1
ATOM 2553 N N . ASP A 1 350 ? 7.141 -17.625 8.75 1 58.34 350 ASP A N 1
ATOM 2554 C CA . ASP A 1 350 ? 7.562 -17.016 10.008 1 58.34 350 ASP A CA 1
ATOM 2555 C C . ASP A 1 350 ? 9.031 -16.609 9.961 1 58.34 350 ASP A C 1
ATOM 2557 O O . ASP A 1 350 ? 9.852 -17.297 9.336 1 58.34 350 ASP A O 1
ATOM 2561 N N . MET B 1 1 ? 2.738 -14.656 25.469 1 29.48 1 MET B N 1
ATOM 2562 C CA . MET B 1 1 ? 2.303 -13.422 26.125 1 29.48 1 MET B CA 1
ATOM 2563 C C . MET B 1 1 ? 0.784 -13.383 26.25 1 29.48 1 MET B C 1
ATOM 2565 O O . MET B 1 1 ? 0.066 -13.547 25.266 1 29.48 1 MET B O 1
ATOM 2569 N N . THR B 1 2 ? 0.223 -13.508 27.25 1 34.97 2 THR B N 1
ATOM 2570 C CA . THR B 1 2 ? -1.194 -13.43 27.578 1 34.97 2 THR B CA 1
ATOM 2571 C C . THR B 1 2 ? -1.837 -12.203 26.938 1 34.97 2 THR B C 1
ATOM 2573 O O . THR B 1 2 ? -1.328 -11.086 27.062 1 34.97 2 THR B O 1
ATOM 2576 N N . GLU B 1 3 ? -2.561 -12.391 25.859 1 45.75 3 GLU B N 1
ATOM 2577 C CA . GLU B 1 3 ? -3.283 -11.281 25.234 1 45.75 3 GLU B CA 1
ATOM 2578 C C . GLU B 1 3 ? -3.889 -10.359 26.297 1 45.75 3 GLU B C 1
ATOM 2580 O O . GLU B 1 3 ? -4.879 -10.711 26.938 1 45.75 3 GLU B O 1
ATOM 2585 N N . GLU B 1 4 ? -3.186 -9.984 27.219 1 48.47 4 GLU B N 1
ATOM 2586 C CA . GLU B 1 4 ? -3.775 -8.984 28.094 1 48.47 4 GLU B CA 1
ATOM 2587 C C . GLU B 1 4 ? -4.777 -8.109 27.344 1 48.47 4 GLU B C 1
ATOM 2589 O O . GLU B 1 4 ? -4.492 -7.637 26.234 1 48.47 4 GLU B O 1
ATOM 2594 N N . LYS B 1 5 ? -6.023 -8.336 27.688 1 62.12 5 LYS B N 1
ATOM 2595 C CA . LYS B 1 5 ? -7.227 -7.668 27.188 1 62.12 5 LYS B CA 1
ATOM 2596 C C . LYS B 1 5 ? -6.984 -6.176 26.984 1 62.12 5 LYS B C 1
ATOM 2598 O O . LYS B 1 5 ? -6.734 -5.445 27.953 1 62.12 5 LYS B O 1
ATOM 2603 N N . LEU B 1 6 ? -6.535 -5.707 25.703 1 81 6 LEU B N 1
ATOM 2604 C CA . LEU B 1 6 ? -6.367 -4.301 25.359 1 81 6 LEU B CA 1
ATOM 2605 C C . LEU B 1 6 ? -7.59 -3.484 25.766 1 81 6 LEU B C 1
ATOM 2607 O O . LEU B 1 6 ? -8.727 -3.875 25.484 1 81 6 LEU B O 1
ATOM 2611 N N . THR B 1 7 ? -7.426 -2.484 26.594 1 86 7 THR B N 1
ATOM 2612 C CA . THR B 1 7 ? -8.523 -1.576 26.922 1 86 7 THR B CA 1
ATOM 2613 C C . THR B 1 7 ? -8.938 -0.778 25.688 1 86 7 THR B C 1
ATOM 2615 O O . THR B 1 7 ? -8.18 -0.679 24.719 1 86 7 THR B O 1
ATOM 2618 N N . GLY B 1 8 ? -10.109 -0.359 25.625 1 87.62 8 GLY B N 1
ATOM 2619 C CA . GLY B 1 8 ? -10.594 0.471 24.531 1 87.62 8 GLY B CA 1
ATOM 2620 C C . GLY B 1 8 ? -9.719 1.684 24.281 1 87.62 8 GLY B C 1
ATOM 2621 O O . GLY B 1 8 ? -9.453 2.029 23.125 1 87.62 8 GLY B O 1
ATOM 2622 N N . LYS B 1 9 ? -9.273 2.275 25.297 1 84.38 9 LYS B N 1
ATOM 2623 C CA . LYS B 1 9 ? -8.406 3.447 25.203 1 84.38 9 LYS B CA 1
ATOM 2624 C C . LYS B 1 9 ? -7.07 3.088 24.562 1 84.38 9 LYS B C 1
ATOM 2626 O O . LYS B 1 9 ? -6.57 3.82 23.703 1 84.38 9 LYS B O 1
ATOM 2631 N N . GLN B 1 10 ? -6.508 2.035 25 1 87.56 10 GLN B N 1
ATOM 2632 C CA . GLN B 1 10 ? -5.234 1.599 24.438 1 87.56 10 GLN B CA 1
ATOM 2633 C C . GLN B 1 10 ? -5.383 1.242 22.953 1 87.56 10 GLN B C 1
ATOM 2635 O O . GLN B 1 10 ? -4.492 1.523 22.156 1 87.56 10 GLN B O 1
ATOM 2640 N N . PHE B 1 11 ? -6.488 0.584 22.688 1 92.75 11 PHE B N 1
ATOM 2641 C CA . PHE B 1 11 ? -6.773 0.236 21.297 1 92.75 11 PHE B CA 1
ATOM 2642 C C . PHE B 1 11 ? -6.82 1.483 20.422 1 92.75 11 PHE B C 1
ATOM 2644 O O . PHE B 1 11 ? -6.184 1.534 19.375 1 92.75 11 PHE B O 1
ATOM 2651 N N . LEU B 1 12 ? -7.504 2.463 20.891 1 88.75 12 LEU B N 1
ATOM 2652 C CA . LEU B 1 12 ? -7.648 3.709 20.141 1 88.75 12 LEU B CA 1
ATOM 2653 C C . LEU B 1 12 ? -6.301 4.41 19.984 1 88.75 12 LEU B C 1
ATOM 2655 O O . LEU B 1 12 ? -5.984 4.941 18.922 1 88.75 12 LEU B O 1
ATOM 2659 N N . MET B 1 13 ? -5.504 4.391 21 1 85.31 13 MET B N 1
ATOM 2660 C CA . MET B 1 13 ? -4.207 5.059 20.953 1 85.31 13 MET B CA 1
ATOM 2661 C C . MET B 1 13 ? -3.275 4.359 19.969 1 85.31 13 MET B C 1
ATOM 2663 O O . MET B 1 13 ? -2.516 5.016 19.25 1 85.31 13 MET B O 1
ATOM 2667 N N . ASN B 1 14 ? -3.352 3.055 19.953 1 91.5 14 ASN B N 1
ATOM 2668 C CA . ASN B 1 14 ? -2.535 2.316 18.984 1 91.5 14 ASN B CA 1
ATOM 2669 C C . ASN B 1 14 ? -2.904 2.668 17.547 1 91.5 14 ASN B C 1
ATOM 2671 O O . ASN B 1 14 ? -2.027 2.812 16.703 1 91.5 14 ASN B O 1
ATOM 2675 N N . VAL B 1 15 ? -4.172 2.779 17.359 1 92.62 15 VAL B N 1
ATOM 2676 C CA . VAL B 1 15 ? -4.652 3.129 16.016 1 92.62 15 VAL B CA 1
ATOM 2677 C C . VAL B 1 15 ? -4.176 4.531 15.656 1 92.62 15 VAL B C 1
ATOM 2679 O O . VAL B 1 15 ? -3.658 4.75 14.555 1 92.62 15 VAL B O 1
ATOM 2682 N N . LEU B 1 16 ? -4.285 5.43 16.609 1 86.38 16 LEU B N 1
ATOM 2683 C CA . LEU B 1 16 ? -3.916 6.82 16.344 1 86.38 16 LEU B CA 1
ATOM 2684 C C . LEU B 1 16 ? -2.408 6.953 16.156 1 86.38 16 LEU B C 1
ATOM 2686 O O . LEU B 1 16 ? -1.954 7.73 15.312 1 86.38 16 LEU B O 1
ATOM 2690 N N . ASN B 1 17 ? -1.641 6.227 16.891 1 86.5 17 ASN B N 1
ATOM 2691 C CA . ASN B 1 17 ? -0.19 6.25 16.734 1 86.5 17 ASN B CA 1
ATOM 2692 C C . ASN B 1 17 ? 0.238 5.719 15.367 1 86.5 17 ASN B C 1
ATOM 2694 O O . ASN B 1 17 ? 1.152 6.262 14.742 1 86.5 17 ASN B O 1
ATOM 2698 N N . GLY B 1 18 ? -0.424 4.656 14.984 1 92.19 18 GLY B N 1
ATOM 2699 C CA . GLY B 1 18 ? -0.165 4.141 13.648 1 92.19 18 GLY B CA 1
ATOM 2700 C C . GLY B 1 18 ? -0.492 5.141 12.555 1 92.19 18 GLY B C 1
ATOM 2701 O O . GLY B 1 18 ? 0.265 5.281 11.594 1 92.19 18 GLY B O 1
ATOM 2702 N N . LEU B 1 19 ? -1.597 5.773 12.758 1 89.25 19 LEU B N 1
ATOM 2703 C CA . LEU B 1 19 ? -2.041 6.785 11.805 1 89.25 19 LEU B CA 1
ATOM 2704 C C . LEU B 1 19 ? -1.028 7.922 11.711 1 89.25 19 LEU B C 1
ATOM 2706 O O . LEU B 1 19 ? -0.673 8.352 10.609 1 89.25 19 LEU B O 1
ATOM 2710 N N . SER B 1 20 ? -0.523 8.375 12.82 1 83.12 20 SER B N 1
ATOM 2711 C CA . SER B 1 20 ? 0.445 9.469 12.867 1 83.12 20 SER B CA 1
ATOM 2712 C C . SER B 1 20 ? 1.742 9.086 12.164 1 83.12 20 SER B C 1
ATOM 2714 O O . SER B 1 20 ? 2.309 9.883 11.414 1 83.12 20 SER B O 1
ATOM 2716 N N . LEU B 1 21 ? 2.148 7.934 12.43 1 88.81 21 LEU B N 1
ATOM 2717 C CA . LEU B 1 21 ? 3.383 7.457 11.812 1 88.81 21 LEU B CA 1
ATOM 2718 C C . LEU B 1 21 ? 3.23 7.359 10.297 1 88.81 21 LEU B C 1
ATOM 2720 O O . LEU B 1 21 ? 4.148 7.711 9.555 1 88.81 21 LEU B O 1
ATOM 2724 N N . ALA B 1 22 ? 2.092 6.852 9.867 1 92.75 22 ALA B N 1
ATOM 2725 C CA . ALA B 1 22 ? 1.829 6.715 8.438 1 92.75 22 ALA B CA 1
ATOM 2726 C C . ALA B 1 22 ? 1.867 8.07 7.742 1 92.75 22 ALA B C 1
ATOM 2728 O O . ALA B 1 22 ? 2.32 8.18 6.602 1 92.75 22 ALA B O 1
ATOM 2729 N N . ILE B 1 23 ? 1.407 9.039 8.391 1 84 23 ILE B N 1
ATOM 2730 C CA . ILE B 1 23 ? 1.396 10.391 7.844 1 84 23 ILE B CA 1
ATOM 2731 C C . ILE B 1 23 ? 2.828 10.875 7.633 1 84 23 ILE B C 1
ATOM 2733 O O . ILE B 1 23 ? 3.148 11.461 6.598 1 84 23 ILE B O 1
ATOM 2737 N N . LEU B 1 24 ? 3.674 10.562 8.539 1 83.25 24 LEU B N 1
ATOM 2738 C CA . LEU B 1 24 ? 5.078 10.945 8.406 1 83.25 24 LEU B CA 1
ATOM 2739 C C . LEU B 1 24 ? 5.719 10.234 7.211 1 83.25 24 LEU B C 1
ATOM 2741 O O . LEU B 1 24 ? 6.43 10.859 6.422 1 83.25 24 LEU B O 1
ATOM 2745 N N . ILE B 1 25 ? 5.426 9.039 7.09 1 91.5 25 ILE B N 1
ATOM 2746 C CA . ILE B 1 25 ? 6.059 8.203 6.078 1 91.5 25 ILE B CA 1
ATOM 2747 C C . ILE B 1 25 ? 5.605 8.633 4.688 1 91.5 25 ILE B C 1
ATOM 2749 O O . ILE B 1 25 ? 6.422 8.773 3.775 1 91.5 25 ILE B O 1
ATOM 2753 N N . ALA B 1 26 ? 4.281 8.867 4.543 1 91.5 26 ALA B N 1
ATOM 2754 C CA . ALA B 1 26 ? 3.701 9.008 3.213 1 91.5 26 ALA B CA 1
ATOM 2755 C C . ALA B 1 26 ? 3.648 10.469 2.785 1 91.5 26 ALA B C 1
ATOM 2757 O O . ALA B 1 26 ? 3.746 10.781 1.596 1 91.5 26 ALA B O 1
ATOM 2758 N N . LEU B 1 27 ? 3.576 11.375 3.725 1 83.62 27 LEU B N 1
ATOM 2759 C CA . LEU B 1 27 ? 3.291 12.758 3.346 1 83.62 27 LEU B CA 1
ATOM 2760 C C . LEU B 1 27 ? 4.562 13.594 3.363 1 83.62 27 LEU B C 1
ATOM 2762 O O . LEU B 1 27 ? 4.672 14.578 2.621 1 83.62 27 LEU B O 1
ATOM 2766 N N . ILE B 1 28 ? 5.539 13.273 4.113 1 83.75 28 ILE B N 1
ATOM 2767 C CA . ILE B 1 28 ? 6.738 14.094 4.242 1 83.75 28 ILE B CA 1
ATOM 2768 C C . ILE B 1 28 ? 7.465 14.164 2.902 1 83.75 28 ILE B C 1
ATOM 2770 O O . ILE B 1 28 ? 7.883 15.242 2.471 1 83.75 28 ILE B O 1
ATOM 2774 N N . PRO B 1 29 ? 7.684 13.047 2.23 1 90.12 29 PRO B N 1
ATOM 2775 C CA . PRO B 1 29 ? 8.391 13.109 0.95 1 90.12 29 PRO B CA 1
ATOM 2776 C C . PRO B 1 29 ? 7.738 14.078 -0.034 1 90.12 29 PRO B C 1
ATOM 2778 O O . PRO B 1 29 ? 8.438 14.836 -0.718 1 90.12 29 PRO B O 1
ATOM 2781 N N . SER B 1 30 ? 6.449 14.055 -0.15 1 86 30 SER B N 1
ATOM 2782 C CA . SER B 1 30 ? 5.746 14.953 -1.061 1 86 30 SER B CA 1
ATOM 2783 C C . SER B 1 30 ? 5.809 16.391 -0.572 1 86 30 SER B C 1
ATOM 2785 O O . SER B 1 30 ? 6.02 17.312 -1.364 1 86 30 SER B O 1
ATOM 2787 N N . ALA B 1 31 ? 5.652 16.547 0.699 1 76.94 31 ALA B N 1
ATOM 2788 C CA . ALA B 1 31 ? 5.602 17.891 1.281 1 76.94 31 ALA B CA 1
ATOM 2789 C C . ALA B 1 31 ? 6.953 18.578 1.167 1 76.94 31 ALA B C 1
ATOM 2791 O O . ALA B 1 31 ? 7.012 19.812 0.995 1 76.94 31 ALA B O 1
ATOM 2792 N N . LEU B 1 32 ? 8.008 17.844 1.249 1 82.31 32 LEU B N 1
ATOM 2793 C CA . LEU B 1 32 ? 9.336 18.453 1.234 1 82.31 32 LEU B CA 1
ATOM 2794 C C . LEU B 1 32 ? 9.961 18.344 -0.153 1 82.31 32 LEU B C 1
ATOM 2796 O O . LEU B 1 32 ? 10.094 19.359 -0.852 1 82.31 32 LEU B O 1
ATOM 2800 N N . LEU B 1 33 ? 10.211 17.156 -0.53 1 86.38 33 LEU B N 1
ATOM 2801 C CA . LEU B 1 33 ? 10.906 16.938 -1.79 1 86.38 33 LEU B CA 1
ATOM 2802 C C . LEU B 1 33 ? 9.992 17.203 -2.979 1 86.38 33 LEU B C 1
ATOM 2804 O O . LEU B 1 33 ? 10.43 17.766 -3.988 1 86.38 33 LEU B O 1
ATOM 2808 N N . GLY B 1 34 ? 8.758 16.797 -2.887 1 86.44 34 GLY B N 1
ATOM 2809 C CA . GLY B 1 34 ? 7.809 17.016 -3.961 1 86.44 34 GLY B CA 1
ATOM 2810 C C . GLY B 1 34 ? 7.605 18.5 -4.273 1 86.44 34 GLY B C 1
ATOM 2811 O O . GLY B 1 34 ? 7.652 18.891 -5.434 1 86.44 34 GLY B O 1
ATOM 2812 N N . GLU B 1 35 ? 7.465 19.203 -3.232 1 74.38 35 GLU B N 1
ATOM 2813 C CA . GLU B 1 35 ? 7.215 20.625 -3.422 1 74.38 35 GLU B CA 1
ATOM 2814 C C . GLU B 1 35 ? 8.469 21.344 -3.92 1 74.38 35 GLU B C 1
ATOM 2816 O O . GLU B 1 35 ? 8.383 22.25 -4.758 1 74.38 35 GLU B O 1
ATOM 2821 N N . LEU B 1 36 ? 9.586 21 -3.377 1 77.44 36 LEU B N 1
ATOM 2822 C CA . LEU B 1 36 ? 10.836 21.562 -3.863 1 77.44 36 LEU B CA 1
ATOM 2823 C C . LEU B 1 36 ? 11.047 21.234 -5.336 1 77.44 36 LEU B C 1
ATOM 2825 O O . LEU B 1 36 ? 11.5 22.094 -6.109 1 77.44 36 LEU B O 1
ATOM 2829 N N . THR B 1 37 ? 10.773 20.078 -5.676 1 86.81 37 THR B N 1
ATOM 2830 C CA . THR B 1 37 ? 10.938 19.641 -7.059 1 86.81 37 THR B CA 1
ATOM 2831 C C . THR B 1 37 ? 9.984 20.391 -7.98 1 86.81 37 THR B C 1
ATOM 2833 O O . THR B 1 37 ? 10.344 20.75 -9.102 1 86.81 37 THR B O 1
ATOM 2836 N N . LYS B 1 38 ? 8.766 20.594 -7.543 1 79.69 38 LYS B N 1
ATOM 2837 C CA . LYS B 1 38 ? 7.793 21.344 -8.328 1 79.69 38 LYS B CA 1
ATOM 2838 C C . LYS B 1 38 ? 8.312 22.75 -8.648 1 79.69 38 LYS B C 1
ATOM 2840 O O . LYS B 1 38 ? 8.086 23.266 -9.75 1 79.69 38 LYS B O 1
ATOM 2845 N N . ALA B 1 39 ? 9 23.281 -7.695 1 72.75 39 ALA B N 1
ATOM 2846 C CA . ALA B 1 39 ? 9.523 24.641 -7.859 1 72.75 39 ALA B CA 1
ATOM 2847 C C . ALA B 1 39 ? 10.68 24.672 -8.859 1 72.75 39 ALA B C 1
ATOM 2849 O O . ALA B 1 39 ? 10.859 25.656 -9.578 1 72.75 39 ALA B O 1
ATOM 2850 N N . ILE B 1 40 ? 11.352 23.594 -8.953 1 82 40 ILE B N 1
ATOM 2851 C CA . ILE B 1 40 ? 12.555 23.594 -9.773 1 82 40 ILE B CA 1
ATOM 2852 C C . ILE B 1 40 ? 12.266 22.922 -11.109 1 82 40 ILE B C 1
ATOM 2854 O O . ILE B 1 40 ? 13.047 23.047 -12.055 1 82 40 ILE B O 1
ATOM 2858 N N . LEU B 1 41 ? 11.156 22.312 -11.219 1 83.75 41 LEU B N 1
ATOM 2859 C CA . LEU B 1 41 ? 10.812 21.469 -12.359 1 83.75 41 LEU B CA 1
ATOM 2860 C C . LEU B 1 41 ? 10.875 22.266 -13.656 1 83.75 41 LEU B C 1
ATOM 2862 O O . LEU B 1 41 ? 11.32 21.75 -14.688 1 83.75 41 LEU B O 1
ATOM 2866 N N . PRO B 1 42 ? 10.414 23.547 -13.711 1 82.19 42 PRO B N 1
ATOM 2867 C CA . PRO B 1 42 ? 10.484 24.328 -14.953 1 82.19 42 PRO B CA 1
ATOM 2868 C C . PRO B 1 42 ? 11.914 24.453 -15.477 1 82.19 42 PRO B C 1
ATOM 2870 O O . PRO B 1 42 ? 12.117 24.562 -16.688 1 82.19 42 PRO B O 1
ATOM 2873 N N . TYR B 1 43 ? 12.867 24.391 -14.672 1 86.62 43 TYR B N 1
ATOM 2874 C CA . TYR B 1 43 ? 14.273 24.531 -15.055 1 86.62 43 TYR B CA 1
ATOM 2875 C C . TYR B 1 43 ? 14.922 23.188 -15.305 1 86.62 43 TYR B C 1
ATOM 2877 O O . TYR B 1 43 ? 15.859 23.078 -16.094 1 86.62 43 TYR B O 1
ATOM 2885 N N . PHE B 1 44 ? 14.43 22.109 -14.602 1 90.19 44 PHE B N 1
ATOM 2886 C CA . PHE B 1 44 ? 14.984 20.766 -14.719 1 90.19 44 PHE B CA 1
ATOM 2887 C C . PHE B 1 44 ? 13.875 19.734 -14.898 1 90.19 44 PHE B C 1
ATOM 2889 O O . PHE B 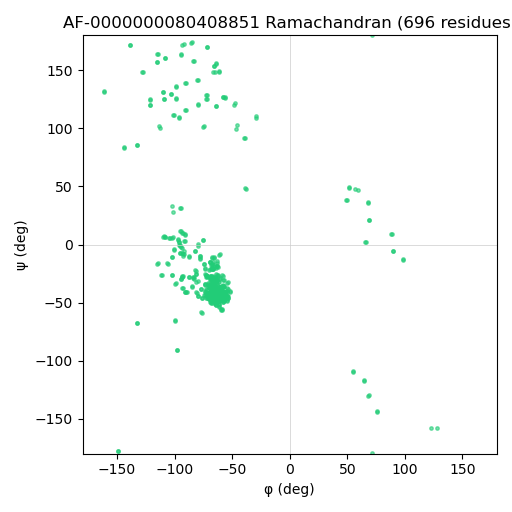1 44 ? 13.555 18.984 -13.977 1 90.19 44 PHE B O 1
ATOM 2896 N N . PRO B 1 45 ? 13.422 19.5 -16.062 1 86.06 45 PRO B N 1
ATOM 2897 C CA . PRO B 1 45 ? 12.297 18.609 -16.312 1 86.06 45 PRO B CA 1
ATOM 2898 C C . PRO B 1 45 ? 12.625 17.141 -16 1 86.06 45 PRO B C 1
ATOM 2900 O O . PRO B 1 45 ? 11.711 16.344 -15.789 1 86.06 45 PRO B O 1
ATOM 2903 N N . SER B 1 46 ? 13.859 16.812 -15.977 1 87.25 46 SER B N 1
ATOM 2904 C CA . SER B 1 46 ? 14.289 15.445 -15.719 1 87.25 46 SER B CA 1
ATOM 2905 C C . SER B 1 46 ? 13.93 15.008 -14.297 1 87.25 46 SER B C 1
ATOM 2907 O O . SER B 1 46 ? 13.914 13.812 -13.992 1 87.25 46 SER B O 1
ATOM 2909 N N . LEU B 1 47 ? 13.523 15.953 -13.5 1 91.75 47 LEU B N 1
ATOM 2910 C CA . LEU B 1 47 ? 13.227 15.648 -12.109 1 91.75 47 LEU B CA 1
ATOM 2911 C C . LEU B 1 47 ? 11.758 15.273 -11.93 1 91.75 47 LEU B C 1
ATOM 2913 O O . LEU B 1 47 ? 11.289 15.109 -10.805 1 91.75 47 LEU B O 1
ATOM 2917 N N . GLN B 1 48 ? 11.062 15.117 -13.031 1 92.38 48 GLN B N 1
ATOM 2918 C CA . GLN B 1 48 ? 9.648 14.766 -13 1 92.38 48 GLN B CA 1
ATOM 2919 C C . GLN B 1 48 ? 9.422 13.461 -12.242 1 92.38 48 GLN B C 1
ATOM 2921 O O . GLN B 1 48 ? 8.406 13.297 -11.562 1 92.38 48 GLN B O 1
ATOM 2926 N N . PHE B 1 49 ? 10.336 12.57 -12.391 1 94.31 49 PHE B N 1
ATOM 2927 C CA . PHE B 1 49 ? 10.219 11.297 -11.688 1 94.31 49 PHE B CA 1
ATOM 2928 C C . PHE B 1 49 ? 10.086 11.516 -10.18 1 94.31 49 PHE B C 1
ATOM 2930 O O . PHE B 1 49 ? 9.328 10.812 -9.508 1 94.31 49 PHE B O 1
ATOM 2937 N N . ILE B 1 50 ? 10.844 12.43 -9.664 1 94.88 50 ILE B N 1
ATOM 2938 C CA . ILE B 1 50 ? 10.828 12.695 -8.227 1 94.88 50 ILE B CA 1
ATOM 2939 C C . ILE B 1 50 ? 9.445 13.18 -7.805 1 94.88 50 ILE B C 1
ATOM 2941 O O . ILE B 1 50 ? 8.914 12.742 -6.781 1 94.88 50 ILE B O 1
ATOM 2945 N N . LEU B 1 51 ? 8.891 14.055 -8.57 1 92.19 51 LEU B N 1
ATOM 2946 C CA . LEU B 1 51 ? 7.555 14.547 -8.273 1 92.19 51 LEU B CA 1
ATOM 2947 C C . LEU B 1 51 ? 6.531 13.414 -8.328 1 92.19 51 LEU B C 1
ATOM 2949 O O . LEU B 1 51 ? 5.648 13.328 -7.477 1 92.19 51 LEU B O 1
ATOM 2953 N N . ASP B 1 52 ? 6.617 12.594 -9.312 1 94.62 52 ASP B N 1
ATOM 2954 C CA . ASP B 1 52 ? 5.703 11.461 -9.445 1 94.62 52 ASP B CA 1
ATOM 2955 C C . ASP B 1 52 ? 5.852 10.492 -8.273 1 94.62 52 ASP B C 1
ATOM 2957 O O . ASP B 1 52 ? 4.855 10.039 -7.711 1 94.62 52 ASP B O 1
ATOM 2961 N N . ALA B 1 53 ? 7.074 10.164 -7.957 1 96 53 ALA B N 1
ATOM 2962 C CA . ALA B 1 53 ? 7.352 9.219 -6.879 1 96 53 ALA B CA 1
ATOM 2963 C C . ALA B 1 53 ? 6.809 9.734 -5.547 1 96 53 ALA B C 1
ATOM 2965 O O . ALA B 1 53 ? 6.219 8.969 -4.773 1 96 53 ALA B O 1
ATOM 2966 N N . THR B 1 54 ? 7.012 10.977 -5.293 1 93.62 54 THR B N 1
ATOM 2967 C CA . THR B 1 54 ? 6.551 11.547 -4.035 1 93.62 54 THR B CA 1
ATOM 2968 C C . THR B 1 54 ? 5.027 11.648 -4.012 1 93.62 54 THR B C 1
ATOM 2970 O O . THR B 1 54 ? 4.406 11.516 -2.955 1 93.62 54 THR B O 1
ATOM 2973 N N . THR B 1 55 ? 4.379 11.898 -5.164 1 91.25 55 THR B N 1
ATOM 2974 C CA . THR B 1 55 ? 2.924 11.922 -5.254 1 91.25 55 THR B CA 1
ATOM 2975 C C . THR B 1 55 ? 2.344 10.531 -5.016 1 91.25 55 THR B C 1
ATOM 2977 O O . THR B 1 55 ? 1.324 10.391 -4.34 1 91.25 55 THR B O 1
ATOM 2980 N N . ILE B 1 56 ? 3 9.539 -5.551 1 95.44 56 ILE B N 1
ATOM 2981 C CA . ILE B 1 56 ? 2.58 8.164 -5.324 1 95.44 56 ILE B CA 1
ATOM 2982 C C . ILE B 1 56 ? 2.666 7.836 -3.836 1 95.44 56 ILE B C 1
ATOM 2984 O O . ILE B 1 56 ? 1.771 7.191 -3.283 1 95.44 56 ILE B O 1
ATOM 2988 N N . ALA B 1 57 ? 3.732 8.281 -3.232 1 95.38 57 ALA B N 1
ATOM 2989 C CA . ALA B 1 57 ? 3.906 8.07 -1.8 1 95.38 57 ALA B CA 1
ATOM 2990 C C . ALA B 1 57 ? 2.715 8.609 -1.016 1 95.38 57 ALA B C 1
ATOM 2992 O O . ALA B 1 57 ? 2.174 7.93 -0.141 1 95.38 57 ALA B O 1
ATOM 2993 N N . MET B 1 58 ? 2.328 9.758 -1.355 1 90.81 58 MET B N 1
ATOM 2994 C CA . MET B 1 58 ? 1.218 10.422 -0.673 1 90.81 58 MET B CA 1
ATOM 2995 C C . MET B 1 58 ? -0.086 9.656 -0.896 1 90.81 58 MET B C 1
ATOM 2997 O O . MET B 1 58 ? -0.895 9.523 0.023 1 90.81 58 MET B O 1
ATOM 3001 N N . ARG B 1 59 ? -0.308 9.164 -2.016 1 92.94 59 ARG B N 1
ATOM 3002 C CA . ARG B 1 59 ? -1.564 8.516 -2.381 1 92.94 59 ARG B CA 1
ATOM 3003 C C . ARG B 1 59 ? -1.642 7.105 -1.805 1 92.94 59 ARG B C 1
ATOM 3005 O O . ARG B 1 59 ? -2.717 6.504 -1.764 1 92.94 59 ARG B O 1
ATOM 3012 N N . LEU B 1 60 ? -0.534 6.582 -1.303 1 96.81 60 LEU B N 1
ATOM 3013 C CA . LEU B 1 60 ? -0.498 5.281 -0.644 1 96.81 60 LEU B CA 1
ATOM 3014 C C . LEU B 1 60 ? -0.68 5.43 0.863 1 96.81 60 LEU B C 1
ATOM 3016 O O . LEU B 1 60 ? -0.511 4.465 1.61 1 96.81 60 LEU B O 1
ATOM 3020 N N . LEU B 1 61 ? -1.034 6.605 1.332 1 93.88 61 LEU B N 1
ATOM 3021 C CA . LEU B 1 61 ? -1.183 6.891 2.754 1 93.88 61 LEU B CA 1
ATOM 3022 C C . LEU B 1 61 ? -2.121 5.887 3.416 1 93.88 61 LEU B C 1
ATOM 3024 O O . LEU B 1 61 ? -1.797 5.328 4.465 1 93.88 61 LEU B O 1
ATOM 3028 N N . PRO B 1 62 ? -3.277 5.559 2.84 1 96.38 62 PRO B N 1
ATOM 3029 C CA . PRO B 1 62 ? -4.207 4.676 3.549 1 96.38 62 PRO B CA 1
ATOM 3030 C C . PRO B 1 62 ? -3.637 3.275 3.766 1 96.38 62 PRO B C 1
ATOM 3032 O O . PRO B 1 62 ? -3.793 2.703 4.848 1 96.38 62 PRO B O 1
ATOM 3035 N N . VAL B 1 63 ? -2.988 2.693 2.721 1 98.25 63 VAL B N 1
ATOM 3036 C CA . VAL B 1 63 ? -2.404 1.367 2.9 1 98.25 63 VAL B CA 1
ATOM 3037 C C . VAL B 1 63 ? -1.332 1.416 3.986 1 98.25 63 VAL B C 1
ATOM 3039 O O . VAL B 1 63 ? -1.228 0.501 4.805 1 98.25 63 VAL B O 1
ATOM 3042 N N . ILE B 1 64 ? -0.552 2.482 4.039 1 97.75 64 ILE B N 1
ATOM 3043 C CA . ILE B 1 64 ? 0.51 2.621 5.031 1 97.75 64 ILE B CA 1
ATOM 3044 C C . ILE B 1 64 ? -0.099 2.818 6.414 1 97.75 64 ILE B C 1
ATOM 3046 O O . ILE B 1 64 ? 0.446 2.342 7.414 1 97.75 64 ILE B O 1
ATOM 3050 N N . ILE B 1 65 ? -1.255 3.535 6.504 1 95.75 65 ILE B N 1
ATOM 3051 C CA . ILE B 1 65 ? -1.978 3.65 7.766 1 95.75 65 ILE B CA 1
ATOM 3052 C C . ILE B 1 65 ? -2.342 2.26 8.281 1 95.75 65 ILE B C 1
ATOM 3054 O O . ILE B 1 65 ? -2.07 1.929 9.438 1 95.75 65 ILE B O 1
ATOM 3058 N N . GLY B 1 66 ? -2.918 1.463 7.43 1 98.44 66 GLY B N 1
ATOM 3059 C CA . GLY B 1 66 ? -3.281 0.112 7.832 1 98.44 66 GLY B CA 1
ATOM 3060 C C . GLY B 1 66 ? -2.098 -0.706 8.312 1 98.44 66 GLY B C 1
ATOM 3061 O O . GLY B 1 66 ? -2.176 -1.368 9.352 1 98.44 66 GLY B O 1
ATOM 3062 N N . VAL B 1 67 ? -1 -0.649 7.582 1 98.25 67 VAL B N 1
ATOM 3063 C CA . VAL B 1 67 ? 0.199 -1.412 7.91 1 98.25 67 VAL B CA 1
ATOM 3064 C C . VAL B 1 67 ? 0.774 -0.922 9.242 1 98.25 67 VAL B C 1
ATOM 3066 O O . VAL B 1 67 ? 1.123 -1.726 10.109 1 98.25 67 VAL B O 1
ATOM 3069 N N . ALA B 1 68 ? 0.9 0.391 9.367 1 96.5 68 ALA B N 1
ATOM 3070 C CA . ALA B 1 68 ? 1.457 0.967 10.586 1 96.5 68 ALA B CA 1
ATOM 3071 C C . ALA B 1 68 ? 0.593 0.627 11.797 1 96.5 68 ALA B C 1
ATOM 3073 O O . ALA B 1 68 ? 1.113 0.328 12.875 1 96.5 68 ALA B O 1
ATOM 3074 N N . VAL B 1 69 ? -0.703 0.715 11.656 1 96.44 69 VAL B N 1
ATOM 3075 C CA . VAL B 1 69 ? -1.612 0.361 12.742 1 96.44 69 VAL B CA 1
ATOM 3076 C C . VAL B 1 69 ? -1.436 -1.111 13.102 1 96.44 69 VAL B C 1
ATOM 3078 O O . VAL B 1 69 ? -1.342 -1.46 14.281 1 96.44 69 VAL B O 1
ATOM 3081 N N . ALA B 1 70 ? -1.403 -1.989 12.102 1 97.94 70 ALA B N 1
ATOM 3082 C CA . ALA B 1 70 ? -1.214 -3.416 12.352 1 97.94 70 ALA B CA 1
ATOM 3083 C C . ALA B 1 70 ? 0.069 -3.672 13.133 1 97.94 70 ALA B C 1
ATOM 3085 O O . ALA B 1 70 ? 0.093 -4.504 14.039 1 97.94 70 ALA B O 1
ATOM 3086 N N . MET B 1 71 ? 1.079 -2.959 12.773 1 96.25 71 MET B N 1
ATOM 3087 C CA . MET B 1 71 ? 2.375 -3.184 13.406 1 96.25 71 MET B CA 1
ATOM 3088 C C . MET B 1 71 ? 2.385 -2.654 14.836 1 96.25 71 MET B C 1
ATOM 3090 O O . MET B 1 71 ? 3.117 -3.164 15.688 1 96.25 71 MET B O 1
ATOM 3094 N N . GLN B 1 72 ? 1.536 -1.627 15.156 1 93.94 72 GLN B N 1
ATOM 3095 C CA . GLN B 1 72 ? 1.366 -1.172 16.531 1 93.94 72 GLN B CA 1
ATOM 3096 C C . GLN B 1 72 ? 0.777 -2.273 17.406 1 93.94 72 GLN B C 1
ATOM 3098 O O . GLN B 1 72 ? 0.992 -2.291 18.625 1 93.94 72 GLN B O 1
ATOM 3103 N N . PHE B 1 73 ? 0.066 -3.156 16.812 1 95.81 73 PHE B N 1
ATOM 3104 C CA . PHE B 1 73 ? -0.572 -4.254 17.531 1 95.81 73 PHE B CA 1
ATOM 3105 C C . PHE B 1 73 ? 0.284 -5.512 17.469 1 95.81 73 PHE B C 1
ATOM 3107 O O . PHE B 1 73 ? -0.145 -6.582 17.891 1 95.81 73 PHE B O 1
ATOM 3114 N N . GLY B 1 74 ? 1.457 -5.406 16.828 1 94.56 74 GLY B N 1
ATOM 3115 C CA . GLY B 1 74 ? 2.354 -6.547 16.734 1 94.56 74 GLY B CA 1
ATOM 3116 C C . GLY B 1 74 ? 1.822 -7.66 15.859 1 94.56 74 GLY B C 1
ATOM 3117 O O . GLY B 1 74 ? 2.008 -8.836 16.156 1 94.56 74 GLY B O 1
ATOM 3118 N N . ARG B 1 75 ? 1.16 -7.281 14.82 1 94.81 75 ARG B N 1
ATOM 3119 C CA . ARG B 1 75 ? 0.554 -8.281 13.953 1 94.81 75 ARG B CA 1
ATOM 3120 C C . ARG B 1 75 ? 1.566 -8.82 12.945 1 94.81 75 ARG B C 1
ATOM 3122 O O . ARG B 1 75 ? 2.592 -8.18 12.688 1 94.81 75 ARG B O 1
ATOM 3129 N N . SER B 1 76 ? 1.328 -9.953 12.43 1 94.94 76 SER B N 1
ATOM 3130 C CA . SER B 1 76 ? 2.199 -10.594 11.453 1 94.94 76 SER B CA 1
ATOM 3131 C C . SER B 1 76 ? 2.127 -9.891 10.102 1 94.94 76 SER B C 1
ATOM 3133 O O . SER B 1 76 ? 1.263 -9.039 9.883 1 94.94 76 SER B O 1
ATOM 3135 N N . ALA B 1 77 ? 3.055 -10.305 9.242 1 95.38 77 ALA B N 1
ATOM 3136 C CA . ALA B 1 77 ? 3.105 -9.719 7.91 1 95.38 77 ALA B CA 1
ATOM 3137 C C . ALA B 1 77 ? 1.82 -10 7.133 1 95.38 77 ALA B C 1
ATOM 3139 O O . ALA B 1 77 ? 1.326 -9.133 6.406 1 95.38 77 ALA B O 1
ATOM 3140 N N . LEU B 1 78 ? 1.31 -11.172 7.305 1 94.31 78 LEU B N 1
ATOM 3141 C CA . LEU B 1 78 ? 0.056 -11.547 6.66 1 94.31 78 LEU B CA 1
ATOM 3142 C C . LEU B 1 78 ? -1.079 -10.633 7.105 1 94.31 78 LEU B C 1
ATOM 3144 O O . LEU B 1 78 ? -1.831 -10.117 6.273 1 94.31 78 LEU B O 1
ATOM 3148 N N . GLU B 1 79 ? -1.136 -10.422 8.344 1 97.06 79 GLU B N 1
ATOM 3149 C CA . GLU B 1 79 ? -2.203 -9.602 8.914 1 97.06 79 GLU B CA 1
ATOM 3150 C C . GLU B 1 79 ? -2.002 -8.125 8.578 1 97.06 79 GLU B C 1
ATOM 3152 O O . GLU B 1 79 ? -2.963 -7.418 8.281 1 97.06 79 GLU B O 1
ATOM 3157 N N . ALA B 1 80 ? -0.756 -7.664 8.602 1 98.06 80 ALA B N 1
ATOM 3158 C CA . ALA B 1 80 ? -0.448 -6.27 8.297 1 98.06 80 ALA B CA 1
ATOM 3159 C C . ALA B 1 80 ? -0.785 -5.934 6.844 1 98.06 80 ALA B C 1
ATOM 3161 O O . ALA B 1 80 ? -1.371 -4.887 6.562 1 98.06 80 ALA B O 1
ATOM 3162 N N . GLY B 1 81 ? -0.38 -6.832 5.996 1 98 81 GLY B N 1
ATOM 3163 C CA . GLY B 1 81 ? -0.724 -6.629 4.598 1 98 81 GLY B CA 1
ATOM 3164 C C . GLY B 1 81 ? -2.221 -6.613 4.348 1 98 81 GLY B C 1
ATOM 3165 O O . GLY B 1 81 ? -2.717 -5.789 3.576 1 98 81 GLY B O 1
ATOM 3166 N N . THR B 1 82 ? -2.939 -7.492 5.004 1 98 82 THR B N 1
ATOM 3167 C CA . THR B 1 82 ? -4.387 -7.598 4.867 1 98 82 THR B CA 1
ATOM 3168 C C . THR B 1 82 ? -5.07 -6.328 5.363 1 98 82 THR B C 1
ATOM 3170 O O . THR B 1 82 ? -5.941 -5.781 4.684 1 98 82 THR B O 1
ATOM 3173 N N . ILE B 1 83 ? -4.656 -5.863 6.504 1 98.62 83 ILE B N 1
ATOM 3174 C CA . ILE B 1 83 ? -5.223 -4.652 7.086 1 98.62 83 ILE B CA 1
ATOM 3175 C C . ILE B 1 83 ? -4.898 -3.453 6.203 1 98.62 83 ILE B C 1
ATOM 3177 O O . ILE B 1 83 ? -5.734 -2.568 6.012 1 98.62 83 ILE B O 1
ATOM 3181 N N . GLY B 1 84 ? -3.662 -3.408 5.699 1 98.62 84 GLY B N 1
ATOM 3182 C CA . GLY B 1 84 ? -3.275 -2.344 4.789 1 98.62 84 GLY B CA 1
ATOM 3183 C C . GLY B 1 84 ? -4.164 -2.258 3.561 1 98.62 84 GLY B C 1
ATOM 3184 O O . GLY B 1 84 ? -4.668 -1.185 3.227 1 98.62 84 GLY B O 1
ATOM 3185 N N . ILE B 1 85 ? -4.395 -3.391 2.936 1 98.5 85 ILE B N 1
ATOM 3186 C CA . ILE B 1 85 ? -5.211 -3.428 1.726 1 98.5 85 ILE B CA 1
ATOM 3187 C C . ILE B 1 85 ? -6.641 -3.004 2.053 1 98.5 85 ILE B C 1
ATOM 3189 O O . ILE B 1 85 ? -7.238 -2.203 1.329 1 98.5 85 ILE B O 1
ATOM 3193 N N . ALA B 1 86 ? -7.18 -3.547 3.115 1 98.56 86 ALA B N 1
ATOM 3194 C CA . ALA B 1 86 ? -8.539 -3.203 3.518 1 98.56 86 ALA B CA 1
ATOM 3195 C C . ALA B 1 86 ? -8.688 -1.698 3.729 1 98.56 86 ALA B C 1
ATOM 3197 O O . ALA B 1 86 ? -9.703 -1.107 3.354 1 98.56 86 ALA B O 1
ATOM 3198 N N . THR B 1 87 ? -7.684 -1.142 4.336 1 98.38 87 THR B N 1
ATOM 3199 C CA . THR B 1 87 ? -7.711 0.286 4.637 1 98.38 87 THR B CA 1
ATOM 3200 C C . THR B 1 87 ? -7.707 1.11 3.354 1 98.38 87 THR B C 1
ATOM 3202 O O . THR B 1 87 ? -8.414 2.117 3.254 1 98.38 87 THR B O 1
ATOM 3205 N N . GLN B 1 88 ? -6.891 0.711 2.42 1 97.81 88 GLN B N 1
ATOM 3206 C CA . GLN B 1 88 ? -6.867 1.396 1.13 1 97.81 88 GLN B CA 1
ATOM 3207 C C . GLN B 1 88 ? -8.219 1.303 0.434 1 97.81 88 GLN B C 1
ATOM 3209 O O . GLN B 1 88 ? -8.695 2.285 -0.138 1 97.81 88 GLN B O 1
ATOM 3214 N N . VAL B 1 89 ? -8.836 0.184 0.482 1 97.12 89 VAL B N 1
ATOM 3215 C CA . VAL B 1 89 ? -10.117 -0.077 -0.166 1 97.12 89 VAL B CA 1
ATOM 3216 C C . VAL B 1 89 ? -11.195 0.817 0.442 1 97.12 89 VAL B C 1
ATOM 3218 O O . VAL B 1 89 ? -12.031 1.366 -0.276 1 97.12 89 VAL B O 1
ATOM 3221 N N . GLY B 1 90 ? -11.156 0.963 1.712 1 96.31 90 GLY B N 1
ATOM 3222 C CA . GLY B 1 90 ? -12.219 1.676 2.408 1 96.31 90 GLY B CA 1
ATOM 3223 C C . GLY B 1 90 ? -11.984 3.174 2.471 1 96.31 90 GLY B C 1
ATOM 3224 O O . GLY B 1 90 ? -12.906 3.936 2.793 1 96.31 90 GLY B O 1
ATOM 3225 N N . SER B 1 91 ? -10.836 3.631 2.117 1 93.75 91 SER B N 1
ATOM 3226 C CA . SER B 1 91 ? -10.438 5.008 2.391 1 93.75 91 SER B CA 1
ATOM 3227 C C . SER B 1 91 ? -11.016 5.965 1.356 1 93.75 91 SER B C 1
ATOM 3229 O O . SER B 1 91 ? -11.086 7.176 1.595 1 93.75 91 SER B O 1
ATOM 3231 N N . GLY B 1 92 ? -11.312 5.48 0.134 1 90.94 92 GLY B N 1
ATOM 3232 C CA . GLY B 1 92 ? -11.766 6.344 -0.945 1 90.94 92 GLY B CA 1
ATOM 3233 C C . GLY B 1 92 ? -10.633 6.926 -1.764 1 90.94 92 GLY B C 1
ATOM 3234 O O . GLY B 1 92 ? -10.859 7.77 -2.633 1 90.94 92 GLY B O 1
ATOM 3235 N N . ALA B 1 93 ? -9.461 6.441 -1.516 1 91.94 93 ALA B N 1
ATOM 3236 C CA . ALA B 1 93 ? -8.297 6.945 -2.236 1 91.94 93 ALA B CA 1
ATOM 3237 C C . ALA B 1 93 ? -8.281 6.441 -3.676 1 91.94 93 ALA B C 1
ATOM 3239 O O . ALA B 1 93 ? -7.578 6.996 -4.527 1 91.94 93 ALA B O 1
ATOM 3240 N N . ILE B 1 94 ? -9 5.367 -3.914 1 94.56 94 ILE B N 1
ATOM 3241 C CA . ILE B 1 94 ? -9.086 4.797 -5.254 1 94.56 94 ILE B CA 1
ATOM 3242 C C . ILE B 1 94 ? -10.484 5.035 -5.82 1 94.56 94 ILE B C 1
ATOM 3244 O O . ILE B 1 94 ? -11.484 4.746 -5.164 1 94.56 94 ILE B O 1
ATOM 3248 N N . ARG B 1 95 ? -10.586 5.648 -6.992 1 92.19 95 ARG B N 1
ATOM 3249 C CA . ARG B 1 95 ? -11.852 5.828 -7.703 1 92.19 95 ARG B CA 1
ATOM 3250 C C . ARG B 1 95 ? -11.898 4.949 -8.953 1 92.19 95 ARG B C 1
ATOM 3252 O O . ARG B 1 95 ? -10.922 4.852 -9.688 1 92.19 95 ARG B O 1
ATOM 3259 N N . VAL B 1 96 ? -12.977 4.273 -9.055 1 91.69 96 VAL B N 1
ATOM 3260 C CA . VAL B 1 96 ? -13.148 3.408 -10.219 1 91.69 96 VAL B CA 1
ATOM 3261 C C . VAL B 1 96 ? -14.055 4.09 -11.242 1 91.69 96 VAL B C 1
ATOM 3263 O O . VAL B 1 96 ? -15.219 4.371 -10.953 1 91.69 96 VAL B O 1
ATOM 3266 N N . GLU B 1 97 ? -13.469 4.465 -12.367 1 90.12 97 GLU B N 1
ATOM 3267 C CA . GLU B 1 97 ? -14.219 5.098 -13.453 1 90.12 97 GLU B CA 1
ATOM 3268 C C . GLU B 1 97 ? -14.102 4.297 -14.75 1 90.12 97 GLU B C 1
ATOM 3270 O O . GLU B 1 97 ? -13.008 4.176 -15.312 1 90.12 97 GLU B O 1
ATOM 3275 N N . GLU B 1 98 ? -15.188 3.832 -15.289 1 85.12 98 GLU B N 1
ATOM 3276 C CA . GLU B 1 98 ? -15.25 3.084 -16.547 1 85.12 98 GLU B CA 1
ATOM 3277 C C . GLU B 1 98 ? -14.234 1.943 -16.547 1 85.12 98 GLU B C 1
ATOM 3279 O O . GLU B 1 98 ? -13.453 1.808 -17.5 1 85.12 98 GLU B O 1
ATOM 3284 N N . GLY B 1 99 ? -14.047 1.309 -15.461 1 83.38 99 GLY B N 1
ATOM 3285 C CA . GLY B 1 99 ? -13.195 0.132 -15.391 1 83.38 99 GLY B CA 1
ATOM 3286 C C . GLY B 1 99 ? -11.742 0.461 -15.078 1 83.38 99 GLY B C 1
ATOM 3287 O O . GLY B 1 99 ? -10.93 -0.44 -14.883 1 83.38 99 GLY B O 1
ATOM 3288 N N . THR B 1 100 ? -11.453 1.722 -15.031 1 88.88 100 THR B N 1
ATOM 3289 C CA . THR B 1 100 ? -10.086 2.146 -14.719 1 88.88 100 THR B CA 1
ATOM 3290 C C . THR B 1 100 ? -9.969 2.531 -13.242 1 88.88 100 THR B C 1
ATOM 3292 O O . THR B 1 100 ? -10.867 3.166 -12.688 1 88.88 100 THR B O 1
ATOM 3295 N N . PHE B 1 101 ? -8.945 2.094 -12.633 1 94.06 101 PHE B N 1
ATOM 3296 C CA . PHE B 1 101 ? -8.688 2.387 -11.227 1 94.06 101 PHE B CA 1
ATOM 3297 C C . PHE B 1 101 ? -7.746 3.578 -11.094 1 94.06 101 PHE B C 1
ATOM 3299 O O . PHE B 1 101 ? -6.559 3.473 -11.398 1 94.06 101 PHE B O 1
ATOM 3306 N N . LEU B 1 102 ? -8.281 4.648 -10.641 1 94.19 102 LEU B N 1
ATOM 3307 C CA . LEU B 1 102 ? -7.543 5.902 -10.523 1 94.19 102 LEU B CA 1
ATOM 3308 C C . LEU B 1 102 ? -7.141 6.168 -9.078 1 94.19 102 LEU B C 1
ATOM 3310 O O . LEU B 1 102 ? -7.965 6.039 -8.164 1 94.19 102 LEU B O 1
ATOM 3314 N N . MET B 1 103 ? -5.867 6.461 -8.898 1 93.5 103 MET B N 1
ATOM 3315 C CA . MET B 1 103 ? -5.477 7.004 -7.598 1 93.5 103 MET B CA 1
ATOM 3316 C C . MET B 1 103 ? -5.914 8.461 -7.457 1 93.5 103 MET B C 1
ATOM 3318 O O . MET B 1 103 ? -5.25 9.359 -7.961 1 93.5 103 MET B O 1
ATOM 3322 N N . ALA B 1 104 ? -7.039 8.734 -6.707 1 85.06 104 ALA B N 1
ATOM 3323 C CA . ALA B 1 104 ? -7.73 10.023 -6.719 1 85.06 104 ALA B CA 1
ATOM 3324 C C . ALA B 1 104 ? -7.391 10.844 -5.477 1 85.06 104 ALA B C 1
ATOM 3326 O O . ALA B 1 104 ? -8.211 11.633 -5 1 85.06 104 ALA B O 1
ATOM 3327 N N . GLY B 1 105 ? -6.195 10.734 -4.957 1 82.25 105 GLY B N 1
ATOM 3328 C CA . GLY B 1 105 ? -5.828 11.531 -3.793 1 82.25 105 GLY B CA 1
ATOM 3329 C C . GLY B 1 105 ? -5.371 10.688 -2.615 1 82.25 105 GLY B C 1
ATOM 3330 O O . GLY B 1 105 ? -4.871 9.578 -2.797 1 82.25 105 GLY B O 1
ATOM 3331 N N . ILE B 1 106 ? -5.48 11.297 -1.453 1 83.88 106 ILE B N 1
ATOM 3332 C CA . ILE B 1 106 ? -4.93 10.641 -0.271 1 83.88 106 ILE B CA 1
ATOM 3333 C C . ILE B 1 106 ? -6.035 9.883 0.456 1 83.88 106 ILE B C 1
ATOM 3335 O O . ILE B 1 106 ? -5.781 9.211 1.46 1 83.88 106 ILE B O 1
ATOM 3339 N N . GLY B 1 107 ? -7.289 9.922 -0.052 1 83.81 107 GLY B N 1
ATOM 3340 C CA . GLY B 1 107 ? -8.414 9.344 0.659 1 83.81 107 GLY B CA 1
ATOM 3341 C C . GLY B 1 107 ? -8.812 10.133 1.891 1 83.81 107 GLY B C 1
ATOM 3342 O O . GLY B 1 107 ? -8.281 11.219 2.139 1 83.81 107 GLY B O 1
ATOM 3343 N N . ASP B 1 108 ? -9.82 9.656 2.584 1 85.31 108 ASP B N 1
ATOM 3344 C CA . ASP B 1 108 ? -10.273 10.258 3.832 1 85.31 108 ASP B CA 1
ATOM 3345 C C . ASP B 1 108 ? -9.562 9.633 5.031 1 85.31 108 ASP B C 1
ATOM 3347 O O . ASP B 1 108 ? -9.742 8.445 5.316 1 85.31 108 ASP B O 1
ATOM 3351 N N . VAL B 1 109 ? -8.797 10.477 5.711 1 85.38 109 VAL B N 1
ATOM 3352 C CA . VAL B 1 109 ? -7.926 9.984 6.773 1 85.38 109 VAL B CA 1
ATOM 3353 C C . VAL B 1 109 ? -8.766 9.414 7.91 1 85.38 109 VAL B C 1
ATOM 3355 O O . VAL B 1 109 ? -8.383 8.43 8.547 1 85.38 109 VAL B O 1
ATOM 3358 N N . ILE B 1 110 ? -9.891 9.992 8.188 1 87.69 110 ILE B N 1
ATOM 3359 C CA . ILE B 1 110 ? -10.773 9.5 9.242 1 87.69 110 ILE B CA 1
ATOM 3360 C C . ILE B 1 110 ? -11.297 8.109 8.867 1 87.69 110 ILE B C 1
ATOM 3362 O O . ILE B 1 110 ? -11.234 7.18 9.68 1 87.69 110 ILE B O 1
ATOM 3366 N N . THR B 1 111 ? -11.805 8.047 7.664 1 92.44 111 THR B N 1
ATOM 3367 C CA . THR B 1 111 ? -12.336 6.766 7.207 1 92.44 111 THR B CA 1
ATOM 3368 C C . THR B 1 111 ? -11.234 5.711 7.18 1 92.44 111 THR B C 1
ATOM 3370 O O . THR B 1 111 ? -11.469 4.551 7.512 1 92.44 111 THR B O 1
ATOM 3373 N N . ALA B 1 112 ? -10.031 6.137 6.742 1 94 112 ALA B N 1
ATOM 3374 C CA . ALA B 1 112 ? -8.898 5.211 6.734 1 94 112 ALA B CA 1
ATOM 3375 C C . ALA B 1 112 ? -8.586 4.711 8.141 1 94 112 ALA B C 1
ATOM 3377 O O . ALA B 1 112 ? -8.344 3.518 8.344 1 94 112 ALA B O 1
ATOM 3378 N N . GLY B 1 113 ? -8.578 5.617 9.117 1 93.31 113 GLY B N 1
ATOM 3379 C CA . GLY B 1 113 ? -8.336 5.234 10.5 1 93.31 113 GLY B CA 1
ATOM 3380 C C . GLY B 1 113 ? -9.375 4.285 11.055 1 93.31 113 GLY B C 1
ATOM 3381 O O . GLY B 1 113 ? -9.039 3.289 11.695 1 93.31 113 GLY B O 1
ATOM 3382 N N . VAL B 1 114 ? -10.586 4.598 10.797 1 94.75 114 VAL B N 1
ATOM 3383 C CA . VAL B 1 114 ? -11.688 3.762 11.266 1 94.75 114 VAL B CA 1
ATOM 3384 C C . VAL B 1 114 ? -11.625 2.393 10.594 1 94.75 114 VAL B C 1
ATOM 3386 O O . VAL B 1 114 ? -11.836 1.365 11.242 1 94.75 114 VAL B O 1
ATOM 3389 N N . THR B 1 115 ? -11.398 2.354 9.32 1 97.56 115 THR B N 1
ATOM 3390 C CA . THR B 1 115 ? -11.297 1.093 8.594 1 97.56 115 THR B CA 1
ATOM 3391 C C . THR B 1 115 ? -10.133 0.259 9.117 1 97.56 115 THR B C 1
ATOM 3393 O O . THR B 1 115 ? -10.258 -0.956 9.289 1 97.56 115 THR B O 1
ATOM 3396 N N . ALA B 1 116 ? -8.977 0.93 9.328 1 97.94 116 ALA B N 1
ATOM 3397 C CA . ALA B 1 116 ? -7.824 0.227 9.883 1 97.94 116 ALA B CA 1
ATOM 3398 C C . ALA B 1 116 ? -8.156 -0.372 11.25 1 97.94 116 ALA B C 1
ATOM 3400 O O . ALA B 1 116 ? -7.754 -1.499 11.547 1 97.94 116 ALA B O 1
ATOM 3401 N N . ALA B 1 117 ? -8.844 0.388 12.078 1 97.31 117 ALA B N 1
ATOM 3402 C CA . ALA B 1 117 ? -9.258 -0.09 13.391 1 97.31 117 ALA B CA 1
ATOM 3403 C C . ALA B 1 117 ? -10.18 -1.3 13.273 1 97.31 117 ALA B C 1
ATOM 3405 O O . ALA B 1 117 ? -9.992 -2.299 13.977 1 97.31 117 ALA B O 1
ATOM 3406 N N . LEU B 1 118 ? -11.141 -1.173 12.445 1 97.94 118 LEU B N 1
ATOM 3407 C CA . LEU B 1 118 ? -12.094 -2.264 12.25 1 97.94 118 LEU B CA 1
ATOM 3408 C C . LEU B 1 118 ? -11.391 -3.504 11.703 1 97.94 118 LEU B C 1
ATOM 3410 O O . LEU B 1 118 ? -11.656 -4.621 12.148 1 97.94 118 LEU B O 1
ATOM 3414 N N . ALA B 1 119 ? -10.57 -3.32 10.68 1 98.56 119 ALA B N 1
ATOM 3415 C CA . ALA B 1 119 ? -9.82 -4.434 10.102 1 98.56 119 ALA B CA 1
ATOM 3416 C C . ALA B 1 119 ? -8.961 -5.121 11.156 1 98.56 119 ALA B C 1
ATOM 3418 O O . ALA B 1 119 ? -8.883 -6.352 11.203 1 98.56 119 ALA B O 1
ATOM 3419 N N . THR B 1 120 ? -8.297 -4.309 11.969 1 98.06 120 THR B N 1
ATOM 3420 C CA . THR B 1 120 ? -7.469 -4.859 13.031 1 98.06 120 THR B CA 1
ATOM 3421 C C . THR B 1 120 ? -8.312 -5.664 14.016 1 98.06 120 THR B C 1
ATOM 3423 O O . THR B 1 120 ? -7.926 -6.758 14.422 1 98.06 120 THR B O 1
ATOM 3426 N N . PHE B 1 121 ? -9.406 -5.125 14.398 1 97.19 121 PHE B N 1
ATOM 3427 C CA . PHE B 1 121 ? -10.32 -5.812 15.297 1 97.19 121 PHE B CA 1
ATOM 3428 C C . PHE B 1 121 ? -10.766 -7.145 14.703 1 97.19 121 PHE B C 1
ATOM 3430 O O . PHE B 1 121 ? -10.766 -8.164 15.398 1 97.19 121 PHE B O 1
ATOM 3437 N N . LEU B 1 122 ? -11.133 -7.141 13.445 1 97.38 122 LEU B N 1
ATOM 3438 C CA . LEU B 1 122 ? -11.578 -8.359 12.773 1 97.38 122 LEU B CA 1
ATOM 3439 C C . LEU B 1 122 ? -10.461 -9.391 12.719 1 97.38 122 LEU B C 1
ATOM 3441 O O . LEU B 1 122 ? -10.695 -10.578 12.93 1 97.38 122 LEU B O 1
ATOM 3445 N N . VAL B 1 123 ? -9.297 -8.93 12.352 1 96.81 123 VAL B N 1
ATOM 3446 C CA . VAL B 1 123 ? -8.141 -9.82 12.273 1 96.81 123 VAL B CA 1
ATOM 3447 C C . VAL B 1 123 ? -7.883 -10.453 13.641 1 96.81 123 VAL B C 1
ATOM 3449 O O . VAL B 1 123 ? -7.609 -11.656 13.734 1 96.81 123 VAL B O 1
ATOM 3452 N N . MET B 1 124 ? -7.949 -9.688 14.695 1 95.31 124 MET B N 1
ATOM 3453 C CA . MET B 1 124 ? -7.703 -10.18 16.047 1 95.31 124 MET B CA 1
ATOM 3454 C C . MET B 1 124 ? -8.75 -11.219 16.453 1 95.31 124 MET B C 1
ATOM 3456 O O . MET B 1 124 ? -8.445 -12.156 17.188 1 95.31 124 MET B O 1
ATOM 3460 N N . GLN B 1 125 ? -9.938 -11.125 15.961 1 95.12 125 GLN B N 1
ATOM 3461 C CA . GLN B 1 125 ? -11.023 -12.031 16.297 1 95.12 125 GLN B CA 1
ATOM 3462 C C . GLN B 1 125 ? -10.984 -13.289 15.43 1 95.12 125 GLN B C 1
ATOM 3464 O O . GLN B 1 125 ? -11.289 -14.383 15.898 1 95.12 125 GLN B O 1
ATOM 3469 N N . LEU B 1 126 ? -10.609 -13.133 14.164 1 95.06 126 LEU B N 1
ATOM 3470 C CA . LEU B 1 126 ? -10.773 -14.211 13.195 1 95.06 126 LEU B CA 1
ATOM 3471 C C . LEU B 1 126 ? -9.508 -15.062 13.102 1 95.06 126 LEU B C 1
ATOM 3473 O O . LEU B 1 126 ? -9.586 -16.266 12.859 1 95.06 126 LEU B O 1
ATOM 3477 N N . SER B 1 127 ? -8.391 -14.414 13.195 1 91.5 127 SER B N 1
ATOM 3478 C CA . SER B 1 127 ? -7.117 -15.078 12.938 1 91.5 127 SER B CA 1
ATOM 3479 C C . SER B 1 127 ? -6.965 -16.328 13.797 1 91.5 127 SER B C 1
ATOM 3481 O O . SER B 1 127 ? -6.629 -17.406 13.289 1 91.5 127 SER B O 1
ATOM 3483 N N . PRO B 1 128 ? -7.23 -16.234 15.164 1 90.25 128 PRO B N 1
ATOM 3484 C CA . PRO B 1 128 ? -7.074 -17.438 16 1 90.25 128 PRO B CA 1
ATOM 3485 C C . PRO B 1 128 ? -8.086 -18.531 15.664 1 90.25 128 PRO B C 1
ATOM 3487 O O . PRO B 1 128 ? -7.832 -19.703 15.922 1 90.25 128 PRO B O 1
ATOM 3490 N N . ARG B 1 129 ? -9.164 -18.234 15.07 1 91.5 129 ARG B N 1
ATOM 3491 C CA . ARG B 1 129 ? -10.242 -19.172 14.789 1 91.5 129 ARG B CA 1
ATOM 3492 C C . ARG B 1 129 ? -10.008 -19.891 13.461 1 91.5 129 ARG B C 1
ATOM 3494 O O . ARG B 1 129 ? -10.477 -21.016 13.266 1 91.5 129 ARG B O 1
ATOM 3501 N N . LEU B 1 130 ? -9.32 -19.281 12.531 1 89.31 130 LEU B N 1
ATOM 3502 C CA . LEU B 1 130 ? -9.172 -19.828 11.18 1 89.31 130 LEU B CA 1
ATOM 3503 C C . LEU B 1 130 ? -8.039 -20.844 11.117 1 89.31 130 LEU B C 1
ATOM 3505 O O . LEU B 1 130 ? -8.062 -21.75 10.289 1 89.31 130 LEU B O 1
ATOM 3509 N N . LYS B 1 131 ? -7.051 -20.703 11.953 1 83.75 131 LYS B N 1
ATOM 3510 C CA . LYS B 1 131 ? -5.941 -21.641 12.055 1 83.75 131 LYS B CA 1
ATOM 3511 C C . LYS B 1 131 ? -5.262 -21.844 10.703 1 83.75 131 LYS B C 1
ATOM 3513 O O . LYS B 1 131 ? -4.797 -20.875 10.086 1 83.75 131 LYS B O 1
ATOM 3518 N N . THR B 1 132 ? -5.473 -23.062 10.102 1 79.81 132 THR B N 1
ATOM 3519 C CA . THR B 1 132 ? -4.754 -23.422 8.875 1 79.81 132 THR B CA 1
ATOM 3520 C C . THR B 1 132 ? -5.371 -22.734 7.668 1 79.81 132 THR B C 1
ATOM 3522 O O . THR B 1 132 ? -4.75 -22.672 6.602 1 79.81 132 THR B O 1
ATOM 3525 N N . TYR B 1 133 ? -6.465 -22.141 7.82 1 85.75 133 TYR B N 1
ATOM 3526 C CA . TYR B 1 133 ? -7.145 -21.516 6.699 1 85.75 133 TYR B CA 1
ATOM 3527 C C . TYR B 1 133 ? -6.941 -20 6.723 1 85.75 133 TYR B C 1
ATOM 3529 O O . TYR B 1 133 ? -7.5 -19.281 5.898 1 85.75 133 TYR B O 1
ATOM 3537 N N . THR B 1 134 ? -6.148 -19.547 7.602 1 87 134 THR B N 1
ATOM 3538 C CA . THR B 1 134 ? -5.918 -18.125 7.797 1 87 134 THR B CA 1
ATOM 3539 C C . THR B 1 134 ? -5.434 -17.469 6.508 1 87 134 THR B C 1
ATOM 3541 O O . THR B 1 134 ? -5.93 -16.406 6.117 1 87 134 THR B O 1
ATOM 3544 N N . VAL B 1 135 ? -4.59 -18.125 5.812 1 84.19 135 VAL B N 1
ATOM 3545 C CA . VAL B 1 135 ? -3.965 -17.547 4.629 1 84.19 135 VAL B CA 1
ATOM 3546 C C . VAL B 1 135 ? -5 -17.391 3.518 1 84.19 135 VAL B C 1
ATOM 3548 O O . VAL B 1 135 ? -4.938 -16.453 2.719 1 84.19 135 VAL B O 1
ATOM 3551 N N . LEU B 1 136 ? -5.977 -18.234 3.533 1 85 136 LEU B N 1
ATOM 3552 C CA . LEU B 1 136 ? -6.961 -18.266 2.455 1 85 136 LEU B CA 1
ATOM 3553 C C . LEU B 1 136 ? -8.141 -17.359 2.77 1 85 136 LEU B C 1
ATOM 3555 O O . LEU B 1 136 ? -8.617 -16.625 1.896 1 85 136 LEU B O 1
ATOM 3559 N N . VAL B 1 137 ? -8.57 -17.359 3.967 1 90.5 137 VAL B N 1
ATOM 3560 C CA . VAL B 1 137 ? -9.875 -16.797 4.285 1 90.5 137 VAL B CA 1
ATOM 3561 C C . VAL B 1 137 ? -9.695 -15.383 4.848 1 90.5 137 VAL B C 1
ATOM 3563 O O . VAL B 1 137 ? -10.516 -14.5 4.594 1 90.5 137 VAL B O 1
ATOM 3566 N N . LEU B 1 138 ? -8.648 -15.195 5.535 1 93.88 138 LEU B N 1
ATOM 3567 C CA . LEU B 1 138 ? -8.492 -13.953 6.293 1 93.88 138 LEU B CA 1
ATOM 3568 C C . LEU B 1 138 ? -8.422 -12.75 5.363 1 93.88 138 LEU B C 1
ATOM 3570 O O . LEU B 1 138 ? -9.188 -11.797 5.516 1 93.88 138 LEU B O 1
ATOM 3574 N N . PRO B 1 139 ? -7.52 -12.758 4.336 1 94.69 139 PRO B N 1
ATOM 3575 C CA . PRO B 1 139 ? -7.445 -11.578 3.477 1 94.69 139 PRO B CA 1
ATOM 3576 C C . PRO B 1 139 ? -8.75 -11.297 2.742 1 94.69 139 PRO B C 1
ATOM 3578 O O . PRO B 1 139 ? -9.188 -10.141 2.668 1 94.69 139 PRO B O 1
ATOM 3581 N N . MET B 1 140 ? -9.359 -12.305 2.291 1 94.06 140 MET B N 1
ATOM 3582 C CA . MET B 1 140 ? -10.594 -12.141 1.533 1 94.06 140 MET B CA 1
ATOM 3583 C C . MET B 1 140 ? -11.695 -11.539 2.406 1 94.06 140 MET B C 1
ATOM 3585 O O . MET B 1 140 ? -12.375 -10.594 1.996 1 94.06 140 MET B O 1
ATOM 3589 N N . THR B 1 141 ? -11.828 -12.047 3.578 1 95.81 141 THR B N 1
ATOM 3590 C CA . THR B 1 141 ? -12.906 -11.633 4.473 1 95.81 141 THR B CA 1
ATOM 3591 C C . THR B 1 141 ? -12.656 -10.219 4.992 1 95.81 141 THR B C 1
ATOM 3593 O O . THR B 1 141 ? -13.555 -9.375 4.957 1 95.81 141 THR B O 1
ATOM 3596 N N . VAL B 1 142 ? -11.461 -9.938 5.414 1 97.75 142 VAL B N 1
ATOM 3597 C CA . VAL B 1 142 ? -11.148 -8.656 6.043 1 97.75 142 VAL B CA 1
ATOM 3598 C C . VAL B 1 142 ? -11.188 -7.543 4.992 1 97.75 142 VAL B C 1
ATOM 3600 O O . VAL B 1 142 ? -11.703 -6.453 5.254 1 97.75 142 VAL B O 1
ATOM 3603 N N . ILE B 1 143 ? -10.648 -7.77 3.807 1 97.75 143 ILE B N 1
ATOM 3604 C CA . ILE B 1 143 ? -10.609 -6.77 2.746 1 97.75 143 ILE B CA 1
ATOM 3605 C C . ILE B 1 143 ? -12.031 -6.402 2.332 1 97.75 143 ILE B C 1
ATOM 3607 O O . ILE B 1 143 ? -12.367 -5.223 2.201 1 97.75 143 ILE B O 1
ATOM 3611 N N . VAL B 1 144 ? -12.875 -7.414 2.24 1 96.75 144 VAL B N 1
ATOM 3612 C CA . VAL B 1 144 ? -14.227 -7.176 1.744 1 96.75 144 VAL B CA 1
ATOM 3613 C C . VAL B 1 144 ? -15.094 -6.594 2.861 1 96.75 144 VAL B C 1
ATOM 3615 O O . VAL B 1 144 ? -15.82 -5.625 2.648 1 96.75 144 VAL B O 1
ATOM 3618 N N . VAL B 1 145 ? -15.016 -7.129 4.043 1 97.44 145 VAL B N 1
ATOM 3619 C CA . VAL B 1 145 ? -15.906 -6.719 5.121 1 97.44 145 VAL B CA 1
ATOM 3620 C C . VAL B 1 145 ? -15.453 -5.375 5.688 1 97.44 145 VAL B C 1
ATOM 3622 O O . VAL B 1 145 ? -16.203 -4.402 5.688 1 97.44 145 VAL B O 1
ATOM 3625 N N . ALA B 1 146 ? -14.227 -5.316 6.168 1 98 146 ALA B N 1
ATOM 3626 C CA . ALA B 1 146 ? -13.734 -4.062 6.73 1 98 146 ALA B CA 1
ATOM 3627 C C . ALA B 1 146 ? -13.641 -2.979 5.66 1 98 146 ALA B C 1
ATOM 3629 O O . ALA B 1 146 ? -13.984 -1.821 5.906 1 98 146 ALA B O 1
ATOM 3630 N N . GLY B 1 147 ? -13.086 -3.342 4.48 1 97.44 147 GLY B N 1
ATOM 3631 C CA . GLY B 1 147 ? -13.055 -2.393 3.379 1 97.44 147 GLY B CA 1
ATOM 3632 C C . GLY B 1 147 ? -14.43 -1.908 2.971 1 97.44 147 GLY B C 1
ATOM 3633 O O . GLY B 1 147 ? -14.617 -0.726 2.676 1 97.44 147 GLY B O 1
ATOM 3634 N N . GLY B 1 148 ? -15.328 -2.842 2.953 1 96.75 148 GLY B N 1
ATOM 3635 C CA . GLY B 1 148 ? -16.688 -2.486 2.604 1 96.75 148 GLY B CA 1
ATOM 3636 C C . GLY B 1 148 ? -17.344 -1.562 3.613 1 96.75 148 GLY B C 1
ATOM 3637 O O . GLY B 1 148 ? -18.016 -0.594 3.238 1 96.75 148 GLY B O 1
ATOM 3638 N N . ILE B 1 149 ? -17.203 -1.851 4.879 1 97.19 149 ILE B N 1
ATOM 3639 C CA . ILE B 1 149 ? -17.75 -0.992 5.926 1 97.19 149 ILE B CA 1
ATOM 3640 C C . ILE B 1 149 ? -17.109 0.39 5.844 1 97.19 149 ILE B C 1
ATOM 3642 O O . ILE B 1 149 ? -17.781 1.408 5.996 1 97.19 149 ILE B O 1
ATOM 3646 N N . GLY B 1 150 ? -15.812 0.394 5.633 1 95.94 150 GLY B N 1
ATOM 3647 C CA . GLY B 1 150 ? -15.141 1.67 5.445 1 95.94 150 GLY B CA 1
ATOM 3648 C C . GLY B 1 150 ? -15.695 2.473 4.285 1 95.94 150 GLY B C 1
ATOM 3649 O O . GLY B 1 150 ? -15.953 3.67 4.422 1 95.94 150 GLY B O 1
ATOM 3650 N N . ALA B 1 151 ? -15.852 1.759 3.186 1 94.25 151 ALA B N 1
ATOM 3651 C CA . ALA B 1 151 ? -16.391 2.416 1.999 1 94.25 151 ALA B CA 1
ATOM 3652 C C . ALA B 1 151 ? -17.797 2.963 2.268 1 94.25 151 ALA B C 1
ATOM 3654 O O . ALA B 1 151 ? -18.156 4.031 1.768 1 94.25 151 ALA B O 1
ATOM 3655 N N . PHE B 1 152 ? -18.531 2.242 2.996 1 94.56 152 PHE B N 1
ATOM 3656 C CA . PHE B 1 152 ? -19.875 2.68 3.361 1 94.56 152 PHE B CA 1
ATOM 3657 C C . PHE B 1 152 ? -19.812 3.895 4.277 1 94.56 152 PHE B C 1
ATOM 3659 O O . PHE B 1 152 ? -20.578 4.844 4.105 1 94.56 152 PHE B O 1
ATOM 3666 N N . LEU B 1 153 ? -18.922 3.881 5.254 1 93.69 153 LEU B N 1
ATOM 3667 C CA . LEU B 1 153 ? -18.797 4.961 6.223 1 93.69 153 LEU B CA 1
ATOM 3668 C C . LEU B 1 153 ? -18.281 6.23 5.559 1 93.69 153 LEU B C 1
ATOM 3670 O O . LEU B 1 153 ? -18.516 7.336 6.051 1 93.69 153 LEU B O 1
ATOM 3674 N N . LEU B 1 154 ? -17.531 6.035 4.516 1 90.75 154 LEU B N 1
ATOM 3675 C CA . LEU B 1 154 ? -16.953 7.16 3.795 1 90.75 154 LEU B CA 1
ATOM 3676 C C . LEU B 1 154 ? -18.031 8.164 3.383 1 90.75 154 LEU B C 1
ATOM 3678 O O . LEU B 1 154 ? -17.797 9.375 3.436 1 90.75 154 LEU B O 1
ATOM 3682 N N . THR B 1 155 ? -19.234 7.723 2.977 1 87.56 155 THR B N 1
ATOM 3683 C CA . THR B 1 155 ? -20.312 8.586 2.523 1 87.56 155 THR B CA 1
ATOM 3684 C C . THR B 1 155 ? -20.797 9.492 3.652 1 87.56 155 THR B C 1
ATOM 3686 O O . THR B 1 155 ? -21.172 10.641 3.412 1 87.56 155 THR B O 1
ATOM 3689 N N . TYR B 1 156 ? -20.672 9.023 4.828 1 87 156 TYR B N 1
ATOM 3690 C CA . TYR B 1 156 ? -21.109 9.797 5.98 1 87 156 TYR B CA 1
ATOM 3691 C C . TYR B 1 156 ? -20 10.688 6.508 1 87 156 TYR B C 1
ATOM 3693 O O . TYR B 1 156 ? -20.234 11.844 6.867 1 87 156 TYR B O 1
ATOM 3701 N N . ILE B 1 157 ? -18.859 10.133 6.527 1 85.19 157 ILE B N 1
ATOM 3702 C CA . ILE B 1 157 ? -17.719 10.867 7.086 1 85.19 157 ILE B CA 1
ATOM 3703 C C . ILE B 1 157 ? -17.375 12.047 6.18 1 85.19 157 ILE B C 1
ATOM 3705 O O . ILE B 1 157 ? -16.984 13.109 6.66 1 85.19 157 ILE B O 1
ATOM 3709 N N . SER B 1 158 ? -17.484 11.797 4.883 1 79.69 158 SER B N 1
ATOM 3710 C CA . SER B 1 158 ? -17.219 12.883 3.945 1 79.69 158 SER B CA 1
ATOM 3711 C C . SER B 1 158 ? -18.172 14.055 4.164 1 79.69 158 SER B C 1
ATOM 3713 O O . SER B 1 158 ? -17.812 15.203 3.924 1 79.69 158 SER B O 1
ATOM 3715 N N . GLN B 1 159 ? -19.328 13.766 4.641 1 82.75 159 GLN B N 1
ATOM 3716 C CA . GLN B 1 159 ? -20.312 14.812 4.938 1 82.75 159 GLN B CA 1
ATOM 3717 C C . GLN B 1 159 ? -19.844 15.68 6.105 1 82.75 159 GLN B C 1
ATOM 3719 O O . GLN B 1 159 ? -20.156 16.875 6.156 1 82.75 159 GLN B O 1
ATOM 3724 N N . ILE B 1 160 ? -19.141 15.055 6.98 1 82.06 160 ILE B N 1
ATOM 3725 C CA . ILE B 1 160 ? -18.609 15.812 8.102 1 82.06 160 ILE B CA 1
ATOM 3726 C C . ILE B 1 160 ? -17.641 16.891 7.598 1 82.06 160 ILE B C 1
ATOM 3728 O O . ILE B 1 160 ? -17.688 18.031 8.047 1 82.06 160 ILE B O 1
ATOM 3732 N N . THR B 1 161 ? -16.859 16.531 6.652 1 77.88 161 THR B N 1
ATOM 3733 C CA . THR B 1 161 ? -15.914 17.469 6.07 1 77.88 161 THR B CA 1
ATOM 3734 C C . THR B 1 161 ? -16.641 18.625 5.367 1 77.88 161 THR B C 1
ATOM 3736 O O . THR B 1 161 ? -16.219 19.781 5.469 1 77.88 161 THR B O 1
ATOM 3739 N N . THR B 1 162 ? -17.656 18.219 4.738 1 78.75 162 THR B N 1
ATOM 3740 C CA . THR B 1 162 ? -18.453 19.234 4.047 1 78.75 162 THR B CA 1
ATOM 3741 C C . THR B 1 162 ? -19.094 20.188 5.047 1 78.75 162 THR B C 1
ATOM 3743 O O . THR B 1 162 ? -19.141 21.406 4.809 1 78.75 162 THR B O 1
ATOM 3746 N N . TYR B 1 163 ? -19.547 19.672 6.094 1 87.06 163 TYR B N 1
ATOM 3747 C CA . TYR B 1 163 ? -20.172 20.5 7.121 1 87.06 163 TYR B CA 1
ATOM 3748 C C . TYR B 1 163 ? -19.172 21.453 7.738 1 87.06 163 TYR B C 1
ATOM 3750 O O . TYR B 1 163 ? -19.484 22.625 7.973 1 87.06 163 TYR B O 1
ATOM 3758 N N . VAL B 1 164 ? -18.031 20.969 7.988 1 88.94 164 VAL B N 1
ATOM 3759 C CA . VAL B 1 164 ? -16.969 21.828 8.523 1 88.94 164 VAL B CA 1
ATOM 3760 C C . VAL B 1 164 ? -16.656 22.938 7.527 1 88.94 164 VAL B C 1
ATOM 3762 O O . VAL B 1 164 ? -16.469 24.094 7.914 1 88.94 164 VAL B O 1
ATOM 3765 N N . GLY B 1 165 ? -16.625 22.547 6.301 1 86.75 165 GLY B N 1
ATOM 3766 C CA . GLY B 1 165 ? -16.406 23.531 5.258 1 86.75 165 GLY B CA 1
ATOM 3767 C C . GLY B 1 165 ? -17.438 24.625 5.238 1 86.75 165 GLY B C 1
ATOM 3768 O O . GLY B 1 165 ? -17.109 25.797 5.051 1 86.75 165 GLY B O 1
ATOM 3769 N N . THR B 1 166 ? -18.656 24.266 5.457 1 88.56 166 THR B N 1
ATOM 3770 C CA . THR B 1 166 ? -19.734 25.25 5.457 1 88.56 166 THR B CA 1
ATOM 3771 C C . THR B 1 166 ? -19.594 26.219 6.629 1 88.56 166 THR B C 1
ATOM 3773 O O . THR B 1 166 ? -19.875 27.406 6.496 1 88.56 166 THR B O 1
ATOM 3776 N N . ILE B 1 167 ? -19.156 25.719 7.723 1 92.06 167 ILE B N 1
ATOM 3777 C CA . ILE B 1 167 ? -18.953 26.562 8.891 1 92.06 167 ILE B CA 1
ATOM 3778 C C . ILE B 1 167 ? -17.844 27.578 8.594 1 92.06 167 ILE B C 1
ATOM 3780 O O . ILE B 1 167 ? -17.969 28.75 8.93 1 92.06 167 ILE B O 1
ATOM 3784 N N . ILE B 1 168 ? -16.828 27.109 7.992 1 92.69 168 ILE B N 1
ATOM 3785 C CA . ILE B 1 168 ? -15.711 28 7.645 1 92.69 168 ILE B CA 1
ATOM 3786 C C . ILE B 1 168 ? -16.203 29.078 6.672 1 92.69 168 ILE B C 1
ATOM 3788 O O . ILE B 1 168 ? -15.805 30.234 6.781 1 92.69 168 ILE B O 1
ATOM 3792 N N . MET B 1 169 ? -17.047 28.688 5.762 1 91.25 169 MET B N 1
ATOM 3793 C CA . MET B 1 169 ? -17.562 29.609 4.754 1 91.25 169 MET B CA 1
ATOM 3794 C C . MET B 1 169 ? -18.328 30.766 5.41 1 91.25 169 MET B C 1
ATOM 3796 O O . MET B 1 169 ? -18.297 31.891 4.926 1 91.25 169 MET B O 1
ATOM 3800 N N . THR B 1 170 ? -19.016 30.453 6.445 1 92.62 170 THR B N 1
ATOM 3801 C CA . THR B 1 170 ? -19.766 31.5 7.141 1 92.62 170 THR B CA 1
ATOM 3802 C C . THR B 1 170 ? -18.812 32.531 7.77 1 92.62 170 THR B C 1
ATOM 3804 O O . THR B 1 170 ? -19.172 33.688 7.91 1 92.62 170 THR B O 1
ATOM 3807 N N . MET B 1 171 ? -17.656 32.125 8.109 1 93.81 171 MET B N 1
ATOM 3808 C CA . MET B 1 171 ? -16.688 33.031 8.727 1 93.81 171 MET B CA 1
ATOM 3809 C C . MET B 1 171 ? -16.125 34 7.711 1 93.81 171 MET B C 1
ATOM 3811 O O . MET B 1 171 ? -15.672 35.094 8.078 1 93.81 171 MET B O 1
ATOM 3815 N N . THR B 1 172 ? -16.141 33.625 6.484 1 92.75 172 THR B N 1
ATOM 3816 C CA . THR B 1 172 ? -15.578 34.438 5.43 1 92.75 172 THR B CA 1
ATOM 3817 C C . THR B 1 172 ? -16.422 35.719 5.242 1 92.75 172 THR B C 1
ATOM 3819 O O . THR B 1 172 ? -15.961 36.688 4.621 1 92.75 172 THR B O 1
ATOM 3822 N N . GLU B 1 173 ? -17.625 35.688 5.773 1 92.88 173 GLU B N 1
ATOM 3823 C CA . GLU B 1 173 ? -18.531 36.812 5.633 1 92.88 173 GLU B CA 1
ATOM 3824 C C . GLU B 1 173 ? -18.234 37.906 6.664 1 92.88 173 GLU B C 1
ATOM 3826 O O . GLU B 1 173 ? -18.703 39.031 6.543 1 92.88 173 GLU B O 1
ATOM 3831 N N . LEU B 1 174 ? -17.375 37.688 7.539 1 94.69 174 LEU B N 1
ATOM 3832 C CA . LEU B 1 174 ? -17.047 38.625 8.609 1 94.69 174 LEU B CA 1
ATOM 3833 C C . LEU B 1 174 ? -16.016 39.625 8.141 1 94.69 174 LEU B C 1
ATOM 3835 O O . LEU B 1 174 ? -15.5 39.531 7.023 1 94.69 174 LEU B O 1
ATOM 3839 N N . GLN B 1 175 ? -15.805 40.594 9.086 1 95.25 175 GLN B N 1
ATOM 3840 C CA . GLN B 1 175 ? -14.75 41.562 8.805 1 95.25 175 GLN B CA 1
ATOM 3841 C C . GLN B 1 175 ? -13.383 40.875 8.758 1 95.25 175 GLN B C 1
ATOM 3843 O O . GLN B 1 175 ? -13.117 39.938 9.508 1 95.25 175 GLN B O 1
ATOM 3848 N N . PRO B 1 176 ? -12.516 41.406 7.934 1 94.94 176 PRO B N 1
ATOM 3849 C CA . PRO B 1 176 ? -11.258 40.719 7.609 1 94.94 176 PRO B CA 1
ATOM 3850 C C . PRO B 1 176 ? -10.453 40.344 8.852 1 94.94 176 PRO B C 1
ATOM 3852 O O . PRO B 1 176 ? -9.859 39.281 8.914 1 94.94 176 PRO B O 1
ATOM 3855 N N . ILE B 1 177 ? -10.383 41.156 9.805 1 97.25 177 ILE B N 1
ATOM 3856 C CA . ILE B 1 177 ? -9.57 40.875 10.992 1 97.25 177 ILE B CA 1
ATOM 3857 C C . ILE B 1 177 ? -10.18 39.719 11.781 1 97.25 177 ILE B C 1
ATOM 3859 O O . ILE B 1 177 ? -9.484 38.781 12.141 1 97.25 177 ILE B O 1
ATOM 3863 N N . VAL B 1 178 ? -11.492 39.812 12.07 1 97.5 178 VAL B N 1
ATOM 3864 C CA . VAL B 1 178 ? -12.188 38.781 12.82 1 97.5 178 VAL B CA 1
ATOM 3865 C C . VAL B 1 178 ? -12.242 37.469 11.992 1 97.5 178 VAL B C 1
ATOM 3867 O O . VAL B 1 178 ? -12.07 36.375 12.531 1 97.5 178 VAL B O 1
ATOM 3870 N N . MET B 1 179 ? -12.484 37.688 10.719 1 96.75 179 MET B N 1
ATOM 3871 C CA . MET B 1 179 ? -12.469 36.562 9.805 1 96.75 179 MET B CA 1
ATOM 3872 C C . MET B 1 179 ? -11.133 35.844 9.859 1 96.75 179 MET B C 1
ATOM 3874 O O . MET B 1 179 ? -11.102 34.594 10.008 1 96.75 179 MET B O 1
ATOM 3878 N N . GLY B 1 180 ? -10.094 36.594 9.773 1 97.62 180 GLY B N 1
ATOM 3879 C CA . GLY B 1 180 ? -8.766 36 9.797 1 97.62 180 GLY B CA 1
ATOM 3880 C C . GLY B 1 180 ? -8.453 35.281 11.086 1 97.62 180 GLY B C 1
ATOM 3881 O O . GLY B 1 180 ? -7.883 34.188 11.062 1 97.62 180 GLY B O 1
ATOM 3882 N N . MET B 1 181 ? -8.859 35.875 12.164 1 98.12 181 MET B N 1
ATOM 3883 C CA . MET B 1 181 ? -8.625 35.281 13.477 1 98.12 181 MET B CA 1
ATOM 3884 C C . MET B 1 181 ? -9.312 33.938 13.586 1 98.12 181 MET B C 1
ATOM 3886 O O . MET B 1 181 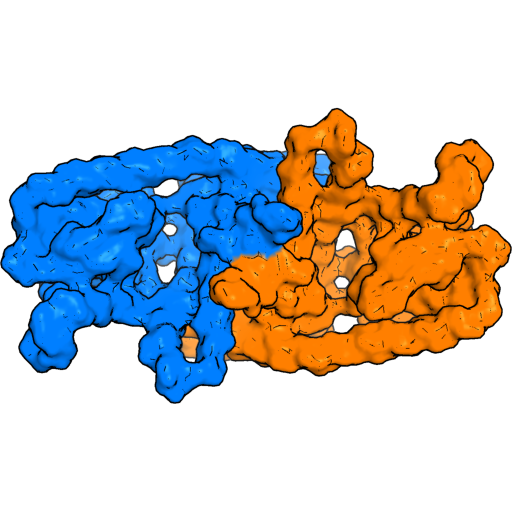? -8.688 32.938 13.938 1 98.12 181 MET B O 1
ATOM 3890 N N . LEU B 1 182 ? -10.523 33.875 13.234 1 97.94 182 LEU B N 1
ATOM 3891 C CA . LEU B 1 182 ? -11.344 32.688 13.422 1 97.94 182 LEU B CA 1
ATOM 3892 C C . LEU B 1 182 ? -10.938 31.578 12.445 1 97.94 182 LEU B C 1
ATOM 3894 O O . LEU B 1 182 ? -10.852 30.406 12.82 1 97.94 182 LEU B O 1
ATOM 3898 N N . ILE B 1 183 ? -10.688 31.969 11.227 1 97.44 183 ILE B N 1
ATOM 3899 C CA . ILE B 1 183 ? -10.328 30.984 10.211 1 97.44 183 ILE B CA 1
ATOM 3900 C C . ILE B 1 183 ? -8.953 30.406 10.531 1 97.44 183 ILE B C 1
ATOM 3902 O O . ILE B 1 183 ? -8.742 29.188 10.398 1 97.44 183 ILE B O 1
ATOM 3906 N N . ALA B 1 184 ? -8.062 31.25 10.953 1 98.19 184 ALA B N 1
ATOM 3907 C CA . ALA B 1 184 ? -6.738 30.766 11.328 1 98.19 184 ALA B CA 1
ATOM 3908 C C . ALA B 1 184 ? -6.824 29.797 12.5 1 98.19 184 ALA B C 1
ATOM 3910 O O . ALA B 1 184 ? -6.152 28.766 12.508 1 98.19 184 ALA B O 1
ATOM 3911 N N . MET B 1 185 ? -7.617 30.125 13.469 1 98.06 185 MET B N 1
ATOM 3912 C CA . MET B 1 185 ? -7.805 29.234 14.609 1 98.06 185 MET B CA 1
ATOM 3913 C C . MET B 1 185 ? -8.43 27.922 14.18 1 98.06 185 MET B C 1
ATOM 3915 O O . MET B 1 185 ? -7.984 26.844 14.594 1 98.06 185 MET B O 1
ATOM 3919 N N . ALA B 1 186 ? -9.383 28.016 13.375 1 97.19 186 ALA B N 1
ATOM 3920 C CA . ALA B 1 186 ? -10.062 26.812 12.898 1 97.19 186 ALA B CA 1
ATOM 3921 C C . ALA B 1 186 ? -9.102 25.906 12.133 1 97.19 186 ALA B C 1
ATOM 3923 O O . ALA B 1 186 ? -9.055 24.703 12.367 1 97.19 186 ALA B O 1
ATOM 3924 N N . PHE B 1 187 ? -8.312 26.484 11.258 1 96.75 187 PHE B N 1
ATOM 3925 C CA . PHE B 1 187 ? -7.418 25.703 10.422 1 96.75 187 PHE B CA 1
ATOM 3926 C C . PHE B 1 187 ? -6.258 25.141 11.234 1 96.75 187 PHE B C 1
ATOM 3928 O O . PHE B 1 187 ? -5.707 24.094 10.914 1 96.75 187 PHE B O 1
ATOM 3935 N N . SER B 1 188 ? -5.914 25.859 12.32 1 97.31 188 SER B N 1
ATOM 3936 C CA . SER B 1 188 ? -4.891 25.312 13.203 1 97.31 188 SER B CA 1
ATOM 3937 C C . SER B 1 188 ? -5.391 24.062 13.922 1 97.31 188 SER B C 1
ATOM 3939 O O . SER B 1 188 ? -4.605 23.156 14.227 1 97.31 188 SER B O 1
ATOM 3941 N N . LEU B 1 189 ? -6.695 24 14.156 1 95.75 189 LEU B N 1
ATOM 3942 C CA . LEU B 1 189 ? -7.297 22.828 14.773 1 95.75 189 LEU B CA 1
ATOM 3943 C C . LEU B 1 189 ? -7.516 21.719 13.75 1 95.75 189 LEU B C 1
ATOM 3945 O O . LEU B 1 189 ? -7.238 20.547 14.023 1 95.75 189 LEU B O 1
ATOM 3949 N N . ILE B 1 190 ? -7.949 22.062 12.617 1 93.06 190 ILE B N 1
ATOM 3950 C CA . ILE B 1 190 ? -8.281 21.109 11.578 1 93.06 190 ILE B CA 1
ATOM 3951 C C . ILE B 1 190 ? -7.02 20.375 11.117 1 93.06 190 ILE B C 1
ATOM 3953 O O . ILE B 1 190 ? -7.035 19.172 10.906 1 93.06 190 ILE B O 1
ATOM 3957 N N . ILE B 1 191 ? -5.918 21.062 11.031 1 92.69 191 ILE B N 1
ATOM 3958 C CA . ILE B 1 191 ? -4.691 20.484 10.484 1 92.69 191 ILE B CA 1
ATOM 3959 C C . ILE B 1 191 ? -4.184 19.391 11.406 1 92.69 191 ILE B C 1
ATOM 3961 O O . ILE B 1 191 ? -3.525 18.438 10.953 1 92.69 191 ILE B O 1
ATOM 3965 N N . VAL B 1 192 ? -4.492 19.484 12.672 1 93.12 192 VAL B N 1
ATOM 3966 C CA . VAL B 1 192 ? -4.031 18.469 13.609 1 93.12 192 VAL B CA 1
ATOM 3967 C C . VAL B 1 192 ? -5.121 17.422 13.805 1 93.12 192 VAL B C 1
ATOM 3969 O O . VAL B 1 192 ? -4.914 16.422 14.5 1 93.12 192 VAL B O 1
ATOM 3972 N N . SER B 1 193 ? -6.254 17.562 13.188 1 87.75 193 SER B N 1
ATOM 3973 C CA . SER B 1 193 ? -7.352 16.609 13.211 1 87.75 193 SER B CA 1
ATOM 3974 C C . SER B 1 193 ? -7.262 15.648 12.023 1 87.75 193 SER B C 1
ATOM 3976 O O . SER B 1 193 ? -6.41 15.805 11.148 1 87.75 193 SER B O 1
ATOM 3978 N N . PRO B 1 194 ? -8.094 14.641 12.008 1 84.75 194 PRO B N 1
ATOM 3979 C CA . PRO B 1 194 ? -8.094 13.711 10.875 1 84.75 194 PRO B CA 1
ATOM 3980 C C . PRO B 1 194 ? -8.766 14.305 9.633 1 84.75 194 PRO B C 1
ATOM 3982 O O . PRO B 1 194 ? -8.82 13.648 8.594 1 84.75 194 PRO B O 1
ATOM 3985 N N . ILE B 1 195 ? -9.148 15.477 9.695 1 84.56 195 ILE B N 1
ATOM 3986 C CA . ILE B 1 195 ? -9.797 16.156 8.578 1 84.56 195 ILE B CA 1
ATOM 3987 C C . ILE B 1 195 ? -8.75 16.844 7.715 1 84.56 195 ILE B C 1
ATOM 3989 O O . ILE B 1 195 ? -7.812 17.453 8.234 1 84.56 195 ILE B O 1
ATOM 3993 N N . SER B 1 196 ? -8.922 16.766 6.418 1 79.88 196 SER B N 1
ATOM 3994 C CA . SER B 1 196 ? -7.969 17.375 5.5 1 79.88 196 SER B CA 1
ATOM 3995 C C . SER B 1 196 ? -8.211 18.875 5.371 1 79.88 196 SER B C 1
ATOM 3997 O O . SER B 1 196 ? -9.281 19.312 4.934 1 79.88 196 SER B O 1
ATOM 3999 N N . THR B 1 197 ? -7.199 19.578 5.723 1 87.5 197 THR B N 1
ATOM 4000 C CA . THR B 1 197 ? -7.289 21.016 5.562 1 87.5 197 THR B CA 1
ATOM 4001 C C . THR B 1 197 ? -7.352 21.406 4.086 1 87.5 197 THR B C 1
ATOM 4003 O O . THR B 1 197 ? -8.148 22.266 3.693 1 87.5 197 THR B O 1
ATOM 4006 N N . VAL B 1 198 ? -6.535 20.75 3.289 1 78.81 198 VAL B N 1
ATOM 4007 C CA . VAL B 1 198 ? -6.539 21 1.853 1 78.81 198 VAL B CA 1
ATOM 4008 C C . VAL B 1 198 ? -7.871 20.562 1.252 1 78.81 198 VAL B C 1
ATOM 4010 O O . VAL B 1 198 ? -8.414 21.234 0.369 1 78.81 198 VAL B O 1
ATOM 4013 N N . GLY B 1 199 ? -8.383 19.484 1.732 1 77.62 199 GLY B N 1
ATOM 4014 C CA . GLY B 1 199 ? -9.68 19.016 1.287 1 77.62 199 GLY B CA 1
ATOM 4015 C C . GLY B 1 199 ? -10.797 20.016 1.525 1 77.62 199 GLY B C 1
ATOM 4016 O O . GLY B 1 199 ? -11.594 20.297 0.628 1 77.62 199 GLY B O 1
ATOM 4017 N N . ILE B 1 200 ? -10.789 20.562 2.68 1 85.06 200 ILE B N 1
ATOM 4018 C CA . ILE B 1 200 ? -11.82 21.531 3.035 1 85.06 200 ILE B CA 1
ATOM 4019 C C . ILE B 1 200 ? -11.641 22.797 2.209 1 85.06 200 ILE B C 1
ATOM 4021 O O . ILE B 1 200 ? -12.602 23.312 1.625 1 85.06 200 ILE B O 1
ATOM 4025 N N . ALA B 1 201 ? -10.438 23.266 2.162 1 87.88 201 ALA B N 1
ATOM 4026 C CA . ALA B 1 201 ? -10.164 24.516 1.451 1 87.88 201 ALA B CA 1
ATOM 4027 C C . ALA B 1 201 ? -10.523 24.391 -0.026 1 87.88 201 ALA B C 1
ATOM 4029 O O . ALA B 1 201 ? -11.078 25.328 -0.613 1 87.88 201 ALA B O 1
ATOM 4030 N N . THR B 1 202 ? -10.266 23.297 -0.58 1 78.25 202 THR B N 1
ATOM 4031 C CA . THR B 1 202 ? -10.57 23.078 -1.988 1 78.25 202 THR B CA 1
ATOM 4032 C C . THR B 1 202 ? -12.07 22.891 -2.191 1 78.25 202 THR B C 1
ATOM 4034 O O . THR B 1 202 ? -12.641 23.375 -3.172 1 78.25 202 THR B O 1
ATOM 4037 N N . ALA B 1 203 ? -12.672 22.172 -1.381 1 76.25 203 ALA B N 1
ATOM 4038 C CA . ALA B 1 203 ? -14.102 21.891 -1.492 1 76.25 203 ALA B CA 1
ATOM 4039 C C . ALA B 1 203 ? -14.914 23.188 -1.48 1 76.25 203 ALA B C 1
ATOM 4041 O O . ALA B 1 203 ? -15.93 23.297 -2.18 1 76.25 203 ALA B O 1
ATOM 4042 N N . ILE B 1 204 ? -14.453 24.094 -0.734 1 84 204 ILE B N 1
ATOM 4043 C CA . ILE B 1 204 ? -15.219 25.328 -0.625 1 84 204 ILE B CA 1
ATOM 4044 C C . ILE B 1 204 ? -14.547 26.438 -1.44 1 84 204 ILE B C 1
ATOM 4046 O O . ILE B 1 204 ? -14.906 27.609 -1.335 1 84 204 ILE B O 1
ATOM 4050 N N . SER B 1 205 ? -13.555 26.109 -2.139 1 83.31 205 SER B N 1
ATOM 4051 C CA . SER B 1 205 ? -12.789 27.047 -2.963 1 83.31 205 SER B CA 1
ATOM 4052 C C . SER B 1 205 ? -12.352 28.266 -2.158 1 83.31 205 SER B C 1
ATOM 4054 O O . SER B 1 205 ? -12.586 29.406 -2.572 1 83.31 205 SER B O 1
ATOM 4056 N N . LEU B 1 206 ? -11.805 28 -1.029 1 89.69 206 LEU B N 1
ATOM 4057 C CA . LEU B 1 206 ? -11.352 29.078 -0.152 1 89.69 206 LEU B CA 1
ATOM 4058 C C . LEU B 1 206 ? -10.234 29.875 -0.811 1 89.69 206 LEU B C 1
ATOM 4060 O O . LEU B 1 206 ? -9.195 29.328 -1.176 1 89.69 206 LEU B O 1
ATOM 4064 N N . SER B 1 207 ? -10.523 31.188 -1.008 1 89.94 207 SER B N 1
ATOM 4065 C CA . SER B 1 207 ? -9.531 32.031 -1.673 1 89.94 207 SER B CA 1
ATOM 4066 C C . SER B 1 207 ? -9.43 33.406 -1.006 1 89.94 207 SER B C 1
ATOM 4068 O O . SER B 1 207 ? -10.07 33.656 0.016 1 89.94 207 SER B O 1
ATOM 4070 N N . GLY B 1 208 ? -8.43 34.125 -1.472 1 92.31 208 GLY B N 1
ATOM 4071 C CA . GLY B 1 208 ? -8.266 35.5 -0.962 1 92.31 208 GLY B CA 1
ATOM 4072 C C . GLY B 1 208 ? -7.672 35.531 0.434 1 92.31 208 GLY B C 1
ATOM 4073 O O . GLY B 1 208 ? -6.797 34.719 0.77 1 92.31 208 GLY B O 1
ATOM 4074 N N . VAL B 1 209 ? -8.133 36.469 1.196 1 95.12 209 VAL B N 1
ATOM 4075 C CA . VAL B 1 209 ? -7.594 36.688 2.529 1 95.12 209 VAL B CA 1
ATOM 4076 C C . VAL B 1 209 ? -7.957 35.531 3.455 1 95.12 209 VAL B C 1
ATOM 4078 O O . VAL B 1 209 ? -7.18 35.188 4.34 1 95.12 209 VAL B O 1
ATOM 4081 N N . ALA B 1 210 ? -9.078 34.969 3.164 1 96.25 210 ALA B N 1
ATOM 4082 C CA . ALA B 1 210 ? -9.5 33.812 3.955 1 96.25 210 ALA B CA 1
ATOM 4083 C C . ALA B 1 210 ? -8.508 32.656 3.822 1 96.25 210 ALA B C 1
ATOM 4085 O O . ALA B 1 210 ? -8.148 32.031 4.816 1 96.25 210 ALA B O 1
ATOM 4086 N N . ALA B 1 211 ? -8.062 32.406 2.623 1 95.06 211 ALA B N 1
ATOM 4087 C CA . ALA B 1 211 ? -7.09 31.359 2.367 1 95.06 211 ALA B CA 1
ATOM 4088 C C . ALA B 1 211 ? -5.738 31.688 2.984 1 95.06 211 ALA B C 1
ATOM 4090 O O . ALA B 1 211 ? -5.027 30.812 3.469 1 95.06 211 ALA B O 1
ATOM 4091 N N . GLY B 1 212 ? -5.441 32.938 2.875 1 95.94 212 GLY B N 1
ATOM 4092 C CA . GLY B 1 212 ? -4.215 33.375 3.514 1 95.94 212 GLY B CA 1
ATOM 4093 C C . GLY B 1 212 ? -4.23 33.188 5.02 1 95.94 212 GLY B C 1
ATOM 4094 O O . GLY B 1 212 ? -3.236 32.781 5.609 1 95.94 212 GLY B O 1
ATOM 4095 N N . ALA B 1 213 ? -5.34 33.531 5.617 1 97.25 213 ALA B N 1
ATOM 4096 C CA . ALA B 1 213 ? -5.508 33.375 7.059 1 97.25 213 ALA B CA 1
ATOM 4097 C C . ALA B 1 213 ? -5.461 31.906 7.449 1 97.25 213 ALA B C 1
ATOM 4099 O O . ALA B 1 213 ? -4.855 31.531 8.461 1 97.25 213 ALA B O 1
ATOM 4100 N N . ALA B 1 214 ? -6.102 31.094 6.672 1 97.19 214 ALA B N 1
ATOM 4101 C CA . ALA B 1 214 ? -6.086 29.656 6.906 1 97.19 214 ALA B CA 1
ATOM 4102 C C . ALA B 1 214 ? -4.656 29.109 6.891 1 97.19 214 ALA B C 1
ATOM 4104 O O . ALA B 1 214 ? -4.277 28.328 7.754 1 97.19 214 ALA B O 1
ATOM 4105 N N . ASN B 1 215 ? -3.908 29.531 5.938 1 96.38 215 ASN B N 1
ATOM 4106 C CA . ASN B 1 215 ? -2.518 29.109 5.82 1 96.38 215 ASN B CA 1
ATOM 4107 C C . ASN B 1 215 ? -1.706 29.5 7.055 1 96.38 215 ASN B C 1
ATOM 4109 O O . ASN B 1 215 ? -0.93 28.688 7.57 1 96.38 215 ASN B O 1
ATOM 4113 N N . LEU B 1 216 ? -1.905 30.734 7.449 1 97.25 216 LEU B N 1
ATOM 4114 C CA . LEU B 1 216 ? -1.159 31.219 8.609 1 97.25 216 LEU B CA 1
ATOM 4115 C C . LEU B 1 216 ? -1.575 30.469 9.867 1 97.25 216 LEU B C 1
ATOM 4117 O O . LEU B 1 216 ? -0.776 30.312 10.797 1 97.25 216 LEU B O 1
ATOM 4121 N N . GLY B 1 217 ? -2.824 30.031 9.922 1 97.81 217 GLY B N 1
ATOM 4122 C CA . GLY B 1 217 ? -3.24 29.141 10.992 1 97.81 217 GLY B CA 1
ATOM 4123 C C . GLY B 1 217 ? -2.473 27.844 11.008 1 97.81 217 GLY B C 1
ATOM 4124 O O . GLY B 1 217 ? -2.084 27.359 12.07 1 97.81 217 GLY B O 1
ATOM 4125 N N . VAL B 1 218 ? -2.307 27.297 9.852 1 96.31 218 VAL B N 1
ATOM 4126 C CA . VAL B 1 218 ? -1.56 26.047 9.711 1 96.31 218 VAL B CA 1
ATOM 4127 C C . VAL B 1 218 ? -0.095 26.281 10.078 1 96.31 218 VAL B C 1
ATOM 4129 O O . VAL B 1 218 ? 0.543 25.422 10.688 1 96.31 218 VAL B O 1
ATOM 4132 N N . VAL B 1 219 ? 0.424 27.438 9.727 1 96.88 219 VAL B N 1
ATOM 4133 C CA . VAL B 1 219 ? 1.783 27.828 10.094 1 96.88 219 VAL B CA 1
ATOM 4134 C C . VAL B 1 219 ? 1.914 27.875 11.609 1 96.88 219 VAL B C 1
ATOM 4136 O O . VAL B 1 219 ? 2.887 27.359 12.172 1 96.88 219 VAL B O 1
ATOM 4139 N N . ALA B 1 220 ? 0.943 28.469 12.219 1 97.69 220 ALA B N 1
ATOM 4140 C CA . ALA B 1 220 ? 0.935 28.547 13.68 1 97.69 220 ALA B CA 1
ATOM 4141 C C . ALA B 1 220 ? 0.948 27.156 14.305 1 97.69 220 ALA B C 1
ATOM 4143 O O . ALA B 1 220 ? 1.63 26.938 15.305 1 97.69 220 ALA B O 1
ATOM 4144 N N . ALA B 1 221 ? 0.192 26.297 13.742 1 97.44 221 ALA B N 1
ATOM 4145 C CA . ALA B 1 221 ? 0.153 24.938 14.242 1 97.44 221 ALA B CA 1
ATOM 4146 C C . ALA B 1 221 ? 1.504 24.25 14.07 1 97.44 221 ALA B C 1
ATOM 4148 O O . ALA B 1 221 ? 1.993 23.578 14.984 1 97.44 221 ALA B O 1
ATOM 4149 N N . GLY B 1 222 ? 2.105 24.359 12.945 1 95.88 222 GLY B N 1
ATOM 4150 C CA . GLY B 1 222 ? 3.391 23.734 12.672 1 95.88 222 GLY B CA 1
ATOM 4151 C C . GLY B 1 222 ? 4.488 24.188 13.617 1 95.88 222 GLY B C 1
ATOM 4152 O O . GLY B 1 222 ? 5.09 23.375 14.32 1 95.88 222 GLY B O 1
ATOM 4153 N N . PHE B 1 223 ? 4.723 25.5 13.68 1 96.5 223 PHE B N 1
ATOM 4154 C CA . PHE B 1 223 ? 5.77 26.031 14.539 1 96.5 223 PHE B CA 1
ATOM 4155 C C . PHE B 1 223 ? 5.41 25.875 16 1 96.5 223 PHE B C 1
ATOM 4157 O O . PHE B 1 223 ? 6.266 25.562 16.828 1 96.5 223 PHE B O 1
ATOM 4164 N N . GLY B 1 224 ? 4.203 26.109 16.297 1 96.69 224 GLY B N 1
ATOM 4165 C CA . GLY B 1 224 ? 3.764 26.016 17.688 1 96.69 224 GLY B CA 1
ATOM 4166 C C . GLY B 1 224 ? 3.967 24.625 18.281 1 96.69 224 GLY B C 1
ATOM 4167 O O . GLY B 1 224 ? 4.48 24.5 19.391 1 96.69 224 GLY B O 1
ATOM 4168 N N . LEU B 1 225 ? 3.549 23.672 17.547 1 96.19 225 LEU B N 1
ATOM 4169 C CA . LEU B 1 225 ? 3.672 22.297 18.031 1 96.19 225 LEU B CA 1
ATOM 4170 C C . LEU B 1 225 ? 5.133 21.859 18.062 1 96.19 225 LEU B C 1
ATOM 4172 O O . LEU B 1 225 ? 5.539 21.094 18.953 1 96.19 225 LEU B O 1
ATOM 4176 N N . ALA B 1 226 ? 5.879 22.297 17.109 1 95.56 226 ALA B N 1
ATOM 4177 C CA . ALA B 1 226 ? 7.312 22 17.109 1 95.56 226 ALA B CA 1
ATOM 4178 C C . ALA B 1 226 ? 7.984 22.578 18.344 1 95.56 226 ALA B C 1
ATOM 4180 O O . ALA B 1 226 ? 8.789 21.891 19 1 95.56 226 ALA B O 1
ATOM 4181 N N . ILE B 1 227 ? 7.641 23.766 18.656 1 95.94 227 ILE B N 1
ATOM 4182 C CA . ILE B 1 227 ? 8.227 24.453 19.797 1 95.94 227 ILE B CA 1
ATOM 4183 C C . ILE B 1 227 ? 7.781 23.781 21.094 1 95.94 227 ILE B C 1
ATOM 4185 O O . ILE B 1 227 ? 8.594 23.531 21.984 1 95.94 227 ILE B O 1
ATOM 4189 N N . ALA B 1 228 ? 6.531 23.484 21.172 1 94.88 228 ALA B N 1
ATOM 4190 C CA . ALA B 1 228 ? 5.977 22.906 22.391 1 94.88 228 ALA B CA 1
ATOM 4191 C C . ALA B 1 228 ? 6.527 21.5 22.641 1 94.88 228 ALA B C 1
ATOM 4193 O O . ALA B 1 228 ? 6.73 21.094 23.781 1 94.88 228 ALA B O 1
ATOM 4194 N N . GLY B 1 229 ? 6.797 20.812 21.578 1 92.69 229 GLY B N 1
ATOM 4195 C CA . GLY B 1 229 ? 7.27 19.438 21.703 1 92.69 229 GLY B CA 1
ATOM 4196 C C . GLY B 1 229 ? 8.781 19.312 21.625 1 92.69 229 GLY B C 1
ATOM 4197 O O . GLY B 1 229 ? 9.328 18.219 21.719 1 92.69 229 GLY B O 1
ATOM 4198 N N . TRP B 1 230 ? 9.492 20.391 21.547 1 92.44 230 TRP B N 1
ATOM 4199 C CA . TRP B 1 230 ? 10.914 20.391 21.203 1 92.44 230 TRP B CA 1
ATOM 4200 C C . TRP B 1 230 ? 11.719 19.672 22.266 1 92.44 230 TRP B C 1
ATOM 4202 O O . TRP B 1 230 ? 12.695 18.969 21.953 1 92.44 230 TRP B O 1
ATOM 4212 N N . GLN B 1 231 ? 11.305 19.719 23.484 1 90 231 GLN B N 1
ATOM 4213 C CA . GLN B 1 231 ? 12.047 19.141 24.594 1 90 231 GLN B CA 1
ATOM 4214 C C . GLN B 1 231 ? 11.797 17.641 24.703 1 90 231 GLN B C 1
ATOM 4216 O O . GLN B 1 231 ? 12.633 16.906 25.25 1 90 231 GLN B O 1
ATOM 4221 N N . MET B 1 232 ? 10.734 17.219 24.188 1 91.38 232 MET B N 1
ATOM 4222 C CA . MET B 1 232 ? 10.328 15.836 24.406 1 91.38 232 MET B CA 1
ATOM 4223 C C . MET B 1 232 ? 10.562 15 23.156 1 91.38 232 MET B C 1
ATOM 4225 O O . MET B 1 232 ? 10.586 13.766 23.219 1 91.38 232 MET B O 1
ATOM 4229 N N . ASN B 1 233 ? 10.742 15.672 22.031 1 91.38 233 ASN B N 1
ATOM 4230 C CA . ASN B 1 233 ? 10.867 14.961 20.766 1 91.38 233 ASN B CA 1
ATOM 4231 C C . ASN B 1 233 ? 12.25 15.148 20.141 1 91.38 233 ASN B C 1
ATOM 4233 O O . ASN B 1 233 ? 12.945 16.125 20.453 1 91.38 233 ASN B O 1
ATOM 4237 N N . ALA B 1 234 ? 12.664 14.219 19.281 1 89 234 ALA B N 1
ATOM 4238 C CA . ALA B 1 234 ? 13.922 14.359 18.547 1 89 234 ALA B CA 1
ATOM 4239 C C . ALA B 1 234 ? 13.875 15.555 17.609 1 89 234 ALA B C 1
ATOM 4241 O O . ALA B 1 234 ? 12.797 15.984 17.188 1 89 234 ALA B O 1
ATOM 4242 N N . THR B 1 235 ? 15.031 16.047 17.297 1 89.31 235 THR B N 1
ATOM 4243 C CA . THR B 1 235 ? 15.133 17.234 16.453 1 89.31 235 THR B CA 1
ATOM 4244 C C . THR B 1 235 ? 14.445 17.016 15.109 1 89.31 235 THR B C 1
ATOM 4246 O O . THR B 1 235 ? 13.703 17.875 14.633 1 89.31 235 THR B O 1
ATOM 4249 N N . GLY B 1 236 ? 14.641 15.883 14.516 1 85.56 236 GLY B N 1
ATOM 4250 C CA . GLY B 1 236 ? 14.008 15.578 13.25 1 85.56 236 GLY B CA 1
ATOM 4251 C C . GLY B 1 236 ? 12.492 15.555 13.328 1 85.56 236 GLY B C 1
ATOM 4252 O O . GLY B 1 236 ? 11.812 16.062 12.43 1 85.56 236 GLY B O 1
ATOM 4253 N N . THR B 1 237 ? 12.055 14.992 14.391 1 86.62 237 THR B N 1
ATOM 4254 C CA . THR B 1 237 ? 10.617 14.914 14.602 1 86.62 237 THR B CA 1
ATOM 4255 C C . THR B 1 237 ? 10.023 16.297 14.828 1 86.62 237 THR B C 1
ATOM 4257 O O . THR B 1 237 ? 8.914 16.594 14.383 1 86.62 237 THR B O 1
ATOM 4260 N N . SER B 1 238 ? 10.758 17.078 15.5 1 91.62 238 SER B N 1
ATOM 4261 C CA . SER B 1 238 ? 10.297 18.438 15.758 1 91.62 238 SER B CA 1
ATOM 4262 C C . SER B 1 238 ? 10.227 19.25 14.469 1 91.62 238 SER B C 1
ATOM 4264 O O . SER B 1 238 ? 9.258 19.984 14.234 1 91.62 238 SER B O 1
ATOM 4266 N N . ILE B 1 239 ? 11.188 19.062 13.664 1 90.44 239 ILE B N 1
ATOM 4267 C CA . ILE B 1 239 ? 11.234 19.781 12.391 1 90.44 239 ILE B CA 1
ATOM 4268 C C . ILE B 1 239 ? 10.125 19.281 11.477 1 90.44 239 ILE B C 1
ATOM 4270 O O . ILE B 1 239 ? 9.547 20.047 10.711 1 90.44 239 ILE B O 1
ATOM 4274 N N . ALA B 1 240 ? 9.742 18.078 11.672 1 88.19 240 ALA B N 1
ATOM 4275 C CA . ALA B 1 240 ? 8.711 17.453 10.852 1 88.19 240 ALA B CA 1
ATOM 4276 C C . ALA B 1 240 ? 7.348 18.109 11.086 1 88.19 240 ALA B C 1
ATOM 4278 O O . ALA B 1 240 ? 6.449 18.016 10.25 1 88.19 240 ALA B O 1
ATOM 4279 N N . HIS B 1 241 ? 7.23 18.828 12.18 1 91.62 241 HIS B N 1
ATOM 4280 C CA . HIS B 1 241 ? 5.957 19.484 12.477 1 91.62 241 HIS B CA 1
ATOM 4281 C C . HIS B 1 241 ? 5.648 20.562 11.453 1 91.62 241 HIS B C 1
ATOM 4283 O O . HIS B 1 241 ? 4.484 20.797 11.109 1 91.62 241 HIS B O 1
ATOM 4289 N N . PHE B 1 242 ? 6.75 21.234 10.992 1 90.38 242 PHE B N 1
ATOM 4290 C CA . PHE B 1 242 ? 6.445 22.344 10.109 1 90.38 242 PHE B CA 1
ATOM 4291 C C . PHE B 1 242 ? 6.965 22.094 8.703 1 90.38 242 PHE B C 1
ATOM 4293 O O . PHE B 1 242 ? 6.512 22.719 7.742 1 90.38 242 PHE B O 1
ATOM 4300 N N . LEU B 1 243 ? 7.832 21.172 8.5 1 86.38 243 LEU B N 1
ATOM 4301 C CA . LEU B 1 243 ? 8.273 20.828 7.156 1 86.38 243 LEU B CA 1
ATOM 4302 C C . LEU B 1 243 ? 7.453 19.672 6.594 1 86.38 243 LEU B C 1
ATOM 4304 O O . LEU B 1 243 ? 7.355 19.516 5.375 1 86.38 243 LEU B O 1
ATOM 4308 N N . GLY B 1 244 ? 6.965 18.844 7.445 1 85.12 244 GLY B N 1
ATOM 4309 C CA . GLY B 1 244 ? 6.066 17.766 7.066 1 85.12 244 GLY B CA 1
ATOM 4310 C C . GLY B 1 244 ? 4.602 18.109 7.293 1 85.12 244 GLY B C 1
ATOM 4311 O O . GLY B 1 244 ? 3.963 18.719 6.434 1 85.12 244 GLY B O 1
ATOM 4312 N N . SER B 1 245 ? 4.102 17.766 8.523 1 85.38 245 SER B N 1
ATOM 4313 C CA . SER B 1 245 ? 2.717 18.062 8.867 1 85.38 245 SER B CA 1
ATOM 4314 C C . SER B 1 245 ? 2.498 18.031 10.375 1 85.38 245 SER B C 1
ATOM 4316 O O . SER B 1 245 ? 2.955 17.109 11.055 1 85.38 245 SER B O 1
ATOM 4318 N N . PRO B 1 246 ? 1.861 19.109 10.766 1 91.88 246 PRO B N 1
ATOM 4319 C CA . PRO B 1 246 ? 1.508 19.094 12.188 1 91.88 246 PRO B CA 1
ATOM 4320 C C . PRO B 1 246 ? 0.59 17.938 12.562 1 91.88 246 PRO B C 1
ATOM 4322 O O . PRO B 1 246 ? 0.385 17.656 13.742 1 91.88 246 PRO B O 1
ATOM 4325 N N . LYS B 1 247 ? 0.092 17.203 11.586 1 87 247 LYS B N 1
ATOM 4326 C CA . LYS B 1 247 ? -0.816 16.078 11.789 1 87 247 LYS B CA 1
ATOM 4327 C C . LYS B 1 247 ? -0.139 14.969 12.578 1 87 247 LYS B C 1
ATOM 4329 O O . LYS B 1 247 ? -0.811 14.078 13.109 1 87 247 LYS B O 1
ATOM 4334 N N . ILE B 1 248 ? 1.171 15.047 12.656 1 86.12 248 ILE B N 1
ATOM 4335 C CA . ILE B 1 248 ? 1.912 14.023 13.391 1 86.12 248 ILE B CA 1
ATOM 4336 C C . ILE B 1 248 ? 1.493 14.031 14.859 1 86.12 248 ILE B C 1
ATOM 4338 O O . ILE B 1 248 ? 1.679 13.047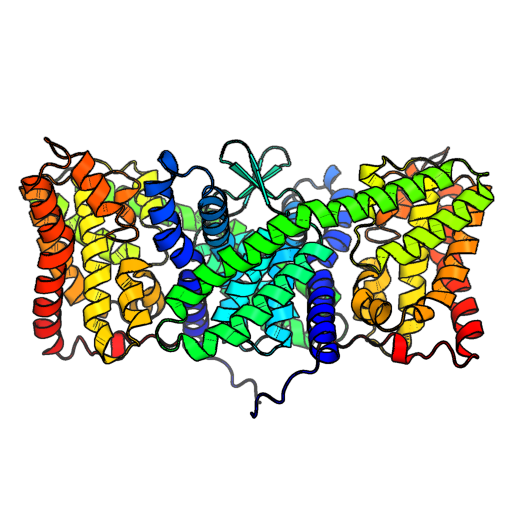 15.57 1 86.12 248 ILE B O 1
ATOM 4342 N N . GLN B 1 249 ? 0.87 15.18 15.312 1 90.5 249 GLN B N 1
ATOM 4343 C CA . GLN B 1 249 ? 0.432 15.312 16.703 1 90.5 249 GLN B CA 1
ATOM 4344 C C . GLN B 1 249 ? -1.032 14.914 16.859 1 90.5 249 GLN B C 1
ATOM 4346 O O . GLN B 1 249 ? -1.629 15.117 17.906 1 90.5 249 GLN B O 1
ATOM 4351 N N . MET B 1 250 ? -1.598 14.32 15.844 1 87.75 250 MET B N 1
ATOM 4352 C CA . MET B 1 250 ? -3.027 14.023 15.844 1 87.75 250 MET B CA 1
ATOM 4353 C C . MET B 1 250 ? -3.412 13.164 17.047 1 87.75 250 MET B C 1
ATOM 4355 O O . MET B 1 250 ? -4.418 13.43 17.703 1 87.75 250 MET B O 1
ATOM 4359 N N . ALA B 1 251 ? -2.639 12.156 17.359 1 86.62 251 ALA B N 1
ATOM 4360 C CA . ALA B 1 251 ? -2.941 11.258 18.469 1 86.62 251 ALA B CA 1
ATOM 4361 C C . ALA B 1 251 ? -2.979 12.023 19.797 1 86.62 251 ALA B C 1
ATOM 4363 O O . ALA B 1 251 ? -3.896 11.836 20.594 1 86.62 251 ALA B O 1
ATOM 4364 N N . ASN B 1 252 ? -2.023 12.852 20 1 90.25 252 ASN B N 1
ATOM 4365 C CA . ASN B 1 252 ? -1.962 13.633 21.234 1 90.25 252 ASN B CA 1
ATOM 4366 C C . ASN B 1 252 ? -3.119 14.625 21.312 1 90.25 252 ASN B C 1
ATOM 4368 O O . ASN B 1 252 ? -3.666 14.852 22.406 1 90.25 252 ASN B O 1
ATOM 4372 N N . PHE B 1 253 ? -3.436 15.133 20.203 1 92.25 253 PHE B N 1
ATOM 4373 C CA . PHE B 1 253 ? -4.527 16.094 20.172 1 92.25 253 PHE B CA 1
ATOM 4374 C C . PHE B 1 253 ? -5.848 15.438 20.547 1 92.25 253 PHE B C 1
ATOM 4376 O O . PHE B 1 253 ? -6.629 15.984 21.328 1 92.25 253 PHE B O 1
ATOM 4383 N N . VAL B 1 254 ? -6.074 14.312 19.938 1 87.25 254 VAL B N 1
ATOM 4384 C CA . VAL B 1 254 ? -7.32 13.609 20.219 1 87.25 254 VAL B CA 1
ATOM 4385 C C . VAL B 1 254 ? -7.371 13.219 21.688 1 87.25 254 VAL B C 1
ATOM 4387 O O . VAL B 1 254 ? -8.438 13.258 22.312 1 87.25 254 VAL B O 1
ATOM 4390 N N . ARG B 1 255 ? -6.262 12.945 22.281 1 86.94 255 ARG B N 1
ATOM 4391 C CA . ARG B 1 255 ? -6.18 12.555 23.672 1 86.94 255 ARG B CA 1
ATOM 4392 C C . ARG B 1 255 ? -6.332 13.766 24.594 1 86.94 255 ARG B C 1
ATOM 4394 O O . ARG B 1 255 ? -6.938 13.664 25.672 1 86.94 255 ARG B O 1
ATOM 4401 N N . ARG B 1 256 ? -5.734 14.859 24.141 1 92.56 256 ARG B N 1
ATOM 4402 C CA . ARG B 1 256 ? -5.719 16.062 24.969 1 92.56 256 ARG B CA 1
ATOM 4403 C C . ARG B 1 256 ? -5.852 17.312 24.125 1 92.56 256 ARG B C 1
ATOM 4405 O O . ARG B 1 256 ? -4.898 18.094 24 1 92.56 256 ARG B O 1
ATOM 4412 N N . PRO B 1 257 ? -7.082 17.641 23.812 1 94.25 257 PRO B N 1
ATOM 4413 C CA . PRO B 1 257 ? -7.285 18.797 22.922 1 94.25 257 PRO B CA 1
ATOM 4414 C C . PRO B 1 257 ? -6.801 20.109 23.516 1 94.25 257 PRO B C 1
ATOM 4416 O O . PRO B 1 257 ? -6.469 21.047 22.797 1 94.25 257 PRO B O 1
ATOM 4419 N N . ILE B 1 258 ? -6.609 20.188 24.812 1 95.12 258 ILE B N 1
ATOM 4420 C CA . ILE B 1 258 ? -6.223 21.406 25.5 1 95.12 258 ILE B CA 1
ATOM 4421 C C . ILE B 1 258 ? -4.793 21.781 25.125 1 95.12 258 ILE B C 1
ATOM 4423 O O . ILE B 1 258 ? -4.387 22.938 25.281 1 95.12 258 ILE B O 1
ATOM 4427 N N . MET B 1 259 ? -4.078 20.859 24.547 1 95.44 259 MET B N 1
ATOM 4428 C CA . MET B 1 259 ? -2.68 21.094 24.219 1 95.44 259 MET B CA 1
ATOM 4429 C C . MET B 1 259 ? -2.561 22.156 23.125 1 95.44 259 MET B C 1
ATOM 4431 O O . MET B 1 259 ? -1.48 22.703 22.891 1 95.44 259 MET B O 1
ATOM 4435 N N . MET B 1 260 ? -3.756 22.484 22.516 1 97 260 MET B N 1
ATOM 4436 C CA . MET B 1 260 ? -3.73 23.391 21.359 1 97 260 MET B CA 1
ATOM 4437 C C . MET B 1 260 ? -3.898 24.844 21.812 1 97 260 MET B C 1
ATOM 4439 O O . MET B 1 260 ? -3.801 25.766 21 1 97 260 MET B O 1
ATOM 4443 N N . LEU B 1 261 ? -3.979 25.125 23.031 1 96.88 261 LEU B N 1
ATOM 4444 C CA . LEU B 1 261 ? -4.281 26.453 23.531 1 96.88 261 LEU B CA 1
ATOM 4445 C C . LEU B 1 261 ? -3.207 27.453 23.094 1 96.88 261 LEU B C 1
ATOM 4447 O O . LEU B 1 261 ? -3.52 28.516 22.547 1 96.88 261 LEU B O 1
ATOM 4451 N N . PRO B 1 262 ? -1.915 27.109 23.344 1 97.19 262 PRO B N 1
ATOM 4452 C CA . PRO B 1 262 ? -0.896 28.062 22.906 1 97.19 262 PRO B CA 1
ATOM 4453 C C . PRO B 1 262 ? -0.898 28.25 21.391 1 97.19 262 PRO B C 1
ATOM 4455 O O . PRO B 1 262 ? -0.649 29.359 20.906 1 97.19 262 PRO B O 1
ATOM 4458 N N . VAL B 1 263 ? -1.157 27.203 20.672 1 97.81 263 VAL B N 1
ATOM 4459 C CA . VAL B 1 263 ? -1.182 27.25 19.219 1 97.81 263 VAL B CA 1
ATOM 4460 C C . VAL B 1 263 ? -2.342 28.125 18.75 1 97.81 263 VAL B C 1
ATOM 4462 O O . VAL B 1 263 ? -2.195 28.891 17.797 1 97.81 263 VAL B O 1
ATOM 4465 N N . LEU B 1 264 ? -3.479 28.016 19.438 1 98.12 264 LEU B N 1
ATOM 4466 C CA . LEU B 1 264 ? -4.66 28.797 19.078 1 98.12 264 LEU B CA 1
ATOM 4467 C C . LEU B 1 264 ? -4.414 30.281 19.297 1 98.12 264 LEU B C 1
ATOM 4469 O O . LEU B 1 264 ? -4.859 31.109 18.5 1 98.12 264 LEU B O 1
ATOM 4473 N N . ALA B 1 265 ? -3.748 30.594 20.359 1 98.06 265 ALA B N 1
ATOM 4474 C CA . ALA B 1 265 ? -3.412 31.984 20.625 1 98.06 265 ALA B CA 1
ATOM 4475 C C . ALA B 1 265 ? -2.496 32.562 19.531 1 98.06 265 ALA B C 1
ATOM 4477 O O . ALA B 1 265 ? -2.684 33.688 19.078 1 98.06 265 ALA B O 1
ATOM 4478 N N . ASN B 1 266 ? -1.493 31.766 19.188 1 98.25 266 ASN B N 1
ATOM 4479 C CA . ASN B 1 266 ? -0.605 32.125 18.094 1 98.25 266 ASN B CA 1
ATOM 4480 C C . ASN B 1 266 ? -1.377 32.312 16.781 1 98.25 266 ASN B C 1
ATOM 4482 O O . ASN B 1 266 ? -1.204 33.344 16.109 1 98.25 266 ASN B O 1
ATOM 4486 N N . ALA B 1 267 ? -2.297 31.391 16.484 1 98.56 267 ALA B N 1
ATOM 4487 C CA . ALA B 1 267 ? -3.09 31.406 15.258 1 98.56 267 ALA B CA 1
ATOM 4488 C C . ALA B 1 267 ? -4.008 32.625 15.219 1 98.56 267 ALA B C 1
ATOM 4490 O O . ALA B 1 267 ? -4.211 33.219 14.164 1 98.56 267 ALA B O 1
ATOM 4491 N N . ALA B 1 268 ? -4.559 32.969 16.344 1 98.44 268 ALA B N 1
ATOM 4492 C CA . ALA B 1 268 ? -5.457 34.094 16.422 1 98.44 268 ALA B CA 1
ATOM 4493 C C . ALA B 1 268 ? -4.746 35.406 16.016 1 98.44 268 ALA B C 1
ATOM 4495 O O . ALA B 1 268 ? -5.289 36.188 15.234 1 98.44 268 ALA B O 1
ATOM 4496 N N . ILE B 1 269 ? -3.564 35.594 16.5 1 98.5 269 ILE B N 1
ATOM 4497 C CA . ILE B 1 269 ? -2.812 36.781 16.203 1 98.5 269 ILE B CA 1
ATOM 4498 C C . ILE B 1 269 ? -2.373 36.781 14.734 1 98.5 269 ILE B C 1
ATOM 4500 O O . ILE B 1 269 ? -2.51 37.781 14.031 1 98.5 269 ILE B O 1
ATOM 4504 N N . LEU B 1 270 ? -1.856 35.688 14.289 1 98.19 270 LEU B N 1
ATOM 4505 C CA . LEU B 1 270 ? -1.414 35.562 12.906 1 98.19 270 LEU B CA 1
ATOM 4506 C C . LEU B 1 270 ? -2.582 35.75 11.945 1 98.19 270 LEU B C 1
ATOM 4508 O O . LEU B 1 270 ? -2.426 36.406 10.891 1 98.19 270 LEU B O 1
ATOM 4512 N N . GLY B 1 271 ? -3.711 35.156 12.312 1 98.06 271 GLY B N 1
ATOM 4513 C CA . GLY B 1 271 ? -4.898 35.344 11.5 1 98.06 271 GLY B CA 1
ATOM 4514 C C . GLY B 1 271 ? -5.344 36.781 11.422 1 98.06 271 GLY B C 1
ATOM 4515 O O . GLY B 1 271 ? -5.738 37.25 10.352 1 98.06 271 GLY B O 1
ATOM 4516 N N . ALA B 1 272 ? -5.312 37.5 12.531 1 98.06 272 ALA B N 1
ATOM 4517 C CA . ALA B 1 272 ? -5.648 38.906 12.547 1 98.06 272 ALA B CA 1
ATOM 4518 C C . ALA B 1 272 ? -4.703 39.719 11.656 1 98.06 272 ALA B C 1
ATOM 4520 O O . ALA B 1 272 ? -5.133 40.625 10.938 1 98.06 272 ALA B O 1
ATOM 4521 N N . LEU B 1 273 ? -3.471 39.375 11.734 1 97.75 273 LEU B N 1
ATOM 4522 C CA . LEU B 1 273 ? -2.479 40.031 10.906 1 97.75 273 LEU B CA 1
ATOM 4523 C C . LEU B 1 273 ? -2.738 39.781 9.43 1 97.75 273 LEU B C 1
ATOM 4525 O O . LEU B 1 273 ? -2.525 40.656 8.594 1 97.75 273 LEU B O 1
ATOM 4529 N N . ALA B 1 274 ? -3.133 38.531 9.156 1 96.81 274 ALA B N 1
ATOM 4530 C CA . ALA B 1 274 ? -3.492 38.25 7.773 1 96.81 274 ALA B CA 1
ATOM 4531 C C . ALA B 1 274 ? -4.637 39.125 7.301 1 96.81 274 ALA B C 1
ATOM 4533 O O . ALA B 1 274 ? -4.648 39.594 6.148 1 96.81 274 ALA B O 1
ATOM 4534 N N . GLY B 1 275 ? -5.602 39.312 8.156 1 96.19 275 GLY B N 1
ATOM 4535 C CA . GLY B 1 275 ? -6.719 40.188 7.832 1 96.19 275 GLY B CA 1
ATOM 4536 C C . GLY B 1 275 ? -6.305 41.656 7.641 1 96.19 275 GLY B C 1
ATOM 4537 O O . GLY B 1 275 ? -6.785 42.312 6.727 1 96.19 275 GLY B O 1
ATOM 4538 N N . ILE B 1 276 ? -5.434 42.125 8.477 1 96.75 276 ILE B N 1
ATOM 4539 C CA . ILE B 1 276 ? -4.984 43.5 8.461 1 96.75 276 ILE B CA 1
ATOM 4540 C C . ILE B 1 276 ? -4.145 43.781 7.211 1 96.75 276 ILE B C 1
ATOM 4542 O O . ILE B 1 276 ? -4.328 44.781 6.531 1 96.75 276 ILE B O 1
ATOM 4546 N N . LEU B 1 277 ? -3.277 42.844 6.91 1 95.75 277 LEU B N 1
ATOM 4547 C CA . LEU B 1 277 ? -2.312 43.062 5.836 1 95.75 277 LEU B CA 1
ATOM 4548 C C . LEU B 1 277 ? -2.846 42.5 4.516 1 95.75 277 LEU B C 1
ATOM 4550 O O . LEU B 1 277 ? -2.184 42.625 3.48 1 95.75 277 LEU B O 1
ATOM 4554 N N . ARG B 1 278 ? -3.975 41.906 4.566 1 94.56 278 ARG B N 1
ATOM 4555 C CA . ARG B 1 278 ? -4.648 41.344 3.393 1 94.56 278 ARG B CA 1
ATOM 4556 C C . ARG B 1 278 ? -3.77 40.344 2.68 1 94.56 278 ARG B C 1
ATOM 4558 O O . ARG B 1 278 ? -3.545 40.438 1.472 1 94.56 278 ARG B O 1
ATOM 4565 N N . ILE B 1 279 ? -3.246 39.5 3.49 1 94.94 279 ILE B N 1
ATOM 4566 C CA . ILE B 1 279 ? -2.463 38.375 2.943 1 94.94 279 ILE B CA 1
ATOM 4567 C C . ILE B 1 279 ? -3.393 37.375 2.277 1 94.94 279 ILE B C 1
ATOM 4569 O O . ILE B 1 279 ? -4.316 36.844 2.912 1 94.94 279 ILE B O 1
ATOM 4573 N N . GLU B 1 280 ? -3.092 37.094 1.026 1 94.31 280 GLU B N 1
ATOM 4574 C CA . GLU B 1 280 ? -3.982 36.219 0.27 1 94.31 280 GLU B CA 1
ATOM 4575 C C . GLU B 1 280 ? -3.35 34.844 0.042 1 94.31 280 GLU B C 1
ATOM 4577 O O . GLU B 1 280 ? -2.146 34.656 0.245 1 94.31 280 GLU B O 1
ATOM 4582 N N . GLY B 1 281 ? -4.25 33.875 -0.278 1 92.44 281 GLY B N 1
ATOM 4583 C CA . GLY B 1 281 ? -3.832 32.531 -0.615 1 92.44 281 GLY B CA 1
ATOM 4584 C C . GLY B 1 281 ? -4.766 31.859 -1.595 1 92.44 281 GLY B C 1
ATOM 4585 O O . GLY B 1 281 ? -5.633 32.5 -2.189 1 92.44 281 GLY B O 1
ATOM 4586 N N . THR B 1 282 ? -4.445 30.641 -1.869 1 87.5 282 THR B N 1
ATOM 4587 C CA . THR B 1 282 ? -5.242 29.781 -2.727 1 87.5 282 THR B CA 1
ATOM 4588 C C . THR B 1 282 ? -5.809 28.609 -1.933 1 87.5 282 THR B C 1
ATOM 4590 O O . THR B 1 282 ? -5.383 28.344 -0.804 1 87.5 282 THR B O 1
ATOM 4593 N N . PRO B 1 283 ? -6.781 27.984 -2.512 1 83.31 283 PRO B N 1
ATOM 4594 C CA . PRO B 1 283 ? -7.312 26.797 -1.814 1 83.31 283 PRO B CA 1
ATOM 4595 C C . PRO B 1 283 ? -6.227 25.781 -1.474 1 83.31 283 PRO B C 1
ATOM 4597 O O . PRO B 1 283 ? -6.266 25.172 -0.402 1 83.31 283 PRO B O 1
ATOM 4600 N N . ILE B 1 284 ? -5.23 25.656 -2.262 1 74.06 284 ILE B N 1
ATOM 4601 C CA . ILE B 1 284 ? -4.148 24.703 -2.049 1 74.06 284 ILE B CA 1
ATOM 4602 C C . ILE B 1 284 ? -3.217 25.219 -0.953 1 74.06 284 ILE B C 1
ATOM 4604 O O . ILE B 1 284 ? -2.863 24.469 -0.032 1 74.06 284 ILE B O 1
ATOM 4608 N N . SER B 1 285 ? -2.852 26.438 -0.995 1 84.38 285 SER B N 1
ATOM 4609 C CA . SER B 1 285 ? -1.892 26.984 -0.037 1 84.38 285 SER B CA 1
ATOM 4610 C C . SER B 1 285 ? -2.5 27.078 1.357 1 84.38 285 SER B C 1
ATOM 4612 O O . SER B 1 285 ? -1.781 27.047 2.357 1 84.38 285 SER B O 1
ATOM 4614 N N . ALA B 1 286 ? -3.838 27.109 1.431 1 89.19 286 ALA B N 1
ATOM 4615 C CA . ALA B 1 286 ? -4.555 27.281 2.691 1 89.19 286 ALA B CA 1
ATOM 4616 C C . ALA B 1 286 ? -4.262 26.125 3.646 1 89.19 286 ALA B C 1
ATOM 4618 O O . ALA B 1 286 ? -4.27 26.297 4.867 1 89.19 286 ALA B O 1
ATOM 4619 N N . GLY B 1 287 ? -3.932 25.031 3.068 1 85.38 287 GLY B N 1
ATOM 4620 C CA . GLY B 1 287 ? -3.859 23.844 3.906 1 85.38 287 GLY B CA 1
ATOM 4621 C C . GLY B 1 287 ? -2.443 23.344 4.113 1 85.38 287 GLY B C 1
ATOM 4622 O O . GLY B 1 287 ? -2.227 22.328 4.781 1 85.38 287 GLY B O 1
ATOM 4623 N N . PHE B 1 288 ? -1.431 24 3.699 1 79.19 288 PHE B N 1
ATOM 4624 C CA . PHE B 1 288 ? -0.092 23.422 3.697 1 79.19 288 PHE B CA 1
ATOM 4625 C C . PHE B 1 288 ? 0.792 24.109 4.734 1 79.19 288 PHE B C 1
ATOM 4627 O O . PHE B 1 288 ? 1.758 23.516 5.223 1 79.19 288 PHE B O 1
ATOM 4634 N N . GLY B 1 289 ? 0.464 25.391 5.055 1 88.19 289 GLY B N 1
ATOM 4635 C CA . GLY B 1 289 ? 1.352 26.141 5.934 1 88.19 289 GLY B CA 1
ATOM 4636 C C . GLY B 1 289 ? 2.689 26.469 5.297 1 88.19 289 GLY B C 1
ATOM 4637 O O . GLY B 1 289 ? 2.74 26.984 4.18 1 88.19 289 GLY B O 1
ATOM 4638 N N . VAL B 1 290 ? 3.734 26.188 5.988 1 88.31 290 VAL B N 1
ATOM 4639 C CA . VAL B 1 290 ? 5.055 26.516 5.469 1 88.31 290 VAL B CA 1
ATOM 4640 C C . VAL B 1 290 ? 5.656 25.312 4.758 1 88.31 290 VAL B C 1
ATOM 4642 O O . VAL B 1 290 ? 6.703 25.422 4.113 1 88.31 290 VAL B O 1
ATOM 4645 N N . SER B 1 291 ? 5.008 24.219 4.855 1 80.81 291 SER B N 1
ATOM 4646 C CA . SER B 1 291 ? 5.516 22.984 4.258 1 80.81 291 SER B CA 1
ATOM 4647 C C . SER B 1 291 ? 5.77 23.156 2.764 1 80.81 291 SER B C 1
ATOM 4649 O O . SER B 1 291 ? 4.91 23.656 2.037 1 80.81 291 SER B O 1
ATOM 4651 N N . GLY B 1 292 ? 7.012 22.812 2.324 1 74.38 292 GLY B N 1
ATOM 4652 C CA . GLY B 1 292 ? 7.367 22.984 0.924 1 74.38 292 GLY B CA 1
ATOM 4653 C C . GLY B 1 292 ? 7.398 24.422 0.482 1 74.38 292 GLY B C 1
ATOM 4654 O O . GLY B 1 292 ? 7.512 24.719 -0.711 1 74.38 292 GLY B O 1
ATOM 4655 N N . LEU B 1 293 ? 7.16 25.297 1.346 1 80.31 293 LEU B N 1
ATOM 4656 C CA . LEU B 1 293 ? 7.141 26.734 1.118 1 80.31 293 LEU B CA 1
ATOM 4657 C C . LEU B 1 293 ? 5.953 27.141 0.252 1 80.31 293 LEU B C 1
ATOM 4659 O O . LEU B 1 293 ? 5.977 28.188 -0.395 1 80.31 293 LEU B O 1
ATOM 4663 N N . ILE B 1 294 ? 5.008 26.266 0.253 1 76.62 294 ILE B N 1
ATOM 4664 C CA . ILE B 1 294 ? 3.836 26.5 -0.584 1 76.62 294 ILE B CA 1
ATOM 4665 C C . ILE B 1 294 ? 3.1 27.75 -0.101 1 76.62 294 ILE B C 1
ATOM 4667 O O . ILE B 1 294 ? 2.713 28.609 -0.905 1 76.62 294 ILE B O 1
ATOM 4671 N N . GLY B 1 295 ? 2.938 27.797 1.146 1 86 295 GLY B N 1
ATOM 4672 C CA . GLY B 1 295 ? 2.242 28.938 1.72 1 86 295 GLY B CA 1
ATOM 4673 C C . GLY B 1 295 ? 2.918 30.266 1.419 1 86 295 GLY B C 1
ATOM 4674 O O . GLY B 1 295 ? 2.344 31.125 0.744 1 86 295 GLY B O 1
ATOM 4675 N N . PRO B 1 296 ? 4.184 30.344 1.8 1 88.81 296 PRO B N 1
ATOM 4676 C CA . PRO B 1 296 ? 4.902 31.609 1.576 1 88.81 296 PRO B CA 1
ATOM 4677 C C . PRO B 1 296 ? 5.02 31.953 0.097 1 88.81 296 PRO B C 1
ATOM 4679 O O . PRO B 1 296 ? 4.855 33.125 -0.275 1 88.81 296 PRO B O 1
ATOM 4682 N N . VAL B 1 297 ? 5.238 31.062 -0.679 1 83.56 297 VAL B N 1
ATOM 4683 C CA . VAL B 1 297 ? 5.441 31.312 -2.102 1 83.56 297 VAL B CA 1
ATOM 4684 C C . VAL B 1 297 ? 4.129 31.781 -2.736 1 83.56 297 VAL B C 1
ATOM 4686 O O . VAL B 1 297 ? 4.117 32.719 -3.545 1 83.56 297 VAL B O 1
ATOM 4689 N N . ASN B 1 298 ? 3.064 31.109 -2.428 1 83.5 298 ASN B N 1
ATOM 4690 C CA . ASN B 1 298 ? 1.773 31.531 -2.971 1 83.5 298 ASN B CA 1
ATOM 4691 C C . ASN B 1 298 ? 1.368 32.906 -2.467 1 83.5 298 ASN B C 1
ATOM 4693 O O . ASN B 1 298 ? 0.761 33.688 -3.201 1 83.5 298 ASN B O 1
ATOM 4697 N N . ALA B 1 299 ? 1.629 33.125 -1.215 1 89.25 299 ALA B N 1
ATOM 4698 C CA . ALA B 1 299 ? 1.347 34.438 -0.673 1 89.25 299 ALA B CA 1
ATOM 4699 C C . ALA B 1 299 ? 2.102 35.531 -1.444 1 89.25 299 ALA B C 1
ATOM 4701 O O . ALA B 1 299 ? 1.536 36.562 -1.775 1 89.25 299 ALA B O 1
ATOM 4702 N N . LEU B 1 300 ? 3.299 35.281 -1.788 1 88.88 300 LEU B N 1
ATOM 4703 C CA . LEU B 1 300 ? 4.129 36.219 -2.516 1 88.88 300 LEU B CA 1
ATOM 4704 C C . LEU B 1 300 ? 3.609 36.438 -3.934 1 88.88 300 LEU B C 1
ATOM 4706 O O . LEU B 1 300 ? 3.604 37.562 -4.441 1 88.88 300 LEU B O 1
ATOM 4710 N N . HIS B 1 301 ? 3.203 35.406 -4.473 1 84.31 301 HIS B N 1
ATOM 4711 C CA . HIS B 1 301 ? 2.703 35.469 -5.84 1 84.31 301 HIS B CA 1
ATOM 4712 C C . HIS B 1 301 ? 1.446 36.344 -5.926 1 84.31 301 HIS B C 1
ATOM 4714 O O . HIS B 1 301 ? 1.192 36.969 -6.949 1 84.31 301 HIS B O 1
ATOM 4720 N N . LEU B 1 302 ? 0.694 36.344 -4.938 1 87.75 302 LEU B N 1
ATOM 4721 C CA . LEU B 1 302 ? -0.6 37.031 -4.969 1 87.75 302 LEU B CA 1
ATOM 4722 C C . LEU B 1 302 ? -0.485 38.438 -4.445 1 87.75 302 LEU B C 1
ATOM 4724 O O . LEU B 1 302 ? -1.426 39.25 -4.566 1 87.75 302 LEU B O 1
ATOM 4728 N N . MET B 1 303 ? 0.628 38.781 -3.92 1 89.56 303 MET B N 1
ATOM 4729 C CA . MET B 1 303 ? 0.843 40.125 -3.424 1 89.56 303 MET B CA 1
ATOM 4730 C C . MET B 1 303 ? 1.164 41.094 -4.57 1 89.56 303 MET B C 1
ATOM 4732 O O . MET B 1 303 ? 1.849 40.719 -5.523 1 89.56 303 MET B O 1
ATOM 4736 N N . PRO B 1 304 ? 0.61 42.25 -4.402 1 87.31 304 PRO B N 1
ATOM 4737 C CA . PRO B 1 304 ? 1.05 43.219 -5.387 1 87.31 304 PRO B CA 1
ATOM 4738 C C . PRO B 1 304 ? 2.562 43.438 -5.387 1 87.31 304 PRO B C 1
ATOM 4740 O O . PRO B 1 304 ? 3.162 43.625 -4.324 1 87.31 304 PRO B O 1
ATOM 4743 N N . GLY B 1 305 ? 3.201 43.312 -6.516 1 86.38 305 GLY B N 1
ATOM 4744 C CA . GLY B 1 305 ? 4.645 43.469 -6.621 1 86.38 305 GLY B CA 1
ATOM 4745 C C . GLY B 1 305 ? 5.375 42.125 -6.621 1 86.38 305 GLY B C 1
ATOM 4746 O O . GLY B 1 305 ? 6.582 42.094 -6.879 1 86.38 305 GLY B O 1
ATOM 4747 N N . GLY B 1 306 ? 4.625 41.156 -6.285 1 82.19 306 GLY B N 1
ATOM 4748 C CA . GLY B 1 306 ? 5.145 39.812 -6.402 1 82.19 306 GLY B CA 1
ATOM 4749 C C . GLY B 1 306 ? 6.32 39.531 -5.484 1 82.19 306 GLY B C 1
ATOM 4750 O O . GLY B 1 306 ? 6.223 39.75 -4.27 1 82.19 306 GLY B O 1
ATOM 4751 N N . PHE B 1 307 ? 7.469 39.25 -6.027 1 83.81 307 PHE B N 1
ATOM 4752 C CA . PHE B 1 307 ? 8.641 38.844 -5.27 1 83.81 307 PHE B CA 1
ATOM 4753 C C . PHE B 1 307 ? 9.547 40.031 -4.969 1 83.81 307 PHE B C 1
ATOM 4755 O O . PHE B 1 307 ? 10.758 39.875 -4.855 1 83.81 307 PHE B O 1
ATOM 4762 N N . ALA B 1 308 ? 8.938 41.125 -4.828 1 86.94 308 ALA B N 1
ATOM 4763 C CA . ALA B 1 308 ? 9.695 42.281 -4.398 1 86.94 308 ALA B CA 1
ATOM 4764 C C . ALA B 1 308 ? 10.32 42.062 -3.023 1 86.94 308 ALA B C 1
ATOM 4766 O O . ALA B 1 308 ? 9.781 41.312 -2.205 1 86.94 308 ALA B O 1
ATOM 4767 N N . LEU B 1 309 ? 11.414 42.656 -2.779 1 90.19 309 LEU B N 1
ATOM 4768 C CA . LEU B 1 309 ? 12.203 42.469 -1.563 1 90.19 309 LEU B CA 1
ATOM 4769 C C . LEU B 1 309 ? 11.352 42.719 -0.323 1 90.19 309 LEU B C 1
ATOM 4771 O O . LEU B 1 309 ? 11.422 41.938 0.644 1 90.19 309 LEU B O 1
ATOM 4775 N N . TRP B 1 310 ? 10.609 43.75 -0.39 1 91.69 310 TRP B N 1
ATOM 4776 C CA . TRP B 1 310 ? 9.773 44.094 0.762 1 91.69 310 TRP B CA 1
ATOM 4777 C C . TRP B 1 310 ? 8.734 43 1.007 1 91.69 310 TRP B C 1
ATOM 4779 O O . TRP B 1 310 ? 8.461 42.625 2.154 1 91.69 310 TRP B O 1
ATOM 4789 N N . ASN B 1 311 ? 8.125 42.531 -0.088 1 91.94 311 ASN B N 1
ATOM 4790 C CA . ASN B 1 311 ? 7.148 41.469 0.022 1 91.94 311 ASN B CA 1
ATOM 4791 C C . ASN B 1 311 ? 7.781 40.188 0.574 1 91.94 311 ASN B C 1
ATOM 4793 O O . ASN B 1 311 ? 7.176 39.5 1.396 1 91.94 311 ASN B O 1
ATOM 4797 N N . VAL B 1 312 ? 8.984 39.906 0.125 1 91.56 312 VAL B N 1
ATOM 4798 C CA . VAL B 1 312 ? 9.688 38.719 0.578 1 91.56 312 VAL B CA 1
ATOM 4799 C C . VAL B 1 312 ? 10.008 38.844 2.068 1 91.56 312 VAL B C 1
ATOM 4801 O O . VAL B 1 312 ? 9.836 37.875 2.824 1 91.56 312 VAL B O 1
ATOM 4804 N N . MET B 1 313 ? 10.438 39.938 2.459 1 93.5 313 MET B N 1
ATOM 4805 C CA . MET B 1 313 ? 10.742 40.156 3.869 1 93.5 313 MET B CA 1
ATOM 4806 C C . MET B 1 313 ? 9.484 40.031 4.723 1 93.5 313 MET B C 1
ATOM 4808 O O . MET B 1 313 ? 9.523 39.438 5.801 1 93.5 313 MET B O 1
ATOM 4812 N N . LEU B 1 314 ? 8.445 40.594 4.238 1 92.81 314 LEU B N 1
ATOM 4813 C CA . LEU B 1 314 ? 7.184 40.531 4.965 1 92.81 314 LEU B CA 1
ATOM 4814 C C . LEU B 1 314 ? 6.734 39.094 5.129 1 92.81 314 LEU B C 1
ATOM 4816 O O . LEU B 1 314 ? 6.297 38.688 6.211 1 92.81 314 LEU B O 1
ATOM 4820 N N . VAL B 1 315 ? 6.852 38.375 4.066 1 92.94 315 VAL B N 1
ATOM 4821 C CA . VAL B 1 315 ? 6.414 36.969 4.086 1 92.94 315 VAL B CA 1
ATOM 4822 C C . VAL B 1 315 ? 7.316 36.156 5.02 1 92.94 315 VAL B C 1
ATOM 4824 O O . VAL B 1 315 ? 6.84 35.281 5.746 1 92.94 315 VAL B O 1
ATOM 4827 N N . VAL B 1 316 ? 8.594 36.406 4.996 1 94.06 316 VAL B N 1
ATOM 4828 C CA . VAL B 1 316 ? 9.523 35.719 5.875 1 94.06 316 VAL B CA 1
ATOM 4829 C C . VAL B 1 316 ? 9.188 36.031 7.332 1 94.06 316 VAL B C 1
ATOM 4831 O O . VAL B 1 316 ? 9.219 35.125 8.18 1 94.06 316 VAL B O 1
ATOM 4834 N N . VAL B 1 317 ? 8.828 37.188 7.574 1 95.75 317 VAL B N 1
ATOM 4835 C CA . VAL B 1 317 ? 8.508 37.625 8.938 1 95.75 317 VAL B CA 1
ATOM 4836 C C . VAL B 1 317 ? 7.172 37 9.359 1 95.75 317 VAL B C 1
ATOM 4838 O O . VAL B 1 317 ? 7.043 36.5 10.469 1 95.75 317 VAL B O 1
ATOM 4841 N N . LEU B 1 318 ? 6.184 37.062 8.492 1 95.94 318 LEU B N 1
ATOM 4842 C CA . LEU B 1 318 ? 4.824 36.625 8.82 1 95.94 318 LEU B CA 1
ATOM 4843 C C . LEU B 1 318 ? 4.719 35.125 8.883 1 95.94 318 LEU B C 1
ATOM 4845 O O . LEU B 1 318 ? 3.932 34.562 9.656 1 95.94 318 LEU B O 1
ATOM 4849 N N . PHE B 1 319 ? 5.5 34.406 8.031 1 96.5 319 PHE B N 1
ATOM 4850 C CA . PHE B 1 319 ? 5.406 32.969 7.941 1 96.5 319 PHE B CA 1
ATOM 4851 C C . PHE B 1 319 ? 6.531 32.312 8.727 1 96.5 319 PHE B C 1
ATOM 4853 O O . PHE B 1 319 ? 6.566 31.078 8.859 1 96.5 319 PHE B O 1
ATOM 4860 N N . GLY B 1 320 ? 7.441 33.031 9.281 1 95.62 320 GLY B N 1
ATOM 4861 C CA . GLY B 1 320 ? 8.586 32.469 9.977 1 95.62 320 GLY B CA 1
ATOM 4862 C C . GLY B 1 320 ? 8.836 33.094 11.328 1 95.62 320 GLY B C 1
ATOM 4863 O O . GLY B 1 320 ? 8.484 32.5 12.367 1 95.62 320 GLY B O 1
ATOM 4864 N N . LEU B 1 321 ? 9.211 34.312 11.375 1 96.88 321 LEU B N 1
ATOM 4865 C CA . LEU B 1 321 ? 9.688 34.969 12.586 1 96.88 321 LEU B CA 1
ATOM 4866 C C . LEU B 1 321 ? 8.547 35.188 13.578 1 96.88 321 LEU B C 1
ATOM 4868 O O . LEU B 1 321 ? 8.68 34.875 14.758 1 96.88 321 LEU B O 1
ATOM 4872 N N . ILE B 1 322 ? 7.434 35.688 13.125 1 97.56 322 ILE B N 1
ATOM 4873 C CA . ILE B 1 322 ? 6.332 36 14.023 1 97.56 322 ILE B CA 1
ATOM 4874 C C . ILE B 1 322 ? 5.742 34.719 14.609 1 97.56 322 ILE B C 1
ATOM 4876 O O . ILE B 1 322 ? 5.582 34.594 15.828 1 97.56 322 ILE B O 1
ATOM 4880 N N . PRO B 1 323 ? 5.445 33.781 13.742 1 97.5 323 PRO B N 1
ATOM 4881 C CA . PRO B 1 323 ? 4.902 32.531 14.312 1 97.5 323 PRO B CA 1
ATOM 4882 C C . PRO B 1 323 ? 5.855 31.875 15.297 1 97.5 323 PRO B C 1
ATOM 4884 O O . PRO B 1 323 ? 5.414 31.266 16.281 1 97.5 323 PRO B O 1
ATOM 4887 N N . ILE B 1 324 ? 7.129 31.938 15.078 1 97.5 324 ILE B N 1
ATOM 4888 C CA . ILE B 1 324 ? 8.117 31.359 15.984 1 97.5 324 ILE B CA 1
ATOM 4889 C C . ILE B 1 324 ? 8.141 32.156 17.297 1 97.5 324 ILE B C 1
ATOM 4891 O O . ILE B 1 324 ? 8.102 31.562 18.375 1 97.5 324 ILE B O 1
ATOM 4895 N N . ALA B 1 325 ? 8.18 33.438 17.203 1 97.88 325 ALA B N 1
ATOM 4896 C CA . ALA B 1 325 ? 8.219 34.312 18.391 1 97.88 325 ALA B CA 1
ATOM 4897 C C . ALA B 1 325 ? 6.945 34.156 19.219 1 97.88 325 ALA B C 1
ATOM 4899 O O . ALA B 1 325 ? 7.012 34 20.438 1 97.88 325 ALA B O 1
ATOM 4900 N N . LEU B 1 326 ? 5.828 34.188 18.562 1 97.75 326 LEU B N 1
ATOM 4901 C CA . LEU B 1 326 ? 4.555 34.031 19.266 1 97.75 326 LEU B CA 1
ATOM 4902 C C . LEU B 1 326 ? 4.43 32.625 19.828 1 97.75 326 LEU B C 1
ATOM 4904 O O . LEU B 1 326 ? 3.854 32.438 20.906 1 97.75 326 LEU B O 1
ATOM 4908 N N . GLY B 1 327 ? 4.926 31.656 19.047 1 96.94 327 GLY B N 1
ATOM 4909 C CA . GLY B 1 327 ? 4.922 30.297 19.547 1 96.94 327 GLY B CA 1
ATOM 4910 C C . GLY B 1 327 ? 5.68 30.141 20.859 1 96.94 327 GLY B C 1
ATOM 4911 O O . GLY B 1 327 ? 5.199 29.469 21.781 1 96.94 327 GLY B O 1
ATOM 4912 N N . ILE B 1 328 ? 6.836 30.75 20.906 1 97 328 ILE B N 1
ATOM 4913 C CA . ILE B 1 328 ? 7.652 30.703 22.109 1 97 328 ILE B CA 1
ATOM 4914 C C . ILE B 1 328 ? 6.949 31.453 23.234 1 97 328 ILE B C 1
ATOM 4916 O O . ILE B 1 328 ? 6.867 30.969 24.359 1 97 328 ILE B O 1
ATOM 4920 N N . LEU B 1 329 ? 6.434 32.531 22.953 1 97.44 329 LEU B N 1
ATOM 4921 C CA . LEU B 1 329 ? 5.777 33.406 23.938 1 97.44 329 LEU B CA 1
ATOM 4922 C C . LEU B 1 329 ? 4.582 32.688 24.562 1 97.44 329 LEU B C 1
ATOM 4924 O O . LEU B 1 329 ? 4.484 32.562 25.781 1 97.44 329 LEU B O 1
ATOM 4928 N N . PHE B 1 330 ? 3.709 32.188 23.75 1 97 330 PHE B N 1
ATOM 4929 C CA . PHE B 1 330 ? 2.473 31.609 24.266 1 97 330 PHE B CA 1
ATOM 4930 C C . PHE B 1 330 ? 2.738 30.266 24.922 1 97 330 PHE B C 1
ATOM 4932 O O . PHE B 1 330 ? 2.07 29.891 25.891 1 97 330 PHE B O 1
ATOM 4939 N N . TYR B 1 331 ? 3.697 29.531 24.344 1 95.81 331 TYR B N 1
ATOM 4940 C CA . TYR B 1 331 ? 4.047 28.281 25.031 1 95.81 331 TYR B CA 1
ATOM 4941 C C . TYR B 1 331 ? 4.551 28.562 26.438 1 95.81 331 TYR B C 1
ATOM 4943 O O . TYR B 1 331 ? 4.16 27.875 27.391 1 95.81 331 TYR B O 1
ATOM 4951 N N . ARG B 1 332 ? 5.426 29.531 26.594 1 95.12 332 ARG B N 1
ATOM 4952 C CA . ARG B 1 332 ? 5.961 29.875 27.906 1 95.12 332 ARG B CA 1
ATOM 4953 C C . ARG B 1 332 ? 4.855 30.359 28.844 1 95.12 332 ARG B C 1
ATOM 4955 O O . ARG B 1 332 ? 4.859 30.047 30.031 1 95.12 332 ARG B O 1
ATOM 4962 N N . LEU B 1 333 ? 3.963 31.078 28.328 1 95.62 333 LEU B N 1
ATOM 4963 C CA . LEU B 1 333 ? 2.865 31.625 29.125 1 95.62 333 LEU B CA 1
ATOM 4964 C C . LEU B 1 333 ? 1.944 30.5 29.609 1 95.62 333 LEU B C 1
ATOM 4966 O O . LEU B 1 333 ? 1.539 30.484 30.781 1 95.62 333 LEU B O 1
ATOM 4970 N N . PHE B 1 334 ? 1.641 29.578 28.734 1 94.75 334 PHE B N 1
ATOM 4971 C CA . PHE B 1 334 ? 0.679 28.547 29.094 1 94.75 334 PHE B CA 1
ATOM 4972 C C . PHE B 1 334 ? 1.351 27.422 29.875 1 94.75 334 PHE B C 1
ATOM 4974 O O . PHE B 1 334 ? 0.696 26.734 30.656 1 94.75 334 PHE B O 1
ATOM 4981 N N . ASN B 1 335 ? 2.586 27.234 29.594 1 92.5 335 ASN B N 1
ATOM 4982 C CA . ASN B 1 335 ? 3.324 26.203 30.328 1 92.5 335 ASN B CA 1
ATOM 4983 C C . ASN B 1 335 ? 3.49 26.562 31.797 1 92.5 335 ASN B C 1
ATOM 4985 O O . ASN B 1 335 ? 3.797 25.703 32.625 1 92.5 335 ASN B O 1
ATOM 4989 N N . ARG B 1 336 ? 3.27 27.734 32.094 1 91.62 336 ARG B N 1
ATOM 4990 C CA . ARG B 1 336 ? 3.277 28.156 33.5 1 91.62 336 ARG B CA 1
ATOM 4991 C C . ARG B 1 336 ? 2.023 27.688 34.219 1 91.62 336 ARG B C 1
ATOM 4993 O O . ARG B 1 336 ? 2.006 27.609 35.438 1 91.62 336 ARG B O 1
ATOM 5000 N N . THR B 1 337 ? 1.101 27.344 33.438 1 89.44 337 THR B N 1
ATOM 5001 C CA . THR B 1 337 ? -0.132 26.797 34 1 89.44 337 THR B CA 1
ATOM 5002 C C . THR B 1 337 ? -0.095 25.281 34.031 1 89.44 337 THR B C 1
ATOM 5004 O O . THR B 1 337 ? 0.79 24.656 33.438 1 89.44 337 THR B O 1
ATOM 5007 N N . SER B 1 338 ? -0.935 24.672 34.781 1 89.38 338 SER B N 1
ATOM 5008 C CA . SER B 1 338 ? -0.978 23.219 34.875 1 89.38 338 SER B CA 1
ATOM 5009 C C . SER B 1 338 ? -1.713 22.609 33.688 1 89.38 338 SER B C 1
ATOM 5011 O O . SER B 1 338 ? -1.729 21.391 33.531 1 89.38 338 SER B O 1
ATOM 5013 N N . LEU B 1 339 ? -2.156 23.422 32.812 1 91.06 339 LEU B N 1
ATOM 5014 C CA . LEU B 1 339 ? -2.973 22.938 31.703 1 91.06 339 LEU B CA 1
ATOM 5015 C C . LEU B 1 339 ? -2.098 22.359 30.609 1 91.06 339 LEU B C 1
ATOM 5017 O O . LEU B 1 339 ? -2.531 21.469 29.875 1 91.06 339 LEU B O 1
ATOM 5021 N N . ILE B 1 340 ? -0.886 22.922 30.453 1 93.06 340 ILE B N 1
ATOM 5022 C CA . ILE B 1 340 ? 0.003 22.516 29.375 1 93.06 340 ILE B CA 1
ATOM 5023 C C . ILE B 1 340 ? 1.317 22 29.938 1 93.06 340 ILE B C 1
ATOM 5025 O O . ILE B 1 340 ? 1.961 22.672 30.75 1 93.06 340 ILE B O 1
ATOM 5029 N N . GLN B 1 341 ? 1.693 20.781 29.562 1 93.25 341 GLN B N 1
ATOM 5030 C CA . GLN B 1 341 ? 2.959 20.156 29.938 1 93.25 341 GLN B CA 1
ATOM 5031 C C . GLN B 1 341 ? 3.701 19.641 28.703 1 93.25 341 GLN B C 1
ATOM 5033 O O . GLN B 1 341 ? 3.078 19.188 27.734 1 93.25 341 GLN B O 1
ATOM 5038 N N . PRO B 1 342 ? 4.98 19.688 28.812 1 91.5 342 PRO B N 1
ATOM 5039 C CA . PRO B 1 342 ? 5.766 19.234 27.656 1 91.5 342 PRO B CA 1
ATOM 5040 C C . PRO B 1 342 ? 5.438 17.797 27.266 1 91.5 342 PRO B C 1
ATOM 5042 O O . PRO B 1 342 ? 5.438 17.469 26.062 1 91.5 342 PRO B O 1
ATOM 5045 N N . ASP B 1 343 ? 5.086 17 28.156 1 92.31 343 ASP B N 1
ATOM 5046 C CA . ASP B 1 343 ? 4.832 15.578 27.906 1 92.31 343 ASP B CA 1
ATOM 5047 C C . ASP B 1 343 ? 3.59 15.383 27.031 1 92.31 343 ASP B C 1
ATOM 5049 O O . ASP B 1 343 ? 3.434 14.352 26.391 1 92.31 343 ASP B O 1
ATOM 5053 N N . HIS B 1 344 ? 2.787 16.422 27.047 1 92.38 344 HIS B N 1
ATOM 5054 C CA . HIS B 1 344 ? 1.576 16.344 26.234 1 92.38 344 HIS B CA 1
ATOM 5055 C C . HIS B 1 344 ? 1.912 16.266 24.75 1 92.38 344 HIS B C 1
ATOM 5057 O O . HIS B 1 344 ? 1.09 15.82 23.953 1 92.38 344 HIS B O 1
ATOM 5063 N N . TYR B 1 345 ? 3.119 16.672 24.422 1 94.25 345 TYR B N 1
ATOM 5064 C CA . TYR B 1 345 ? 3.482 16.828 23.016 1 94.25 345 TYR B CA 1
ATOM 5065 C C . TYR B 1 345 ? 4.461 15.734 22.594 1 94.25 345 TYR B C 1
ATOM 5067 O O . TYR B 1 345 ? 4.969 15.75 21.469 1 94.25 345 TYR B O 1
ATOM 5075 N N . ARG B 1 346 ? 4.672 14.805 23.5 1 91.5 346 ARG B N 1
ATOM 5076 C CA . ARG B 1 346 ? 5.609 13.727 23.203 1 91.5 346 ARG B CA 1
ATOM 5077 C C . ARG B 1 346 ? 5.031 12.75 22.188 1 91.5 346 ARG B C 1
ATOM 5079 O O . ARG B 1 346 ? 3.889 12.312 22.312 1 91.5 346 ARG B O 1
ATOM 5086 N N . LEU B 1 347 ? 5.863 12.531 21.172 1 85.31 347 LEU B N 1
ATOM 5087 C CA . LEU B 1 347 ? 5.461 11.57 20.156 1 85.31 347 LEU B CA 1
ATOM 5088 C C . LEU B 1 347 ? 6.113 10.211 20.391 1 85.31 347 LEU B C 1
ATOM 5090 O O . LEU B 1 347 ? 7.312 10.133 20.672 1 85.31 347 LEU B O 1
ATOM 5094 N N . ASP B 1 348 ? 5.305 9.172 20.453 1 75.94 348 ASP B N 1
ATOM 5095 C CA . ASP B 1 348 ? 5.781 7.805 20.656 1 75.94 348 ASP B CA 1
ATOM 5096 C C . ASP B 1 348 ? 5.527 6.945 19.422 1 75.94 348 ASP B C 1
ATOM 5098 O O . ASP B 1 348 ? 4.383 6.617 19.109 1 75.94 348 ASP B O 1
ATOM 5102 N N . PHE B 1 349 ? 6.602 6.734 18.641 1 63 349 PHE B N 1
ATOM 5103 C CA . PHE B 1 349 ? 6.426 5.918 17.438 1 63 349 PHE B CA 1
ATOM 5104 C C . PHE B 1 349 ? 6.75 4.457 17.734 1 63 349 PHE B C 1
ATOM 5106 O O . PHE B 1 349 ? 6.656 3.607 16.844 1 63 349 PHE B O 1
ATOM 5113 N N . ASP B 1 350 ? 7.344 4.066 18.938 1 58.41 350 ASP B N 1
ATOM 5114 C CA . ASP B 1 350 ? 7.719 2.695 19.281 1 58.41 350 ASP B CA 1
ATOM 5115 C C . ASP B 1 350 ? 6.582 1.982 20.016 1 58.41 350 ASP B C 1
ATOM 5117 O O . ASP B 1 350 ? 5.855 2.6 20.797 1 58.41 350 ASP B O 1
#

Foldseek 3Di:
DPPPPQDPVNLLLLLLLLLLVLLLFQFLQCLAVLLLCVVCCVVPVVCVVSNVVSQVSQLLSLLSSLLSSCVSVVHDPLLSNLLSLLLNLLQPQWDADPNDTDRNGNGQSVLSSQLSSVLNVLCVVCVVVCVPCCNPVSSVCSSCPSSVVSNVCSVVVVVVLVVLLVVLVVLVPDQQLSSLLVLLLSLLLQQLESHAQLVSLVVNWPWWLSLLSLLLSQLLNQLLLLVLQVVQDDPVVSNCSQQGGVNSQNSLCVVAVLQCVLSSVLSNV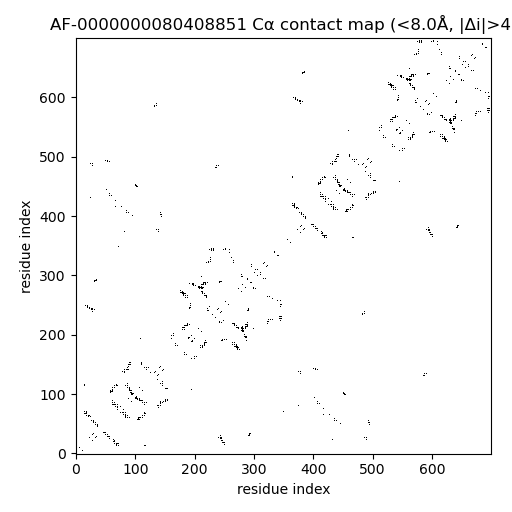LRSVSSVVRQIATSRSSGSQCHSDSSLQRSQCPDVVRVDPVSNVVSCCSRPVSSNVSSVVSSVVCCVDPSHDNVSSHRDSD/DPPPPQDPLNLLLLLLLLLLVLLLFQFLQCLAVLLLCVVCCVVPVVCVVSNVVSQVSQLLSLLSSLLSSCVSVVHDPLLSNLLSLLLNLLQPQWDADPNDTDRNGNGQSVLSSQLSSVLNVLCVVCVVVCVVCCNPVSSVCSSCPSSVVSNVCSVVVVVVLVVLLVVLVVLVPDQQLSSLLVLLLSLLLQQLESHAQLVSLVVNWPWWLSLLSLLLSQLLNQLLLLVLQVVQDDPVVSNCSQQGGVNSQNSLCVVAVLQCVLSSVLSNVLRSVSSVVRQIATSRSSGRHCHSDSSLQRSQCPDVVRVDPVSNVVSCCSRPVSSNVSSVVSSVVCCVDPSHDNVSSHRDSD

Organism: NCBI:txid1345023

Nearest PDB structures (foldseek):
  8qsr-assembly1_A  TM=4.723E-01  e=6.325E-04  Escherichia coli
  4av3-assembly1_B  TM=1.591E-01  e=1.026E+00  Thermotoga maritima
  8qsr-assembly1_A  TM=4.721E-01  e=3.381E-04  Escherichia coli
  4av3-assembly1_B  TM=1.798E-01  e=1.391E+00  Thermotoga maritima